Protein AF-0000000075744481 (afdb_homodimer)

Foldseek 3Di:
DPDDDDDWDWDDDPHHDIDTDDDPVVCVVLVPDPVFDWDWDQDPVRDIDTHTPSVPPDDAAEDEAECDPVCLPDCNVVVVVLVCLLLPHFKYKYFYDPVRQVCVVVNQVCCVQAAPQWDWDDDDSGITMIGRHDPVPLPDALLNLLLVLLVLLLVLLVLLLVCLQAVPLVSLVVLLSSLSVLNHSLSVSSSLLNVCVVDVVSVVSNPPLFNVLSVLSNLLSVLSNLLSVLSNLLSVLSNVCPCVLVVQDDPVLSVVLSVLSVLLSVLSVLLSCVSVVNDPDDLVSLVVSLVVLQVSLVVLVVVLVVLVVGPGDPSSNVSSSSNSNSSSSNSVSSSSSSVSVSVSSVRSD/DPDDDDDWDWDDDPHHDIDTDDDPVVCVVLVPDPPFDWDWDQDPVRDIDTHTPSVPPDDAAEDEAECDPVCLPDCNVVVVVLVCLLLPHFKYKYFYDPVRQVCVVVNQVCCVQAAPQWDWDDDDSGITMIGRHDPVPLPDALLNLLLVLLVLLLVLLVLLLVCLQAVPLVSLVVLLSSLSVLNHSLSVSSSLLNVCVVDVVSVVSNPPLFNVLSVLSNLLSVLSNLLSVLSNLLSVLSNVCPCVLVVQDDPVLSVVLSVLSVLLSVLSVLLSCVSVVNDVDDLVSLVVSLVVLQVSLVVLVVVLVVLVVGDGDPSSNVSSSSNSNSSSSNSVSSSSSSVSVSVSSVRSD

Nearest PDB structures (foldseek):
  1sum-assembly1_B  TM=7.832E-01  e=5.830E-04  Thermotoga maritima
  1t72-assembly1_A  TM=8.186E-01  e=1.777E-03  Aquifex aeolicus
  4q25-assembly1_B  TM=7.406E-01  e=3.171E-03  Pseudomonas aeruginosa PAO1
  2iiu-assembly1_A  TM=6.291E-01  e=9.243E-03  Shewanella oneidensis
  8qai-assembly1_A  TM=3.347E-01  e=1.245E+00  synthetic construct

Secondary structure (DSSP, 8-state):
--PPPEEEE-EEETTTEEEEEPPHHHHHHTT--TT-EEEEEE-TTS-EEEEESGGG--PPPEEEEEE-TTTTSTTHHHHHHHHHHHHT-SEEEEEE-GGGTTHHHHHHHHHHHH-TTEEEEEE-SSEEEEEE-----TT--HHHHHHHHHHHHHHHHHHHHHHHHH--HHHHHHHHHHHHHHHHHHHHHHHHHHHHHH-HHHHHHHT-S-TTHHHHHHHHHHHHHHHHHHHHHHHHHHHHHTTHHHHHS-HHHHHHHHHHHHHHHHHHHHHHHHHTTSS---HHHHHHHHHHHHHHHHHHHHHHHTGGG--S-HHHHHHHHHHHHHHHHHHHHHHHHHHHHHHHHHHH-/--PPPEEEE-EEETTTEEEEEPPHHHHHHTT--TT-EEEEEE-TTS-EEEEESGGG--PPPEEEEEE-TTTTSTTHHHHHHHHHHHHT-SEEEEEE-GGGTTHHHHHHHHHHHH-TTEEEEEE-SSEEEEEE-----TT--HHHHHHHHHHHHHHHHHHHHHHHHH--HHHHHHHHHHHHHHHHHHHHHHHHHHHHHH-HHHHHHHT-S-TTHHHHHHHHHHHHHHHHHHHHHHHHHHHHHTTHHHHHS-HHHHHHHHHHHHHHHHHHHHHHHHHTTSS---HHHHHHHHHHHHHHHHHHHHHHTTGGG--S-HHHHHHHHHHHHHHHHHHHHHHHHHHHHHHHHHHH-

InterPro domains:
  IPR007159 SpoVT-AbrB domain [PF04014] (11-55)
  IPR007159 SpoVT-AbrB domain [SM00966] (12-58)
  IPR026022 PhoU domain [PF01895] (148-237)
  IP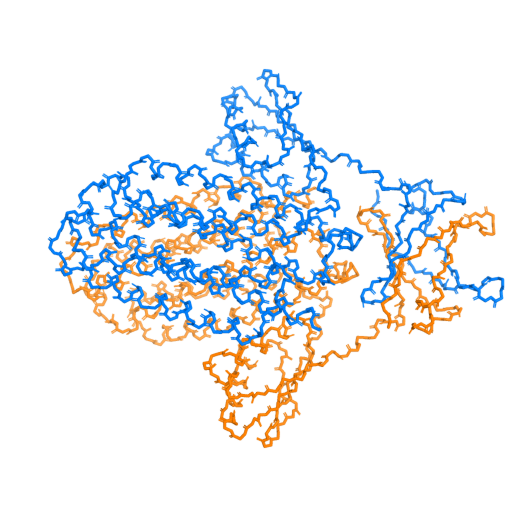R028366 PhoU [PTHR42930] (104-346)
  IPR037914 SpoVT-AbrB domain superfamily [SSF89447] (15-55)
  IPR038078 PhoU-like domain superfamily [G3DSA:1.20.58.220] (140-346)

Radius of gyration: 27.23 Å; Cα contacts (8 Å, |Δi|>4): 1112; chains: 2; bounding box: 77×87×58 Å

Organism: Caldivirga maquilingensis (strain ATCC 700844 / DSM 13496 / JCM 10307 / IC-167) (NCBI:txid397948)

Structure (mmCIF, N/CA/C/O backbone):
data_AF-0000000075744481-model_v1
#
loop_
_entity.id
_entity.type
_entity.pdbx_description
1 polymer 'Phosphate uptake regulator, PhoU'
#
loop_
_atom_site.group_PDB
_atom_site.id
_atom_site.type_symbol
_atom_site.label_atom_id
_atom_site.label_alt_id
_atom_site.label_comp_id
_atom_site.label_asym_id
_atom_site.label_entity_id
_atom_site.label_seq_id
_atom_site.pdbx_PDB_ins_code
_atom_site.Cartn_x
_atom_site.Cartn_y
_atom_site.Cartn_z
_atom_site.occupancy
_atom_site.B_iso_or_equiv
_atom_site.auth_seq_id
_atom_site.auth_comp_id
_atom_site.auth_asym_id
_atom_site.auth_atom_id
_atom_site.pdbx_PDB_model_num
ATOM 1 N N . MET A 1 1 ? 13.359 21.906 22.344 1 38.44 1 MET A N 1
ATOM 2 C CA . MET A 1 1 ? 12.273 21.641 23.281 1 38.44 1 MET A CA 1
ATOM 3 C C . MET A 1 1 ? 10.938 21.531 22.562 1 38.44 1 MET A C 1
ATOM 5 O O . MET A 1 1 ? 10.602 22.375 21.734 1 38.44 1 MET A O 1
ATOM 9 N N . ALA A 1 2 ? 10.203 20.453 22.656 1 56.97 2 ALA A N 1
ATOM 10 C CA . ALA A 1 2 ? 8.922 20.203 22 1 56.97 2 ALA A CA 1
ATOM 11 C C . ALA A 1 2 ? 7.887 21.234 22.438 1 56.97 2 ALA A C 1
ATOM 13 O O . ALA A 1 2 ? 7.703 21.484 23.625 1 56.97 2 ALA A O 1
ATOM 14 N N . LEU A 1 3 ? 7.484 22.141 21.594 1 71.38 3 LEU A N 1
ATOM 15 C CA . LEU A 1 3 ? 6.457 23.125 21.875 1 71.38 3 LEU A CA 1
ATOM 16 C C . LEU A 1 3 ? 5.156 22.453 22.312 1 71.38 3 LEU A C 1
ATOM 18 O O . LEU A 1 3 ? 4.746 21.453 21.703 1 71.38 3 LEU A O 1
ATOM 22 N N . GLU A 1 4 ? 4.723 22.734 23.469 1 77.81 4 GLU A N 1
ATOM 23 C CA . GLU A 1 4 ? 3.504 22.141 24.016 1 77.81 4 GLU A CA 1
ATOM 24 C C . GLU A 1 4 ? 2.268 22.922 23.562 1 77.81 4 GLU A C 1
ATOM 26 O O . GLU A 1 4 ? 2.361 24.078 23.188 1 77.81 4 GLU A O 1
ATOM 31 N N . SER A 1 5 ? 1.196 22.188 23.531 1 82.69 5 SER A N 1
ATOM 32 C CA . SER A 1 5 ? -0.078 22.812 23.203 1 82.69 5 SER A CA 1
ATOM 33 C C . SER A 1 5 ? -0.526 23.781 24.312 1 82.69 5 SER A C 1
ATOM 35 O O . SER A 1 5 ? -0.203 23.578 25.484 1 82.69 5 SER A O 1
ATOM 37 N N . GLU A 1 6 ? -1.103 24.891 23.969 1 90.25 6 GLU A N 1
ATOM 38 C CA . GLU A 1 6 ? -1.615 25.875 24.906 1 90.25 6 GLU A CA 1
ATOM 39 C C . GLU A 1 6 ? -3.045 26.281 24.562 1 90.25 6 GLU A C 1
ATOM 41 O O . GLU A 1 6 ? -3.438 26.25 23.391 1 90.25 6 GLU A O 1
ATOM 46 N N . SER A 1 7 ? -3.818 26.5 25.531 1 92.06 7 SER A N 1
ATOM 47 C CA . SER A 1 7 ? -5.16 27.031 25.328 1 92.06 7 SER A CA 1
ATOM 48 C C . SER A 1 7 ? -5.191 28.547 25.531 1 92.06 7 SER A C 1
ATOM 50 O O . SER A 1 7 ? -4.527 29.062 26.438 1 92.06 7 SER A O 1
ATOM 52 N N . ARG A 1 8 ? -5.848 29.172 24.672 1 94.19 8 ARG A N 1
ATOM 53 C CA . ARG A 1 8 ? -6.016 30.625 24.766 1 94.19 8 ARG A CA 1
ATOM 54 C C . ARG A 1 8 ? -7.477 31.016 24.562 1 94.19 8 ARG A C 1
ATOM 56 O O . ARG A 1 8 ? -8.25 30.266 23.953 1 94.19 8 ARG A O 1
ATOM 63 N N . ARG A 1 9 ? -7.793 32.156 25.062 1 94.5 9 ARG A N 1
ATOM 64 C CA . ARG A 1 9 ? -9.125 32.719 24.844 1 94.5 9 ARG A CA 1
ATOM 65 C C . ARG A 1 9 ? -9.102 33.75 23.719 1 94.5 9 ARG A C 1
ATOM 67 O O . ARG A 1 9 ? -8.164 34.562 23.625 1 94.5 9 ARG A O 1
ATOM 74 N N . ILE A 1 10 ? -10.125 33.625 22.984 1 95.25 10 ILE A N 1
ATOM 75 C CA . ILE A 1 10 ? -10.305 34.625 21.938 1 95.25 10 ILE A CA 1
ATOM 76 C C . ILE A 1 10 ? -10.664 35.969 22.578 1 95.25 10 ILE A C 1
ATOM 78 O O . ILE A 1 10 ? -11.438 36.031 23.531 1 95.25 10 ILE A O 1
ATOM 82 N N . GLN A 1 11 ? -10.055 37 22.062 1 94.25 11 GLN A N 1
ATOM 83 C CA . GLN A 1 11 ? -10.305 38.344 22.578 1 94.25 11 GLN A CA 1
ATOM 84 C C . GLN A 1 11 ? -10.797 39.25 21.469 1 94.25 11 GLN A C 1
ATOM 86 O O . GLN A 1 11 ? -10.68 38.938 20.281 1 94.25 11 GLN A O 1
ATOM 91 N N . LEU A 1 12 ? -11.453 40.312 21.859 1 92.88 12 LEU A N 1
ATOM 92 C CA . LEU A 1 12 ? -11.945 41.312 20.938 1 92.88 12 LEU A CA 1
ATOM 93 C C . LEU A 1 12 ? -11.078 42.562 21 1 92.88 12 LEU A C 1
ATOM 95 O O . LEU A 1 12 ? -10.703 43.031 22.078 1 92.88 12 LEU A O 1
ATOM 99 N N . THR A 1 13 ? -10.641 42.906 19.812 1 85.31 13 THR A N 1
ATOM 100 C CA . THR A 1 13 ? -9.922 44.188 19.75 1 85.31 13 THR A CA 1
ATOM 101 C C . THR A 1 13 ? -10.594 45.125 18.75 1 85.31 13 THR A C 1
ATOM 103 O O . THR A 1 13 ? -11.086 44.688 17.703 1 85.31 13 THR A O 1
ATOM 106 N N . GLY A 1 14 ? -10.555 46.531 18.953 1 80.38 14 GLY A N 1
ATOM 107 C CA . GLY A 1 14 ? -11.07 47.562 18.078 1 80.38 14 GLY A CA 1
ATOM 108 C C . GLY A 1 14 ? -12.562 47.438 17.812 1 80.38 14 GLY A C 1
ATOM 109 O O . GLY A 1 14 ? -13.055 47.875 16.766 1 80.38 14 GLY A O 1
ATOM 110 N N . GLY A 1 15 ? -13.258 46.75 18.578 1 78.06 15 GLY A N 1
ATOM 111 C CA . GLY A 1 15 ? -14.711 46.688 18.562 1 78.06 15 GLY A CA 1
ATOM 112 C C . GLY A 1 15 ? -15.242 45.562 17.703 1 78.06 15 GLY A C 1
ATOM 113 O O . GLY A 1 15 ? -16.375 45.094 17.891 1 78.06 15 GLY A O 1
ATOM 114 N N . SER A 1 16 ? -14.453 45.062 16.688 1 86.19 16 SER A N 1
ATOM 115 C CA . SER A 1 16 ? -15.078 44.031 15.852 1 86.19 16 SER A CA 1
ATOM 116 C C . SER A 1 16 ? -14.086 42.938 15.461 1 86.19 16 SER A C 1
ATOM 118 O O . SER A 1 16 ? -14.461 41.969 14.828 1 86.19 16 SER A O 1
ATOM 120 N N . THR A 1 17 ? -12.828 43.062 15.797 1 90.5 17 THR A N 1
ATOM 121 C CA . THR A 1 17 ? -11.828 42.125 15.328 1 90.5 17 THR A CA 1
ATOM 122 C C . THR A 1 17 ? -11.469 41.125 16.422 1 90.5 17 THR A C 1
ATOM 124 O O . THR A 1 17 ? -11.102 41.5 17.531 1 90.5 17 THR A O 1
ATOM 127 N N . LEU A 1 18 ? -11.648 39.844 16.078 1 95.69 18 LEU A N 1
ATOM 128 C CA . LEU A 1 18 ? -11.25 38.781 17.016 1 95.69 18 LEU A CA 1
ATOM 129 C C . LEU A 1 18 ? -9.758 38.5 16.891 1 95.69 18 LEU A C 1
ATOM 131 O O . LEU A 1 18 ? -9.211 38.438 15.789 1 95.69 18 LEU A O 1
ATOM 135 N N . ILE A 1 19 ? -9.07 38.375 18.078 1 95.69 19 ILE A N 1
ATOM 136 C CA . ILE A 1 19 ? -7.633 38.125 18.094 1 95.69 19 ILE A CA 1
ATOM 137 C C . ILE A 1 19 ? -7.316 36.969 19.031 1 95.69 19 ILE A C 1
ATOM 139 O O . ILE A 1 19 ? -8.133 36.625 19.906 1 95.69 19 ILE A O 1
ATOM 143 N N . VAL A 1 20 ? -6.199 36.406 18.828 1 95.69 20 VAL A N 1
ATOM 144 C CA . VAL A 1 20 ? -5.688 35.375 19.734 1 95.69 20 VAL A CA 1
ATOM 145 C C . VAL A 1 20 ? -4.211 35.625 20.016 1 95.69 20 VAL A C 1
ATOM 147 O O . VAL A 1 20 ? -3.467 36.062 19.141 1 95.69 20 VAL A O 1
ATOM 150 N N . SER A 1 21 ? -3.83 35.438 21.281 1 95.44 21 SER A N 1
ATOM 151 C CA . SER A 1 21 ? -2.43 35.562 21.672 1 95.44 21 SER A CA 1
ATOM 152 C C . SER A 1 21 ? -1.621 34.344 21.234 1 95.44 21 SER A C 1
ATOM 154 O O . SER A 1 21 ? -2.098 33.219 21.328 1 95.44 21 SER A O 1
ATOM 156 N N . LEU A 1 22 ? -0.488 34.625 20.734 1 95.31 22 LEU A N 1
ATOM 157 C CA . LEU A 1 22 ? 0.385 33.531 20.281 1 95.31 22 LEU A CA 1
ATOM 158 C C . LEU A 1 22 ? 1.21 32.969 21.422 1 95.31 22 LEU A C 1
ATOM 160 O O . LEU A 1 22 ? 1.566 33.719 22.359 1 95.31 22 LEU A O 1
ATOM 164 N N . PRO A 1 23 ? 1.483 31.688 21.359 1 93.81 23 PRO A N 1
ATOM 165 C CA . PRO A 1 23 ? 2.359 31.125 22.406 1 93.81 23 PRO A CA 1
ATOM 166 C C . PRO A 1 23 ? 3.74 31.781 22.422 1 93.81 23 PRO A C 1
ATOM 168 O O . PRO A 1 23 ? 4.391 31.875 21.375 1 93.81 23 PRO A O 1
ATOM 171 N N . LYS A 1 24 ? 4.184 32.094 23.641 1 90.69 24 LYS A N 1
ATOM 172 C CA . LYS A 1 24 ? 5.422 32.844 23.781 1 90.69 24 LYS A CA 1
ATOM 173 C C . LYS A 1 24 ? 6.617 32.062 23.281 1 90.69 24 LYS A C 1
ATOM 175 O O . LYS A 1 24 ? 7.438 32.562 22.516 1 90.69 24 LYS A O 1
ATOM 180 N N . GLU A 1 25 ? 6.703 30.859 23.719 1 90.5 25 GLU A N 1
ATOM 181 C CA . GLU A 1 25 ? 7.848 30.031 23.344 1 90.5 25 GLU A CA 1
ATOM 182 C C . GLU A 1 25 ? 7.895 29.781 21.844 1 90.5 25 GLU A C 1
ATOM 184 O O . GLU A 1 25 ? 8.977 29.766 21.25 1 90.5 25 GLU A O 1
ATOM 189 N N . TRP A 1 26 ? 6.77 29.547 21.203 1 91 26 TRP A N 1
ATOM 190 C CA . TRP A 1 26 ? 6.68 29.344 19.75 1 91 26 TRP A CA 1
ATOM 191 C C . TRP A 1 26 ? 7.145 30.594 19 1 91 26 TRP A C 1
ATOM 193 O O . TRP A 1 26 ? 7.941 30.5 18.062 1 91 26 TRP A O 1
ATOM 203 N N . ALA A 1 27 ? 6.742 31.734 19.484 1 90.75 27 ALA A N 1
ATOM 204 C CA . ALA A 1 27 ? 7.121 33 18.859 1 90.75 27 ALA A CA 1
ATOM 205 C C . ALA A 1 27 ? 8.617 33.281 19.016 1 90.75 27 ALA A C 1
ATOM 207 O O . ALA A 1 27 ? 9.266 33.75 18.094 1 90.75 27 ALA A O 1
ATOM 208 N N . ARG A 1 28 ? 9.062 32.906 20.141 1 89.81 28 ARG A N 1
ATOM 209 C CA . ARG A 1 28 ? 10.477 33.125 20.438 1 89.81 28 ARG A CA 1
ATOM 210 C C . ARG A 1 28 ? 11.352 32.219 19.547 1 89.81 28 ARG A C 1
ATOM 212 O O . ARG A 1 28 ? 12.352 32.688 18.984 1 89.81 28 ARG A O 1
ATOM 219 N N . GLN A 1 29 ? 10.93 31.031 19.422 1 87.38 29 GLN A N 1
ATOM 220 C CA . GLN A 1 29 ? 11.703 30.078 18.625 1 87.38 29 GLN A CA 1
ATOM 221 C C . GLN A 1 29 ? 11.773 30.516 17.172 1 87.38 29 GLN A C 1
ATOM 223 O O . GLN A 1 29 ? 12.773 30.266 16.484 1 87.38 29 GLN A O 1
ATOM 228 N N . LEU A 1 30 ? 10.75 31.203 16.75 1 88.44 30 LEU A N 1
ATOM 229 C CA . LEU A 1 30 ? 10.688 31.625 15.359 1 88.44 30 LEU A CA 1
ATOM 230 C C . LEU A 1 30 ? 11.148 33.062 15.211 1 88.44 30 LEU A C 1
ATOM 232 O O . LEU A 1 30 ? 11.156 33.594 14.102 1 88.44 30 LEU A O 1
ATOM 236 N N . ASN A 1 31 ? 11.586 33.656 16.344 1 88.81 31 ASN A N 1
ATOM 237 C CA . ASN A 1 31 ? 12.008 35.031 16.375 1 88.81 31 ASN A CA 1
ATOM 238 C C . ASN A 1 31 ? 10.969 35.938 15.711 1 88.81 31 ASN A C 1
ATOM 240 O O . ASN A 1 31 ? 11.312 36.75 14.836 1 88.81 31 ASN A O 1
ATOM 244 N N . LEU A 1 32 ? 9.75 35.656 16.031 1 92.06 32 LEU A N 1
ATOM 245 C CA . LEU A 1 32 ? 8.664 36.469 15.484 1 92.06 32 LEU A CA 1
ATOM 246 C C . LEU A 1 32 ? 8.602 37.844 16.156 1 92.06 32 LEU A C 1
ATOM 248 O O . LEU A 1 32 ? 8.812 37.938 17.359 1 92.06 32 LEU A O 1
ATOM 252 N N . GLN A 1 33 ? 8.406 38.812 15.312 1 91.94 33 GLN A N 1
ATOM 253 C CA . GLN A 1 33 ? 8.328 40.188 15.789 1 91.94 33 GLN A CA 1
ATOM 254 C C . GLN A 1 33 ? 7.066 40.875 15.273 1 91.94 33 GLN A C 1
ATOM 256 O O . GLN A 1 33 ? 6.461 40.406 14.297 1 91.94 33 GLN A O 1
ATOM 261 N N . PRO A 1 34 ? 6.645 41.938 16.078 1 93.38 34 PRO A N 1
ATOM 262 C CA . PRO A 1 34 ? 5.539 42.719 15.539 1 93.38 34 PRO A CA 1
ATOM 263 C C . PRO A 1 34 ? 5.801 43.188 14.117 1 93.38 34 PRO A C 1
ATOM 265 O O . PRO A 1 34 ? 6.902 43.656 13.805 1 93.38 34 PRO A O 1
ATOM 268 N N . GLY A 1 35 ? 4.855 43.031 13.281 1 93.75 35 GLY A N 1
ATOM 269 C CA . GLY A 1 35 ? 5.012 43.406 11.883 1 93.75 35 GLY A CA 1
ATOM 270 C C . GLY A 1 35 ? 5.25 42.25 10.961 1 93.75 35 GLY A C 1
ATOM 271 O O . GLY A 1 35 ? 5.035 42.344 9.75 1 93.75 35 GLY A O 1
ATOM 272 N N . ASP A 1 36 ? 5.742 41.125 11.578 1 93.38 36 ASP A N 1
ATOM 273 C CA . ASP A 1 36 ? 5.934 39.906 10.781 1 93.38 36 ASP A CA 1
ATOM 274 C C . ASP A 1 36 ? 4.605 39.406 10.227 1 93.38 36 ASP A C 1
ATOM 276 O O . ASP A 1 36 ? 3.561 39.562 10.867 1 93.38 36 ASP A O 1
ATOM 280 N N . GLU A 1 37 ? 4.691 38.812 9.047 1 93.69 37 GLU A N 1
ATOM 281 C CA . GLU A 1 37 ? 3.473 38.312 8.406 1 93.69 37 GLU A CA 1
ATOM 282 C C . GLU A 1 37 ? 3.291 36.844 8.641 1 93.69 37 GLU A C 1
ATOM 284 O O . GLU A 1 37 ? 4.262 36.062 8.625 1 93.69 37 GLU A O 1
ATOM 289 N N . VAL A 1 38 ? 2.012 36.5 8.953 1 92.56 38 VAL A N 1
ATOM 290 C CA . VAL A 1 38 ? 1.631 35.094 9.062 1 92.56 38 VAL A CA 1
ATOM 291 C C . VAL A 1 38 ? 0.472 34.812 8.109 1 92.56 38 VAL A C 1
ATOM 293 O O . VAL A 1 38 ? -0.395 35.656 7.895 1 92.56 38 VAL A O 1
ATOM 296 N N . VAL A 1 39 ? 0.545 33.688 7.492 1 89.5 39 VAL A N 1
ATOM 297 C CA . VAL A 1 39 ? -0.547 33.25 6.637 1 89.5 39 VAL A CA 1
ATOM 298 C C . VAL A 1 39 ? -1.5 32.344 7.438 1 89.5 39 VAL A C 1
ATOM 300 O O . VAL A 1 39 ? -1.065 31.438 8.141 1 89.5 39 VAL A O 1
ATOM 303 N N . LEU A 1 40 ? -2.764 32.719 7.418 1 91.5 40 LEU A N 1
ATOM 304 C CA . LEU A 1 40 ? -3.805 31.922 8.062 1 91.5 40 LEU A CA 1
ATOM 305 C C . LEU A 1 40 ? -4.566 31.094 7.047 1 91.5 40 LEU A C 1
ATOM 307 O O . LEU A 1 40 ? -5.195 31.625 6.137 1 91.5 40 LEU A O 1
ATOM 311 N N . LEU A 1 41 ? -4.52 29.766 7.246 1 84.94 41 LEU A N 1
ATOM 312 C CA . LEU A 1 41 ? -5.133 28.812 6.316 1 84.94 41 LEU A CA 1
ATOM 313 C C . LEU A 1 41 ? -6.238 28.016 7 1 84.94 41 LEU A C 1
ATOM 315 O O . LEU A 1 41 ? -5.961 27.109 7.785 1 84.94 41 LEU A O 1
ATOM 319 N N . PRO A 1 42 ? -7.508 28.375 6.68 1 82.38 42 PRO A N 1
ATOM 320 C CA . PRO A 1 42 ? -8.57 27.516 7.215 1 82.38 42 PRO A CA 1
ATOM 321 C C . PRO A 1 42 ? -8.469 26.078 6.73 1 82.38 42 PRO A C 1
ATOM 323 O O . PRO A 1 42 ? -8.195 25.828 5.551 1 82.38 42 PRO A O 1
ATOM 326 N N . GLN A 1 43 ? -8.602 25.219 7.695 1 77 43 GLN A N 1
ATOM 327 C CA . GLN A 1 43 ? -8.523 23.797 7.371 1 77 43 GLN A CA 1
ATOM 328 C C . GLN A 1 43 ? -9.914 23.203 7.18 1 77 43 GLN A C 1
ATOM 330 O O . GLN A 1 43 ? -10.914 23.812 7.562 1 77 43 GLN A O 1
ATOM 335 N N . ARG A 1 44 ? -9.961 22.062 6.688 1 68.12 44 ARG A N 1
ATOM 336 C CA . ARG A 1 44 ? -11.227 21.406 6.398 1 68.12 44 ARG A CA 1
ATOM 337 C C . ARG A 1 44 ? -11.961 21.031 7.684 1 68.12 44 ARG A C 1
ATOM 339 O O . ARG A 1 44 ? -13.195 21 7.711 1 68.12 44 ARG A O 1
ATOM 346 N N . ASP A 1 45 ? -11.156 20.75 8.664 1 69.69 45 ASP A N 1
ATOM 347 C CA . ASP A 1 45 ? -11.781 20.391 9.93 1 69.69 45 ASP A CA 1
ATOM 348 C C . ASP A 1 45 ? -12.141 21.625 10.742 1 69.69 45 ASP A C 1
ATOM 350 O O . ASP A 1 45 ? -12.391 21.547 11.945 1 69.69 45 ASP A O 1
ATOM 354 N N . MET A 1 46 ? -12.031 22.781 10.102 1 78 46 MET A N 1
ATOM 355 C CA . MET A 1 46 ? -12.406 24.078 10.648 1 78 46 MET A CA 1
ATOM 356 C C . MET A 1 46 ? -11.352 24.578 11.625 1 78 46 MET A C 1
ATOM 358 O O . MET A 1 46 ? -11.578 25.562 12.344 1 78 46 MET A O 1
ATOM 362 N N . SER A 1 47 ? -10.242 23.859 11.633 1 83.56 47 SER A N 1
ATOM 363 C CA . SER A 1 47 ? -9.102 24.453 12.328 1 83.56 47 SER A CA 1
ATOM 364 C C . SER A 1 47 ? -8.398 25.484 11.461 1 83.56 47 SER A C 1
ATOM 366 O O . SER A 1 47 ? -8.781 25.703 10.305 1 83.56 47 SER A O 1
ATOM 368 N N . LEU A 1 48 ? -7.578 26.234 12.117 1 87.94 48 LEU A N 1
ATOM 369 C CA . LEU A 1 48 ? -6.871 27.312 11.414 1 87.94 48 LEU A CA 1
ATOM 370 C C . LEU A 1 48 ? -5.363 27.141 11.539 1 87.94 48 LEU A C 1
ATOM 372 O O . LEU A 1 48 ? -4.824 27.109 12.656 1 87.94 48 LEU A O 1
ATOM 376 N N . LEU A 1 49 ? -4.707 27 10.375 1 86.75 49 LEU A N 1
ATOM 377 C CA . LEU A 1 49 ? -3.256 26.828 10.383 1 86.75 49 LEU A CA 1
ATOM 378 C C . LEU A 1 49 ? -2.557 28.172 10.195 1 86.75 49 LEU A C 1
ATOM 380 O O . LEU A 1 49 ? -2.824 28.891 9.227 1 86.75 49 LEU A O 1
ATOM 384 N N . LEU A 1 50 ? -1.76 28.562 11.133 1 90.19 50 LEU A N 1
ATOM 385 C CA . LEU A 1 50 ? -0.95 29.766 11.055 1 90.19 50 LEU A CA 1
ATOM 386 C C . LEU A 1 50 ? 0.471 29.453 10.609 1 90.19 50 LEU A C 1
ATOM 388 O O . LEU A 1 50 ? 1.173 28.672 11.266 1 90.19 50 LEU A O 1
ATOM 392 N N . VAL A 1 51 ? 0.883 30.016 9.523 1 86.81 51 VAL A N 1
ATOM 393 C CA . VAL A 1 51 ? 2.209 29.766 8.969 1 86.81 51 VAL A CA 1
ATOM 394 C C . VAL A 1 51 ? 2.996 31.062 8.875 1 86.81 51 VAL A C 1
ATOM 396 O O . VAL A 1 51 ? 2.639 31.953 8.094 1 86.81 51 VAL A O 1
ATOM 399 N N . PRO A 1 52 ? 4.062 31.172 9.695 1 88.81 52 PRO A N 1
ATOM 400 C CA . PRO A 1 52 ? 4.891 32.375 9.555 1 88.81 52 PRO A CA 1
ATOM 401 C C . PRO A 1 52 ? 5.594 32.438 8.203 1 88.81 52 PRO A C 1
ATOM 403 O O . PRO A 1 52 ? 6.203 31.469 7.762 1 88.81 52 PRO A O 1
ATOM 406 N N . LYS A 1 53 ? 5.484 33.531 7.559 1 81.25 53 LYS A N 1
ATOM 407 C CA . LYS A 1 53 ? 6.113 33.688 6.254 1 81.25 53 LYS A CA 1
ATOM 408 C C . LYS A 1 53 ? 7.633 33.594 6.355 1 81.25 53 LYS A C 1
ATOM 410 O O . LYS A 1 53 ? 8.297 33.125 5.43 1 81.25 53 LYS A O 1
ATOM 415 N N . LYS A 1 54 ? 8.195 34.094 7.484 1 70.81 54 LYS A N 1
ATOM 416 C CA . LYS A 1 54 ? 9.633 34.062 7.723 1 70.81 54 LYS A CA 1
ATOM 417 C C . LYS A 1 54 ? 10.133 32.625 7.844 1 70.81 54 LYS A C 1
ATOM 419 O O . LYS A 1 54 ? 11.289 32.344 7.52 1 70.81 54 LYS A O 1
ATOM 424 N N . ALA A 1 55 ? 9.43 31.812 8.516 1 59.66 55 ALA A N 1
ATOM 425 C CA . ALA A 1 55 ? 9.836 30.453 8.875 1 59.66 55 ALA A CA 1
ATOM 426 C C . ALA A 1 55 ? 9.914 29.547 7.645 1 59.66 55 ALA A C 1
ATOM 428 O O . ALA A 1 55 ? 10.461 28.453 7.703 1 59.66 55 ALA A O 1
ATOM 429 N N . ILE A 1 56 ? 9.43 30.078 6.508 1 56.94 56 ILE A N 1
ATOM 430 C CA . ILE A 1 56 ? 9.344 29.219 5.324 1 56.94 56 ILE A CA 1
ATOM 431 C C . ILE A 1 56 ? 10.75 28.969 4.773 1 56.94 56 ILE A C 1
ATOM 433 O O . ILE A 1 56 ? 10.906 28.375 3.709 1 56.94 56 ILE A O 1
ATOM 437 N N . LYS A 1 57 ? 11.812 29.422 5.516 1 54.81 57 LYS A N 1
ATOM 438 C CA . LYS A 1 57 ? 13.078 29.062 4.875 1 54.81 57 LYS A CA 1
ATOM 439 C C . LYS A 1 57 ? 13.422 27.594 5.102 1 54.81 57 LYS A C 1
ATOM 441 O O . LYS A 1 57 ? 13.5 27.141 6.242 1 54.81 57 LYS A O 1
ATOM 446 N N . PRO A 1 58 ? 13.32 26.812 4.098 1 54.16 58 PRO A N 1
ATOM 447 C CA . PRO A 1 58 ? 13.523 25.359 4.23 1 54.16 58 PRO A CA 1
ATOM 448 C C . PRO A 1 58 ? 14.953 25.016 4.656 1 54.16 58 PRO A C 1
ATOM 450 O O . PRO A 1 58 ? 15.914 25.516 4.074 1 54.16 58 PRO A O 1
ATOM 453 N N . SER A 1 59 ? 15.25 24.969 6.059 1 60.59 59 SER A N 1
ATOM 454 C CA . SER A 1 59 ? 16.547 24.422 6.422 1 60.59 59 SER A CA 1
ATOM 455 C C . SER A 1 59 ? 16.734 23.016 5.891 1 60.59 59 SER A C 1
ATOM 457 O O . SER A 1 59 ? 15.766 22.234 5.836 1 60.59 59 SER A O 1
ATOM 459 N N . TYR A 1 60 ? 17.906 22.766 5.16 1 72.81 60 TYR A N 1
ATOM 460 C CA . TYR A 1 60 ? 18.25 21.438 4.684 1 72.81 60 TYR A CA 1
ATOM 461 C C . TYR A 1 60 ? 18.359 20.453 5.844 1 72.81 60 TYR A C 1
ATOM 463 O O . TYR A 1 60 ? 18.953 20.766 6.879 1 72.81 60 TYR A O 1
ATOM 471 N N . THR A 1 61 ? 17.672 19.438 5.758 1 83.25 61 THR A N 1
ATOM 472 C CA . THR A 1 61 ? 17.797 18.344 6.719 1 83.25 61 THR A CA 1
ATOM 473 C C . THR A 1 61 ? 18.906 17.391 6.309 1 83.25 61 THR A C 1
ATOM 475 O O . THR A 1 61 ? 18.969 16.953 5.156 1 83.25 61 THR A O 1
ATOM 478 N N . GLU A 1 62 ? 19.812 17.141 7.25 1 90.12 62 GLU A N 1
ATOM 479 C CA . GLU A 1 62 ? 20.984 16.312 6.938 1 90.12 62 GLU A CA 1
ATOM 480 C C . GLU A 1 62 ? 20.938 14.992 7.703 1 90.12 62 GLU A C 1
ATOM 482 O O . GLU A 1 62 ? 20.594 14.961 8.883 1 90.12 62 GLU A O 1
ATOM 487 N N . ALA A 1 63 ? 21.234 13.898 6.969 1 92.31 63 ALA A N 1
ATOM 488 C CA . ALA A 1 63 ? 21.406 12.578 7.578 1 92.31 63 ALA A CA 1
ATOM 489 C C . ALA A 1 63 ? 22.859 12.141 7.543 1 92.31 63 ALA A C 1
ATOM 491 O O . ALA A 1 63 ? 23.562 12.328 6.539 1 92.31 63 ALA A O 1
ATOM 492 N N . LYS A 1 64 ? 23.359 11.68 8.68 1 93.56 64 LYS A N 1
ATOM 493 C CA . LYS A 1 64 ? 24.688 11.062 8.758 1 93.56 64 LYS A CA 1
ATOM 494 C C . LYS A 1 64 ? 24.578 9.547 8.852 1 93.56 64 LYS A C 1
ATOM 496 O O . LYS A 1 64 ? 23.969 9.016 9.773 1 93.56 64 LYS A O 1
ATOM 501 N N . ILE A 1 65 ? 25.156 8.875 7.855 1 93.94 65 ILE A N 1
ATOM 502 C CA . ILE A 1 65 ? 25.062 7.418 7.785 1 93.94 65 ILE A CA 1
ATOM 503 C C . ILE A 1 65 ? 26.469 6.812 7.945 1 93.94 65 ILE A C 1
ATOM 505 O O . ILE A 1 65 ? 27.328 6.977 7.078 1 93.94 65 ILE A O 1
ATOM 509 N N . GLU A 1 66 ? 26.672 6.152 9.023 1 93.56 66 GLU A N 1
ATOM 510 C CA . GLU A 1 66 ? 27.906 5.395 9.219 1 93.56 66 GLU A CA 1
ATOM 511 C C . GLU A 1 66 ? 27.812 4.012 8.578 1 93.56 66 GLU A C 1
ATOM 513 O O . GLU A 1 66 ? 27.031 3.168 9.031 1 93.56 66 GLU A O 1
ATOM 518 N N . VAL A 1 67 ? 28.594 3.781 7.578 1 94.19 67 VAL A N 1
ATOM 519 C CA . VAL A 1 67 ? 28.531 2.523 6.84 1 94.19 67 VAL A CA 1
ATOM 520 C C . VAL A 1 67 ? 29.453 1.494 7.5 1 94.19 67 VAL A C 1
ATOM 522 O O . VAL A 1 67 ? 30.641 1.4 7.16 1 94.19 67 VAL A O 1
ATOM 525 N N . THR A 1 68 ? 28.875 0.683 8.328 1 88.88 68 THR A N 1
ATOM 526 C CA . THR A 1 68 ? 29.578 -0.392 9.023 1 88.88 68 THR A CA 1
ATOM 527 C C . THR A 1 68 ? 29.609 -1.658 8.172 1 88.88 68 THR A C 1
ATOM 529 O O . THR A 1 68 ? 29.047 -1.688 7.074 1 88.88 68 THR A O 1
ATOM 532 N N . GLU A 1 69 ? 30.25 -2.641 8.625 1 87.69 69 GLU A N 1
ATOM 533 C CA . GLU A 1 69 ? 30.297 -3.93 7.941 1 87.69 69 GLU A CA 1
ATOM 534 C C . GLU A 1 69 ? 28.906 -4.539 7.797 1 87.69 69 GLU A C 1
ATOM 536 O O . GLU A 1 69 ? 28.609 -5.16 6.777 1 87.69 69 GLU A O 1
ATOM 541 N N . GLU A 1 70 ? 28.109 -4.301 8.812 1 88 70 GLU A N 1
ATOM 542 C CA . GLU A 1 70 ? 26.75 -4.848 8.797 1 88 70 GLU A CA 1
ATOM 543 C C . GLU A 1 70 ? 25.906 -4.18 7.719 1 88 70 GLU A C 1
ATOM 545 O O . GLU A 1 70 ? 25.156 -4.852 7.008 1 88 70 GLU A O 1
ATOM 550 N N . LEU A 1 71 ? 26.047 -2.883 7.602 1 90.06 71 LEU A N 1
ATOM 551 C CA . LEU A 1 71 ? 25.25 -2.123 6.641 1 90.06 71 LEU A CA 1
ATOM 552 C C . LEU A 1 71 ? 25.734 -2.373 5.215 1 90.06 71 LEU A C 1
ATOM 554 O O . LEU A 1 71 ? 25.031 -2.088 4.254 1 90.06 71 LEU A O 1
ATOM 558 N N . ALA A 1 72 ? 26.938 -2.932 5.141 1 88.31 72 ALA A N 1
ATOM 559 C CA . ALA A 1 72 ? 27.531 -3.164 3.83 1 88.31 72 ALA A CA 1
ATOM 560 C C . ALA A 1 72 ? 27.031 -4.469 3.219 1 88.31 72 ALA A C 1
ATOM 562 O O . ALA A 1 72 ? 27.234 -4.727 2.031 1 88.31 72 ALA A O 1
ATOM 563 N N . LYS A 1 73 ? 26.344 -5.188 4.008 1 89.62 73 LYS A N 1
ATOM 564 C CA . LYS A 1 73 ? 25.859 -6.477 3.525 1 89.62 73 LYS A CA 1
ATOM 565 C C . LYS A 1 73 ? 24.672 -6.305 2.588 1 89.62 73 LYS A C 1
ATOM 567 O O . LYS A 1 73 ? 23.75 -5.531 2.877 1 89.62 73 LYS A O 1
ATOM 572 N N . GLY A 1 74 ? 24.797 -6.961 1.457 1 87.31 74 GLY A N 1
ATOM 573 C CA . GLY A 1 74 ? 23.672 -6.988 0.534 1 87.31 74 GLY A CA 1
ATOM 574 C C . GLY A 1 74 ? 23.234 -5.605 0.088 1 87.31 74 GLY A C 1
ATOM 575 O O . GLY A 1 74 ? 24.047 -4.797 -0.342 1 87.31 74 GLY A O 1
ATOM 576 N N . ASP A 1 75 ? 21.922 -5.391 0.226 1 90.81 75 ASP A N 1
ATOM 577 C CA . ASP A 1 75 ? 21.359 -4.125 -0.24 1 90.81 75 ASP A CA 1
ATOM 578 C C . ASP A 1 75 ? 20.953 -3.242 0.935 1 90.81 75 ASP A C 1
ATOM 580 O O . ASP A 1 75 ? 20.109 -2.35 0.784 1 90.81 75 ASP A O 1
ATOM 584 N N . ARG A 1 76 ? 21.578 -3.502 2.08 1 92.81 76 ARG A N 1
ATOM 585 C CA . ARG A 1 76 ? 21.172 -2.838 3.311 1 92.81 76 ARG A CA 1
ATOM 586 C C . ARG A 1 76 ? 21.453 -1.341 3.246 1 92.81 76 ARG A C 1
ATOM 588 O O . ARG A 1 76 ? 20.609 -0.53 3.641 1 92.81 76 ARG A O 1
ATOM 595 N N . LEU A 1 77 ? 22.625 -1.015 2.756 1 92.88 77 LEU A N 1
ATOM 596 C CA . LEU A 1 77 ? 22.984 0.396 2.654 1 92.88 77 LEU A CA 1
ATOM 597 C C . LEU A 1 77 ? 22.031 1.135 1.725 1 92.88 77 LEU A C 1
ATOM 599 O O . LEU A 1 77 ? 21.578 2.236 2.041 1 92.88 77 LEU A O 1
ATOM 603 N N . THR A 1 78 ? 21.734 0.53 0.635 1 93.12 78 THR A N 1
ATOM 604 C CA . THR A 1 78 ? 20.781 1.114 -0.307 1 93.12 78 THR A CA 1
ATOM 605 C C . THR A 1 78 ? 19.422 1.324 0.353 1 93.12 78 THR A C 1
ATOM 607 O O . THR A 1 78 ? 18.828 2.393 0.226 1 93.12 78 THR A O 1
ATOM 610 N N . ARG A 1 79 ? 19.016 0.375 1.062 1 93.19 79 ARG A N 1
ATOM 611 C CA . ARG A 1 79 ? 17.719 0.431 1.731 1 93.19 79 ARG A CA 1
ATOM 612 C C . ARG A 1 79 ? 17.672 1.577 2.736 1 93.19 79 ARG A C 1
ATOM 614 O O . ARG A 1 79 ? 16.703 2.342 2.77 1 93.19 79 ARG A O 1
ATOM 621 N N . VAL A 1 80 ? 18.672 1.708 3.52 1 92.81 80 VAL A N 1
ATOM 622 C CA . VAL A 1 80 ? 18.734 2.744 4.547 1 92.81 80 VAL A CA 1
ATOM 623 C C . VAL A 1 80 ? 18.797 4.121 3.889 1 92.81 80 VAL A C 1
ATOM 625 O O . VAL A 1 80 ? 18.125 5.055 4.316 1 92.81 80 VAL A O 1
ATOM 628 N N . THR A 1 81 ? 19.609 4.234 2.842 1 92.62 81 THR A N 1
ATOM 629 C CA . THR A 1 81 ? 19.734 5.5 2.127 1 92.62 81 THR A CA 1
ATOM 630 C C . THR A 1 81 ? 18.391 5.922 1.528 1 92.62 81 THR A C 1
ATOM 632 O O . THR A 1 81 ? 17.984 7.082 1.647 1 92.62 81 THR A O 1
ATOM 635 N N . LEU A 1 82 ? 17.703 4.969 0.972 1 92.94 82 LEU A N 1
ATOM 636 C CA . LEU A 1 82 ? 16.375 5.242 0.409 1 92.94 82 LEU A CA 1
ATOM 637 C C . LEU A 1 82 ? 15.398 5.652 1.501 1 92.94 82 LEU A C 1
ATOM 639 O O . LEU A 1 82 ? 14.531 6.5 1.275 1 92.94 82 LEU A O 1
ATOM 643 N N . GLY A 1 83 ? 15.539 5.051 2.648 1 93.12 83 GLY A N 1
ATOM 644 C CA . GLY A 1 83 ? 14.711 5.434 3.779 1 93.12 83 GLY A CA 1
ATOM 645 C C . GLY A 1 83 ? 14.867 6.895 4.16 1 93.12 83 GLY A C 1
ATOM 646 O O . GLY A 1 83 ? 13.867 7.586 4.402 1 93.12 83 GLY A O 1
ATOM 647 N N . TYR A 1 84 ? 16.094 7.34 4.152 1 92.25 84 TYR A N 1
ATOM 648 C CA . TYR A 1 84 ? 16.359 8.742 4.465 1 92.25 84 TYR A CA 1
ATOM 649 C C . TYR A 1 84 ? 15.805 9.656 3.375 1 92.25 84 TYR A C 1
ATOM 651 O O . TYR A 1 84 ? 15.266 10.727 3.668 1 92.25 84 TYR A O 1
ATOM 659 N N . TYR A 1 85 ? 15.984 9.227 2.172 1 92.38 85 TYR A N 1
ATOM 660 C CA . TYR A 1 85 ? 15.414 9.969 1.052 1 92.38 85 TYR A CA 1
ATOM 661 C C . TYR A 1 85 ? 13.906 10.125 1.207 1 92.38 85 TYR A C 1
ATOM 663 O O . TYR A 1 85 ? 13.375 11.234 1.078 1 92.38 85 TYR A O 1
ATOM 671 N N . LEU A 1 86 ? 13.234 9.109 1.542 1 92.12 86 LEU A N 1
ATOM 672 C CA . LEU A 1 86 ? 11.781 9.094 1.692 1 92.12 86 LEU A CA 1
ATOM 673 C C . LEU A 1 86 ? 11.352 9.969 2.863 1 92.12 86 LEU A C 1
ATOM 675 O O . LEU A 1 86 ? 10.297 10.602 2.812 1 92.12 86 LEU A O 1
ATOM 679 N N . ALA A 1 87 ? 12.211 10 3.848 1 89.44 87 ALA A N 1
ATOM 680 C CA . ALA A 1 87 ? 11.898 10.75 5.062 1 89.44 87 ALA A CA 1
ATOM 681 C C . ALA A 1 87 ? 12.055 12.25 4.836 1 89.44 87 ALA A C 1
ATOM 683 O O . ALA A 1 87 ? 11.68 13.055 5.691 1 89.44 87 ALA A O 1
ATOM 684 N N . GLY A 1 88 ? 12.617 12.625 3.711 1 86.94 88 GLY A N 1
ATOM 685 C CA . GLY A 1 88 ? 12.664 14.039 3.359 1 86.94 88 GLY A CA 1
ATOM 686 C C . GLY A 1 88 ? 14.016 14.672 3.604 1 86.94 88 GLY A C 1
ATOM 687 O O . GLY A 1 88 ? 14.148 15.898 3.57 1 86.94 88 GLY A O 1
ATOM 688 N N . TYR A 1 89 ? 15.008 13.82 3.863 1 87.88 89 TYR A N 1
ATOM 689 C CA . TYR A 1 89 ? 16.344 14.375 4.055 1 87.88 89 TYR A CA 1
ATOM 690 C C . TYR A 1 89 ? 16.906 14.898 2.74 1 87.88 89 TYR A C 1
ATOM 692 O O . TYR A 1 89 ? 16.703 14.297 1.684 1 87.88 89 TYR A O 1
ATOM 700 N N . ASP A 1 90 ? 17.688 16 2.914 1 88.38 90 ASP A N 1
ATOM 701 C CA . ASP A 1 90 ? 18.188 16.656 1.716 1 88.38 90 ASP A CA 1
ATOM 702 C C . ASP A 1 90 ? 19.656 16.297 1.463 1 88.38 90 ASP A C 1
ATOM 704 O O . ASP A 1 90 ? 20.109 16.281 0.316 1 88.38 90 ASP A O 1
ATOM 708 N N . VAL A 1 91 ? 20.312 16.141 2.561 1 92.38 91 VAL A N 1
ATOM 709 C CA . VAL A 1 91 ? 21.75 15.844 2.453 1 92.38 91 VAL A CA 1
ATOM 710 C C . VAL A 1 91 ? 22.047 14.516 3.141 1 92.38 91 VAL A C 1
ATOM 712 O O . VAL A 1 91 ? 21.625 14.289 4.273 1 92.38 91 VAL A O 1
ATOM 715 N N . PHE A 1 92 ? 22.75 13.648 2.418 1 94.06 92 PHE A N 1
ATOM 716 C CA . PHE A 1 92 ? 23.188 12.352 2.938 1 94.06 92 PHE A CA 1
ATOM 717 C C . PHE A 1 92 ? 24.703 12.297 3.033 1 94.06 92 PHE A C 1
ATOM 719 O O . PHE A 1 92 ? 25.391 12.273 2.014 1 94.06 92 PHE A O 1
ATOM 726 N N . ARG A 1 93 ? 25.172 12.281 4.23 1 96 93 ARG A N 1
ATOM 727 C CA . ARG A 1 93 ? 26.609 12.141 4.422 1 96 93 ARG A CA 1
ATOM 728 C C . ARG A 1 93 ? 26.969 10.727 4.855 1 96 93 ARG A C 1
ATOM 730 O O . ARG A 1 93 ? 26.734 10.344 6.004 1 96 93 ARG A O 1
ATOM 737 N N . LEU A 1 94 ? 27.609 10.008 3.973 1 96.38 94 LEU A N 1
ATOM 738 C CA . LEU A 1 94 ? 27.969 8.625 4.23 1 96.38 94 LEU A CA 1
ATOM 739 C C . LEU A 1 94 ? 29.453 8.523 4.621 1 96.38 94 LEU A C 1
ATOM 741 O O . LEU A 1 94 ? 30.312 9.109 3.969 1 96.38 94 LEU A O 1
ATOM 745 N N . PHE A 1 95 ? 29.688 7.852 5.68 1 96.06 95 PHE A N 1
ATOM 746 C CA . PHE A 1 95 ? 31.031 7.594 6.176 1 96.06 95 PHE A CA 1
ATOM 747 C C . PHE A 1 95 ? 31.359 6.105 6.121 1 96.06 95 PHE A C 1
ATOM 749 O O . PHE A 1 95 ? 30.766 5.312 6.859 1 96.06 95 PHE A O 1
ATOM 756 N N . PHE A 1 96 ? 32.312 5.715 5.293 1 95.12 96 PHE A N 1
ATOM 757 C CA . PHE A 1 96 ? 32.594 4.309 5.027 1 95.12 96 PHE A CA 1
ATOM 758 C C . PHE A 1 96 ? 33.781 3.834 5.867 1 95.12 96 PHE A C 1
ATOM 760 O O . PHE A 1 96 ? 34.812 4.504 5.934 1 95.12 96 PHE A O 1
ATOM 767 N N . ASN A 1 97 ? 33.562 2.711 6.438 1 91.75 97 ASN A N 1
ATOM 768 C CA . ASN A 1 97 ? 34.719 2.039 7.012 1 91.75 97 ASN A CA 1
ATOM 769 C C . ASN A 1 97 ? 35.625 1.463 5.926 1 91.75 97 ASN A C 1
ATOM 771 O O . ASN A 1 97 ? 35.219 1.367 4.762 1 91.75 97 ASN A O 1
ATOM 775 N N . GLN A 1 98 ? 36.812 1.049 6.27 1 88.62 98 GLN A N 1
ATOM 776 C CA . GLN A 1 98 ? 37.844 0.597 5.316 1 88.62 98 GLN A CA 1
ATOM 777 C C . GLN A 1 98 ? 37.344 -0.596 4.512 1 88.62 98 GLN A C 1
ATOM 779 O O . GLN A 1 98 ? 37.594 -0.689 3.307 1 88.62 98 GLN A O 1
ATOM 784 N N . ASN A 1 99 ? 36.531 -1.403 5.102 1 88.38 99 ASN A N 1
ATOM 785 C CA . ASN A 1 99 ? 36.062 -2.627 4.453 1 88.38 99 ASN A CA 1
ATOM 786 C C . ASN A 1 99 ? 34.844 -2.379 3.586 1 88.38 99 ASN A C 1
ATOM 788 O O . ASN A 1 99 ? 34.438 -3.246 2.809 1 88.38 99 ASN A O 1
ATOM 792 N N . ALA A 1 100 ? 34.281 -1.129 3.682 1 90.06 100 ALA A N 1
ATOM 793 C CA . ALA A 1 100 ? 33.031 -0.876 2.98 1 90.06 100 ALA A CA 1
ATOM 794 C C . ALA A 1 100 ? 33.219 0.161 1.877 1 90.06 100 ALA A C 1
ATOM 796 O O . ALA A 1 100 ? 32.25 0.576 1.235 1 90.06 100 ALA A O 1
ATOM 797 N N . ILE A 1 101 ? 34.406 0.535 1.57 1 89.5 101 ILE A N 1
ATOM 798 C CA . ILE A 1 101 ? 34.688 1.6 0.621 1 89.5 101 ILE A CA 1
ATOM 799 C C . ILE A 1 101 ? 34.219 1.202 -0.772 1 89.5 101 ILE A C 1
ATOM 801 O O . ILE A 1 101 ? 33.781 2.055 -1.556 1 89.5 101 ILE A O 1
ATOM 805 N N . GLY A 1 102 ? 34.219 -0.042 -1.062 1 88.69 102 GLY A N 1
ATOM 806 C CA . GLY A 1 102 ? 33.781 -0.526 -2.365 1 88.69 102 GLY A CA 1
ATOM 807 C C . GLY A 1 102 ? 32.312 -0.268 -2.646 1 88.69 102 GLY A C 1
ATOM 808 O O . GLY A 1 102 ? 31.906 -0.222 -3.807 1 88.69 102 GLY A O 1
ATOM 809 N N . LEU A 1 103 ? 31.578 -0.027 -1.615 1 92.5 103 LEU A N 1
ATOM 810 C CA . LEU A 1 103 ? 30.141 0.157 -1.776 1 92.5 103 LEU A CA 1
ATOM 811 C C . LEU A 1 103 ? 29.828 1.564 -2.27 1 92.5 103 LEU A C 1
ATOM 813 O O . LEU A 1 103 ? 28.688 1.854 -2.643 1 92.5 103 LEU A O 1
ATOM 817 N N . LYS A 1 104 ? 30.812 2.445 -2.258 1 92.69 104 LYS A N 1
ATOM 818 C CA . LYS A 1 104 ? 30.609 3.811 -2.732 1 92.69 104 LYS A CA 1
ATOM 819 C C . LYS A 1 104 ? 30.078 3.822 -4.16 1 92.69 104 LYS A C 1
ATOM 821 O O . LYS A 1 104 ? 29.141 4.57 -4.477 1 92.69 104 LYS A O 1
ATOM 826 N N . LYS A 1 105 ? 30.641 2.979 -4.91 1 92 105 LYS A N 1
ATOM 827 C CA . LYS A 1 105 ? 30.219 2.9 -6.305 1 92 105 LYS A CA 1
ATOM 828 C C . LYS A 1 105 ? 28.75 2.49 -6.41 1 92 105 LYS A C 1
ATOM 830 O O . LYS A 1 105 ? 28 3.039 -7.223 1 92 105 LYS A O 1
ATOM 835 N N . ASP A 1 106 ? 28.359 1.585 -5.625 1 91.75 106 ASP A N 1
ATOM 836 C CA . ASP A 1 106 ? 27 1.08 -5.641 1 91.75 106 ASP A CA 1
ATOM 837 C C . ASP A 1 106 ? 26 2.18 -5.273 1 91.75 106 ASP A C 1
ATOM 839 O O . ASP A 1 106 ? 24.969 2.324 -5.922 1 91.75 106 ASP A O 1
ATOM 843 N N . ILE A 1 107 ? 26.375 2.906 -4.281 1 92.94 107 ILE A N 1
ATOM 844 C CA . ILE A 1 107 ? 25.484 3.961 -3.814 1 92.94 107 ILE A CA 1
ATOM 845 C C . ILE A 1 107 ? 25.391 5.066 -4.863 1 92.94 107 ILE A C 1
ATOM 847 O O . ILE A 1 107 ? 24.328 5.645 -5.082 1 92.94 107 ILE A O 1
ATOM 851 N N . LYS A 1 108 ? 26.484 5.328 -5.488 1 93.62 108 LYS A N 1
ATOM 852 C CA . LYS A 1 108 ? 26.484 6.312 -6.562 1 93.62 108 LYS A CA 1
ATOM 853 C C . LYS A 1 108 ? 25.562 5.879 -7.703 1 93.62 108 LYS A C 1
ATOM 855 O O . LYS A 1 108 ? 24.812 6.688 -8.242 1 93.62 108 LYS A O 1
ATOM 860 N N . ASP A 1 109 ? 25.625 4.688 -7.957 1 91.81 109 ASP A N 1
ATOM 861 C CA . ASP A 1 109 ? 24.781 4.145 -9.023 1 91.81 109 ASP A CA 1
ATOM 862 C C . ASP A 1 109 ? 23.312 4.223 -8.656 1 91.81 109 ASP A C 1
ATOM 864 O O . ASP A 1 109 ? 22.469 4.578 -9.492 1 91.81 109 ASP A O 1
ATOM 868 N N . VAL A 1 110 ? 23.062 3.918 -7.449 1 90.44 110 VAL A N 1
ATOM 869 C CA . VAL A 1 110 ? 21.672 3.98 -6.973 1 90.44 110 VAL A CA 1
ATOM 870 C C . VAL A 1 110 ? 21.172 5.418 -7.059 1 90.44 110 VAL A C 1
ATOM 872 O O . VAL A 1 110 ? 20.062 5.66 -7.551 1 90.44 110 VAL A O 1
ATOM 875 N N . ALA A 1 111 ? 21.953 6.328 -6.566 1 90.12 111 ALA A N 1
ATOM 876 C CA . ALA A 1 111 ? 21.578 7.738 -6.594 1 90.12 111 ALA A CA 1
ATOM 877 C C . ALA A 1 111 ? 21.297 8.203 -8.023 1 90.12 111 ALA A C 1
ATOM 879 O O . ALA A 1 111 ? 20.312 8.898 -8.273 1 90.12 111 ALA A O 1
ATOM 880 N N . ARG A 1 112 ? 22.031 7.723 -8.945 1 88.75 112 ARG A N 1
ATOM 881 C CA . ARG A 1 112 ? 21.938 8.148 -10.336 1 88.75 112 ARG A CA 1
ATOM 882 C C . ARG A 1 112 ? 20.719 7.516 -11.008 1 88.75 112 ARG A C 1
ATOM 884 O O . ARG A 1 112 ? 20.016 8.172 -11.789 1 88.75 112 ARG A O 1
ATOM 891 N N . ARG A 1 113 ? 20.484 6.324 -10.625 1 88.31 113 ARG A N 1
ATOM 892 C CA . ARG A 1 113 ? 19.5 5.559 -11.383 1 88.31 113 ARG A CA 1
ATOM 893 C C . ARG A 1 113 ? 18.125 5.645 -10.742 1 88.31 113 ARG A C 1
ATOM 895 O O . ARG A 1 113 ? 17.109 5.57 -11.43 1 88.31 113 ARG A O 1
ATOM 902 N N . LYS A 1 114 ? 18.141 5.891 -9.398 1 87 114 LYS A N 1
ATOM 903 C CA . LYS A 1 114 ? 16.859 5.66 -8.742 1 87 114 LYS A CA 1
ATOM 904 C C . LYS A 1 114 ? 16.375 6.906 -8 1 87 114 LYS A C 1
ATOM 906 O O . LYS A 1 114 ? 15.211 7.004 -7.617 1 87 114 LYS A O 1
ATOM 911 N N . LEU A 1 115 ? 17.281 7.875 -7.766 1 87.06 115 LEU A N 1
ATOM 912 C CA . LEU A 1 115 ? 16.875 9.016 -6.949 1 87.06 115 LEU A CA 1
ATOM 913 C C . LEU A 1 115 ? 16.859 10.297 -7.773 1 87.06 115 LEU A C 1
ATOM 915 O O . LEU A 1 115 ? 17.922 10.828 -8.109 1 87.06 115 LEU A O 1
ATOM 919 N N . THR A 1 116 ? 15.664 10.703 -8.008 1 82.06 116 THR A N 1
ATOM 920 C CA . THR A 1 116 ? 15.523 11.945 -8.758 1 82.06 116 THR A CA 1
ATOM 921 C C . THR A 1 116 ? 16.047 13.133 -7.957 1 82.06 116 THR A C 1
ATOM 923 O O . THR A 1 116 ? 15.727 13.273 -6.773 1 82.06 116 THR A O 1
ATOM 926 N N . GLY A 1 117 ? 16.844 13.891 -8.578 1 81.19 117 GLY A N 1
ATOM 927 C CA . GLY A 1 117 ? 17.266 15.156 -7.996 1 81.19 117 GLY A CA 1
ATOM 928 C C . GLY A 1 117 ? 18.469 15.016 -7.086 1 81.19 117 GLY A C 1
ATOM 929 O O . GLY A 1 117 ? 18.984 16.016 -6.566 1 81.19 117 GLY A O 1
ATOM 930 N N . VAL A 1 118 ? 18.891 13.75 -6.867 1 88.94 118 VAL A N 1
ATOM 931 C CA . VAL A 1 118 ? 20.016 13.562 -5.949 1 88.94 118 VAL A CA 1
ATOM 932 C C . VAL A 1 118 ? 21.328 13.578 -6.73 1 88.94 118 VAL A C 1
ATOM 934 O O . VAL A 1 118 ? 21.469 12.883 -7.742 1 88.94 118 VAL A O 1
ATOM 937 N N . GLU A 1 119 ? 22.188 14.406 -6.25 1 90.69 119 GLU A N 1
ATOM 938 C CA . GLU A 1 119 ? 23.5 14.531 -6.895 1 90.69 119 GLU A CA 1
ATOM 939 C C . GLU A 1 119 ? 24.625 14.289 -5.902 1 90.69 119 GLU A C 1
ATOM 941 O O . GLU A 1 119 ? 24.453 14.469 -4.695 1 90.69 119 GLU A O 1
ATOM 946 N N . ILE A 1 120 ? 25.734 13.875 -6.457 1 93.19 120 ILE A N 1
ATOM 947 C CA . ILE A 1 120 ? 26.938 13.742 -5.66 1 93.19 120 ILE A CA 1
ATOM 948 C C . ILE A 1 120 ? 27.625 15.102 -5.523 1 93.19 120 ILE A C 1
ATOM 950 O O . ILE A 1 120 ? 28 15.711 -6.52 1 93.19 120 ILE A O 1
ATOM 954 N N . VAL A 1 121 ? 27.766 15.562 -4.297 1 93.5 121 VAL A N 1
ATOM 955 C CA . VAL A 1 121 ? 28.297 16.922 -4.125 1 93.5 121 VAL A CA 1
ATOM 956 C C . VAL A 1 121 ? 29.719 16.859 -3.574 1 93.5 121 VAL A C 1
ATOM 958 O O . VAL A 1 121 ? 30.484 17.812 -3.707 1 93.5 121 VAL A O 1
ATOM 961 N N . ASP A 1 122 ? 30 15.812 -2.861 1 94.06 122 ASP A N 1
ATOM 962 C CA . ASP A 1 122 ? 31.328 15.633 -2.291 1 94.06 122 ASP A CA 1
ATOM 963 C C . ASP A 1 122 ? 31.703 14.156 -2.211 1 94.06 122 ASP A C 1
ATOM 965 O O . ASP A 1 122 ? 30.859 13.312 -1.894 1 94.06 122 ASP A O 1
ATOM 969 N N . GLU A 1 123 ? 32.938 13.82 -2.66 1 94.5 123 GLU A N 1
ATOM 970 C CA . GLU A 1 123 ? 33.438 12.453 -2.59 1 94.5 123 GLU A CA 1
ATOM 971 C C . GLU A 1 123 ? 34.875 12.422 -2.07 1 94.5 123 GLU A C 1
ATOM 973 O O . GLU A 1 123 ? 35.781 12.93 -2.723 1 94.5 123 GLU A O 1
ATOM 978 N N . GLY A 1 124 ? 35 11.93 -0.91 1 93.81 124 GLY A N 1
ATOM 979 C CA . GLY A 1 124 ? 36.312 11.688 -0.331 1 93.81 124 GLY A CA 1
ATOM 980 C C . GLY A 1 124 ? 36.75 10.234 -0.367 1 93.81 124 GLY A C 1
ATOM 981 O O . GLY A 1 124 ? 36.062 9.406 -0.981 1 93.81 124 GLY A O 1
ATOM 982 N N . ARG A 1 125 ? 37.875 9.977 0.254 1 91.44 125 ARG A N 1
ATOM 983 C CA . ARG A 1 125 ? 38.375 8.602 0.276 1 91.44 125 ARG A CA 1
ATOM 984 C C . ARG A 1 125 ? 37.375 7.684 0.969 1 91.44 125 ARG A C 1
ATOM 986 O O . ARG A 1 125 ? 37 6.633 0.433 1 91.44 125 ARG A O 1
ATOM 993 N N . ASN A 1 126 ? 36.875 8.195 2.139 1 93.88 126 ASN A N 1
ATOM 994 C CA . ASN A 1 126 ? 35.938 7.352 2.898 1 93.88 126 ASN A CA 1
ATOM 995 C C . ASN A 1 126 ? 34.594 8.039 3.113 1 93.88 126 ASN A C 1
ATOM 997 O O . ASN A 1 126 ? 33.875 7.684 4.031 1 93.88 126 ASN A O 1
ATOM 1001 N N . THR A 1 127 ? 34.375 9.094 2.338 1 95.94 127 THR A N 1
ATOM 1002 C CA . THR A 1 127 ? 33.156 9.836 2.539 1 95.94 127 THR A CA 1
ATOM 1003 C C . THR A 1 127 ? 32.438 10.086 1.21 1 95.94 127 THR A C 1
ATOM 1005 O O . THR A 1 127 ? 33.094 10.117 0.158 1 95.94 127 THR A O 1
ATOM 1008 N N . LEU A 1 128 ? 31.203 10.094 1.243 1 96.38 128 LEU A N 1
ATOM 1009 C CA . LEU A 1 128 ? 30.344 10.43 0.104 1 96.38 128 LEU A CA 1
ATOM 1010 C C . LEU A 1 128 ? 29.172 11.281 0.541 1 96.38 128 LEU A C 1
ATOM 1012 O O . LEU A 1 128 ? 28.484 10.953 1.511 1 96.38 128 LEU A O 1
ATOM 1016 N N . THR A 1 129 ? 29 12.43 -0.042 1 96.25 129 THR A N 1
ATOM 1017 C CA . THR A 1 129 ? 27.875 13.297 0.279 1 96.25 129 THR A CA 1
ATOM 1018 C C . THR A 1 129 ? 26.922 13.422 -0.917 1 96.25 129 THR A C 1
ATOM 1020 O O . THR A 1 129 ? 27.344 13.836 -1.999 1 96.25 129 THR A O 1
ATOM 1023 N N . LEU A 1 130 ? 25.703 12.953 -0.732 1 94.94 130 LEU A N 1
ATOM 1024 C CA . LEU A 1 130 ? 24.641 13.125 -1.71 1 94.94 130 LEU A CA 1
ATOM 1025 C C . LEU A 1 130 ? 23.703 14.258 -1.302 1 94.94 130 LEU A C 1
ATOM 1027 O O . LEU A 1 130 ? 23.484 14.477 -0.111 1 94.94 130 LEU A O 1
ATOM 1031 N N . GLN A 1 131 ? 23.234 15.023 -2.242 1 92.25 131 GLN A N 1
ATOM 1032 C CA . GLN A 1 131 ? 22.312 16.125 -1.93 1 92.25 131 GLN A CA 1
ATOM 1033 C C . GLN A 1 131 ? 21.141 16.156 -2.906 1 92.25 131 GLN A C 1
ATOM 1035 O O . GLN A 1 131 ? 21.328 16.016 -4.117 1 92.25 131 GLN A O 1
ATOM 1040 N N . ASN A 1 132 ? 20 16.172 -2.381 1 87.62 132 ASN A N 1
ATOM 1041 C CA . ASN A 1 132 ? 18.797 16.391 -3.186 1 87.62 132 ASN A CA 1
ATOM 1042 C C . ASN A 1 132 ? 18.672 17.844 -3.615 1 87.62 132 ASN A C 1
ATOM 1044 O O . ASN A 1 132 ? 18.672 18.75 -2.773 1 87.62 132 ASN A O 1
ATOM 1048 N N . LEU A 1 133 ? 18.594 18.109 -4.836 1 77.62 133 LEU A N 1
ATOM 1049 C CA . LEU A 1 133 ? 18.594 19.469 -5.344 1 77.62 133 LEU A CA 1
ATOM 1050 C C . LEU A 1 133 ? 17.219 19.875 -5.859 1 77.62 133 LEU A C 1
ATOM 1052 O O . LEU A 1 133 ? 17.016 21 -6.316 1 77.62 133 LEU A O 1
ATOM 1056 N N . ILE A 1 134 ? 16.359 18.938 -5.875 1 68.81 134 ILE A N 1
ATOM 1057 C CA . ILE A 1 134 ? 15.039 19.25 -6.402 1 68.81 134 ILE A CA 1
ATOM 1058 C C . ILE A 1 134 ? 14.094 19.609 -5.254 1 68.81 134 ILE A C 1
ATOM 1060 O O . ILE A 1 134 ? 14.055 18.922 -4.234 1 68.81 134 ILE A O 1
ATOM 1064 N N . ASN A 1 135 ? 13.867 20.922 -5.27 1 59.59 135 ASN A N 1
ATOM 1065 C CA . ASN A 1 135 ? 12.766 21.297 -4.383 1 59.59 135 ASN A CA 1
ATOM 1066 C C . ASN A 1 135 ? 11.414 21.062 -5.039 1 59.59 135 ASN A C 1
ATOM 1068 O O . ASN A 1 135 ? 11.211 21.406 -6.203 1 59.59 135 ASN A O 1
ATOM 1072 N N . ILE A 1 136 ? 10.891 19.875 -4.785 1 56.34 136 ILE A N 1
ATOM 1073 C CA . ILE A 1 136 ? 9.617 19.562 -5.418 1 56.34 136 ILE A CA 1
ATOM 1074 C C . ILE A 1 136 ? 8.828 20.859 -5.637 1 56.34 136 ILE A C 1
ATOM 1076 O O . ILE A 1 136 ? 8.461 21.531 -4.676 1 56.34 136 ILE A O 1
ATOM 1080 N N . PRO A 1 137 ? 9.094 21.469 -6.824 1 50.62 137 PRO A N 1
ATOM 1081 C CA . PRO A 1 137 ? 8.375 22.719 -7.109 1 50.62 137 PRO A CA 1
ATOM 1082 C C . PRO A 1 137 ? 6.871 22.594 -6.871 1 50.62 137 PRO A C 1
ATOM 1084 O O . PRO A 1 137 ? 6.316 21.5 -6.965 1 50.62 137 PRO A O 1
ATOM 1087 N N . GLY A 1 138 ? 6.25 23.609 -6.301 1 56.16 138 GLY A N 1
ATOM 1088 C CA . GLY A 1 138 ? 4.812 23.812 -6.32 1 56.16 138 GLY A CA 1
ATOM 1089 C C . GLY A 1 138 ? 4.16 23.391 -7.621 1 56.16 138 GLY A C 1
ATOM 1090 O O . GLY A 1 138 ? 2.938 23.266 -7.699 1 56.16 138 GLY A O 1
ATOM 1091 N N . ASP A 1 139 ? 4.992 22.969 -8.695 1 58 139 ASP A N 1
ATOM 1092 C CA . ASP A 1 139 ? 4.387 22.875 -10.016 1 58 139 ASP A CA 1
ATOM 1093 C C . ASP A 1 139 ? 4.113 21.422 -10.391 1 58 139 ASP A C 1
ATOM 1095 O O . ASP A 1 139 ? 3.406 21.141 -11.367 1 58 139 ASP A O 1
ATOM 1099 N N . ILE A 1 140 ? 4.816 20.438 -9.812 1 67.38 140 ILE A N 1
ATOM 1100 C CA . ILE A 1 140 ? 4.473 19.094 -10.266 1 67.38 140 ILE A CA 1
ATOM 1101 C C . ILE A 1 140 ? 3.402 18.5 -9.344 1 67.38 140 ILE A C 1
ATOM 1103 O O . ILE A 1 140 ? 3.604 18.391 -8.133 1 67.38 140 ILE A O 1
ATOM 1107 N N . SER A 1 141 ? 2.334 18.188 -10.117 1 82.06 141 SER A N 1
ATOM 1108 C CA . SER A 1 141 ? 1.216 17.625 -9.367 1 82.06 141 SER A CA 1
ATOM 1109 C C . SER A 1 141 ? 1.38 16.125 -9.164 1 82.06 141 SER A C 1
ATOM 1111 O O . SER A 1 141 ? 2.119 15.469 -9.906 1 82.06 141 SER A O 1
ATOM 1113 N N . ILE A 1 142 ? 0.949 15.609 -8.18 1 88.19 142 ILE A N 1
ATOM 1114 C CA . ILE A 1 142 ? 0.91 14.18 -7.883 1 88.19 142 ILE A CA 1
ATOM 1115 C C . ILE A 1 142 ? 0.402 13.414 -9.102 1 88.19 142 ILE A C 1
ATOM 1117 O O . ILE A 1 142 ? 0.991 12.406 -9.5 1 88.19 142 ILE A O 1
ATOM 1121 N N . SER A 1 143 ? -0.622 13.961 -9.789 1 88.62 143 SER A N 1
ATOM 1122 C CA . SER A 1 143 ? -1.223 13.312 -10.953 1 88.62 143 SER A CA 1
ATOM 1123 C C . SER A 1 143 ? -0.238 13.242 -12.117 1 88.62 143 SER A C 1
ATOM 1125 O O . SER A 1 143 ? -0.218 12.25 -12.859 1 88.62 143 SER A O 1
ATOM 1127 N N . ASP A 1 144 ? 0.589 14.242 -12.25 1 89.38 144 ASP A N 1
ATOM 1128 C CA . ASP A 1 144 ? 1.574 14.258 -13.328 1 89.38 144 ASP A CA 1
ATOM 1129 C C . ASP A 1 144 ? 2.6 13.141 -13.156 1 89.38 144 ASP A C 1
ATOM 1131 O O . ASP A 1 144 ? 2.98 12.484 -14.125 1 89.38 144 ASP A O 1
ATOM 1135 N N . ILE A 1 145 ? 3.049 12.977 -11.961 1 91.81 145 ILE A N 1
ATOM 1136 C CA . ILE A 1 145 ? 4.039 11.938 -11.688 1 91.81 145 ILE A CA 1
ATOM 1137 C C . ILE A 1 145 ? 3.432 10.562 -11.938 1 91.81 145 ILE A C 1
ATOM 1139 O O . ILE A 1 145 ? 4.059 9.703 -12.57 1 91.81 145 ILE A O 1
ATOM 1143 N N . VAL A 1 146 ? 2.205 10.352 -11.492 1 94.56 146 VAL A N 1
ATOM 1144 C CA . VAL A 1 146 ? 1.514 9.086 -11.711 1 94.56 146 VAL A CA 1
ATOM 1145 C C . VAL A 1 146 ? 1.39 8.812 -13.203 1 94.56 146 VAL A C 1
ATOM 1147 O O . VAL A 1 146 ? 1.662 7.703 -13.664 1 94.56 146 VAL A O 1
ATOM 1150 N N . LEU A 1 147 ? 1.041 9.844 -13.969 1 93.94 147 LEU A N 1
ATOM 1151 C CA . LEU A 1 147 ? 0.867 9.68 -15.406 1 93.94 147 LEU A CA 1
ATOM 1152 C C . LEU A 1 147 ? 2.199 9.383 -16.094 1 93.94 147 LEU A C 1
ATOM 1154 O O . LEU A 1 147 ? 2.244 8.641 -17.078 1 93.94 147 LEU A O 1
ATOM 1158 N N . LYS A 1 148 ? 3.254 9.969 -15.594 1 94.25 148 LYS A N 1
ATOM 1159 C CA . LYS A 1 148 ? 4.574 9.656 -16.125 1 94.25 148 LYS A CA 1
ATOM 1160 C C . LYS A 1 148 ? 4.918 8.18 -15.93 1 94.25 148 LYS A C 1
ATOM 1162 O O . LYS A 1 148 ? 5.43 7.527 -16.844 1 94.25 148 LYS A O 1
ATOM 1167 N N . ILE A 1 149 ? 4.625 7.617 -14.727 1 96.81 149 ILE A N 1
ATOM 1168 C CA . ILE A 1 149 ? 4.855 6.203 -14.445 1 96.81 149 ILE A CA 1
ATOM 1169 C C . ILE A 1 149 ? 4.039 5.348 -15.414 1 96.81 149 ILE A C 1
ATOM 1171 O O . ILE A 1 149 ? 4.562 4.402 -16.016 1 96.81 149 ILE A O 1
ATOM 1175 N N . ILE A 1 150 ? 2.793 5.75 -15.578 1 97.31 150 ILE A N 1
ATOM 1176 C CA . ILE A 1 150 ? 1.886 4.996 -16.438 1 97.31 150 ILE A CA 1
ATOM 1177 C C . ILE A 1 150 ? 2.424 4.984 -17.859 1 97.31 150 ILE A C 1
ATOM 1179 O O . ILE A 1 150 ? 2.418 3.943 -18.531 1 97.31 150 ILE A O 1
ATOM 1183 N N . ARG A 1 151 ? 2.934 6.066 -18.328 1 96.69 151 ARG A N 1
ATOM 1184 C CA . ARG A 1 151 ? 3.459 6.156 -19.688 1 96.69 151 ARG A CA 1
ATOM 1185 C C . ARG A 1 151 ? 4.66 5.234 -19.859 1 96.69 151 ARG A C 1
ATOM 1187 O O . ARG A 1 151 ? 4.789 4.578 -20.906 1 96.69 151 ARG A O 1
ATOM 1194 N N . VAL A 1 152 ? 5.547 5.219 -18.891 1 97.5 152 VAL A N 1
ATOM 1195 C CA . VAL A 1 152 ? 6.703 4.332 -18.969 1 97.5 152 VAL A CA 1
ATOM 1196 C C . VAL A 1 152 ? 6.234 2.879 -19 1 97.5 152 VAL A C 1
ATOM 1198 O O . VAL A 1 152 ? 6.707 2.094 -19.828 1 97.5 152 VAL A O 1
ATOM 1201 N N . ILE A 1 153 ? 5.285 2.545 -18.141 1 98 153 ILE A N 1
ATOM 1202 C CA . ILE A 1 153 ? 4.766 1.184 -18.062 1 98 153 ILE A CA 1
ATOM 1203 C C . ILE A 1 153 ? 4.117 0.796 -19.391 1 98 153 ILE A C 1
ATOM 1205 O O . ILE A 1 153 ? 4.324 -0.313 -19.891 1 98 153 ILE A O 1
ATOM 1209 N N . GLU A 1 154 ? 3.361 1.734 -19.969 1 97.06 154 GLU A N 1
ATOM 1210 C CA . GLU A 1 154 ? 2.732 1.476 -21.266 1 97.06 154 GLU A CA 1
ATOM 1211 C C . GLU A 1 154 ? 3.777 1.183 -22.344 1 97.06 154 GLU A C 1
ATOM 1213 O O . GLU A 1 154 ? 3.609 0.262 -23.141 1 97.06 154 GLU A O 1
ATOM 1218 N N . SER A 1 155 ? 4.785 1.976 -22.312 1 97.38 155 SER A N 1
ATOM 1219 C CA . SER A 1 155 ? 5.867 1.771 -23.266 1 97.38 155 SER A CA 1
ATOM 1220 C C . SER A 1 155 ? 6.539 0.417 -23.062 1 97.38 155 SER A C 1
ATOM 1222 O O . SER A 1 155 ? 6.859 -0.275 -24.031 1 97.38 155 SER A O 1
ATOM 1224 N N . MET A 1 156 ? 6.75 -0.011 -21.812 1 98.12 156 MET A N 1
ATOM 1225 C CA . MET A 1 156 ? 7.324 -1.316 -21.5 1 98.12 156 MET A CA 1
ATOM 1226 C C . MET A 1 156 ? 6.422 -2.441 -22 1 98.12 156 MET A C 1
ATOM 1228 O O . MET A 1 156 ? 6.906 -3.426 -22.562 1 98.12 156 MET A O 1
ATOM 1232 N N . LEU A 1 157 ? 5.148 -2.264 -21.844 1 97.88 157 LEU A N 1
ATOM 1233 C CA . LEU A 1 157 ? 4.188 -3.275 -22.266 1 97.88 157 LEU A CA 1
ATOM 1234 C C . LEU A 1 157 ? 4.16 -3.402 -23.781 1 97.88 157 LEU A C 1
ATOM 1236 O O . LEU A 1 157 ? 4.055 -4.508 -24.312 1 97.88 157 LEU A O 1
ATOM 1240 N N . ASP A 1 158 ? 4.262 -2.299 -24.453 1 96.88 158 ASP A N 1
ATOM 1241 C CA . ASP A 1 158 ? 4.344 -2.334 -25.922 1 96.88 158 ASP A CA 1
ATOM 1242 C C . ASP A 1 158 ? 5.527 -3.176 -26.375 1 96.88 158 ASP A C 1
ATOM 1244 O O . ASP A 1 158 ? 5.395 -3.998 -27.281 1 96.88 158 ASP A O 1
ATOM 1248 N N . ASP A 1 159 ? 6.605 -2.973 -25.719 1 97.5 159 ASP A N 1
ATOM 1249 C CA . ASP A 1 159 ? 7.816 -3.697 -26.094 1 97.5 159 ASP A CA 1
ATOM 1250 C C . ASP A 1 159 ? 7.703 -5.176 -25.734 1 97.5 159 ASP A C 1
ATOM 1252 O O . ASP A 1 159 ? 8.242 -6.035 -26.422 1 97.5 159 ASP A O 1
ATOM 1256 N N . ILE A 1 160 ? 7.047 -5.5 -24.656 1 97.38 160 ILE A N 1
ATOM 1257 C CA . ILE A 1 160 ? 6.852 -6.891 -24.25 1 97.38 160 ILE A CA 1
ATOM 1258 C C . ILE A 1 160 ? 6.051 -7.629 -25.312 1 97.38 160 ILE A C 1
ATOM 1260 O O . ILE A 1 160 ? 6.32 -8.805 -25.594 1 97.38 160 ILE A O 1
ATOM 1264 N N . LYS A 1 161 ? 5.047 -6.941 -25.859 1 95.94 161 LYS A N 1
ATOM 1265 C CA . LYS A 1 161 ? 4.262 -7.555 -26.922 1 95.94 161 LYS A CA 1
ATOM 1266 C C . LYS A 1 161 ? 5.152 -7.949 -28.094 1 95.94 161 LYS A C 1
ATOM 1268 O O . LYS A 1 161 ? 5.02 -9.047 -28.641 1 95.94 161 LYS A O 1
ATOM 1273 N N . VAL A 1 162 ? 6.035 -7.062 -28.406 1 95.81 162 VAL A N 1
ATOM 1274 C CA . VAL A 1 162 ? 6.973 -7.328 -29.5 1 95.81 162 VAL A CA 1
ATOM 1275 C C . VAL A 1 162 ? 7.91 -8.469 -29.109 1 95.81 162 VAL A C 1
ATOM 1277 O O . VAL A 1 162 ? 8.133 -9.398 -29.891 1 95.81 162 VAL A O 1
ATOM 1280 N N . ALA A 1 163 ? 8.406 -8.422 -27.859 1 95.62 163 ALA A N 1
ATOM 1281 C CA . ALA A 1 163 ? 9.383 -9.398 -27.375 1 95.62 163 ALA A CA 1
ATOM 1282 C C . ALA A 1 163 ? 8.773 -10.789 -27.297 1 95.62 163 ALA A C 1
ATOM 1284 O O . ALA A 1 163 ? 9.461 -11.789 -27.531 1 95.62 163 ALA A O 1
ATOM 1285 N N . LEU A 1 164 ? 7.473 -10.867 -27.016 1 94.62 164 LEU A N 1
ATOM 1286 C CA . LEU A 1 164 ? 6.801 -12.156 -26.922 1 94.62 164 LEU A CA 1
ATOM 1287 C C . LEU A 1 164 ? 6.746 -12.836 -28.281 1 94.62 164 LEU A C 1
ATOM 1289 O O . LEU A 1 164 ? 6.648 -14.062 -28.359 1 94.62 164 LEU A O 1
ATOM 1293 N N . ASN A 1 165 ? 6.906 -12.039 -29.328 1 92.44 165 ASN A N 1
ATOM 1294 C CA . ASN A 1 165 ? 6.844 -12.578 -30.688 1 92.44 165 ASN A CA 1
ATOM 1295 C C . ASN A 1 165 ? 8.242 -12.766 -31.281 1 92.44 165 ASN A C 1
ATOM 1297 O O . ASN A 1 165 ? 8.43 -13.57 -32.188 1 92.44 165 ASN A O 1
ATOM 1301 N N . THR A 1 166 ? 9.219 -12.039 -30.734 1 93.56 166 THR A N 1
ATOM 1302 C CA . THR A 1 166 ? 10.523 -12.023 -31.391 1 93.56 166 THR A CA 1
ATOM 1303 C C . THR A 1 166 ? 11.617 -12.492 -30.453 1 93.56 166 THR A C 1
ATOM 1305 O O . THR A 1 166 ? 12.688 -12.922 -30.891 1 93.56 166 THR A O 1
ATOM 1308 N N . VAL A 1 167 ? 11.445 -12.281 -29.156 1 94.94 167 VAL A N 1
ATOM 1309 C CA . VAL A 1 167 ? 12.406 -12.562 -28.094 1 94.94 167 VAL A CA 1
ATOM 1310 C C . VAL A 1 167 ? 13.711 -11.828 -28.375 1 94.94 167 VAL A C 1
ATOM 1312 O O . VAL A 1 167 ? 14.797 -12.414 -28.281 1 94.94 167 VAL A O 1
ATOM 1315 N N . ASP A 1 168 ? 13.578 -10.672 -28.859 1 94.94 168 ASP A N 1
ATOM 1316 C CA . ASP A 1 168 ? 14.75 -9.844 -29.094 1 94.94 168 ASP A CA 1
ATOM 1317 C C . ASP A 1 168 ? 15.422 -9.453 -27.781 1 94.94 168 ASP A C 1
ATOM 1319 O O . ASP A 1 168 ? 14.859 -8.688 -27 1 94.94 168 ASP A O 1
ATOM 1323 N N . LYS A 1 169 ? 16.594 -9.883 -27.609 1 95.81 169 LYS A N 1
ATOM 1324 C CA . LYS A 1 169 ? 17.312 -9.695 -26.344 1 95.81 169 LYS A CA 1
ATOM 1325 C C . LYS A 1 169 ? 17.531 -8.211 -26.062 1 95.81 169 LYS A C 1
ATOM 1327 O O . LYS A 1 169 ? 17.5 -7.785 -24.906 1 95.81 169 LYS A O 1
ATOM 1332 N N . ASN A 1 170 ? 17.75 -7.461 -27.062 1 96.44 170 ASN A N 1
ATOM 1333 C CA . ASN A 1 170 ? 17.984 -6.035 -26.859 1 96.44 170 ASN A CA 1
ATOM 1334 C C . ASN A 1 170 ? 16.75 -5.332 -26.328 1 96.44 170 ASN A C 1
ATOM 1336 O O . ASN A 1 170 ? 16.844 -4.484 -25.438 1 96.44 170 ASN A O 1
ATOM 1340 N N . ILE A 1 171 ? 15.664 -5.707 -26.859 1 97.19 171 ILE A N 1
ATOM 1341 C CA . ILE A 1 171 ? 14.406 -5.141 -26.391 1 97.19 171 ILE A CA 1
ATOM 1342 C C . ILE A 1 171 ? 14.172 -5.531 -24.938 1 97.19 171 ILE A C 1
ATOM 1344 O O . ILE A 1 171 ? 13.766 -4.699 -24.125 1 97.19 171 ILE A O 1
ATOM 1348 N N . LEU A 1 172 ? 14.484 -6.762 -24.641 1 97.69 172 LEU A N 1
ATOM 1349 C CA . LEU A 1 172 ? 14.258 -7.289 -23.297 1 97.69 172 LEU A CA 1
ATOM 1350 C C . LEU A 1 172 ? 15.156 -6.59 -22.281 1 97.69 172 LEU A C 1
ATOM 1352 O O . LEU A 1 172 ? 14.695 -6.207 -21.203 1 97.69 172 LEU A O 1
ATOM 1356 N N . VAL A 1 173 ? 16.359 -6.383 -22.625 1 97 173 VAL A N 1
ATOM 1357 C CA . VAL A 1 173 ? 17.312 -5.723 -21.734 1 97 173 VAL A CA 1
ATOM 1358 C C . VAL A 1 173 ? 16.906 -4.262 -21.531 1 97 173 VAL A C 1
ATOM 1360 O O . VAL A 1 173 ? 17.016 -3.729 -20.422 1 97 173 VAL A O 1
ATOM 1363 N N . ASP A 1 174 ? 16.406 -3.682 -22.547 1 96.81 174 ASP A N 1
ATOM 1364 C CA . ASP A 1 174 ? 15.945 -2.301 -22.469 1 96.81 174 ASP A CA 1
ATOM 1365 C C . ASP A 1 174 ? 14.758 -2.172 -21.516 1 96.81 174 ASP A C 1
ATOM 1367 O O . ASP A 1 174 ? 14.656 -1.189 -20.766 1 96.81 174 ASP A O 1
ATOM 1371 N N . ILE A 1 175 ? 13.883 -3.125 -21.562 1 97.38 175 ILE A N 1
ATOM 1372 C CA . ILE A 1 175 ? 12.727 -3.135 -20.672 1 97.38 175 ILE A CA 1
ATOM 1373 C C . ILE A 1 175 ? 13.203 -3.15 -19.219 1 97.38 175 ILE A C 1
ATOM 1375 O O . ILE A 1 175 ? 12.711 -2.383 -18.391 1 97.38 175 ILE A O 1
ATOM 1379 N N . VAL A 1 176 ? 14.195 -3.955 -18.922 1 96.56 176 VAL A N 1
ATOM 1380 C CA . VAL A 1 176 ? 14.719 -4.094 -17.562 1 96.56 176 VAL A CA 1
ATOM 1381 C C . VAL A 1 176 ? 15.336 -2.773 -17.109 1 96.56 176 VAL A C 1
ATOM 1383 O O . VAL A 1 176 ? 15.141 -2.346 -15.977 1 96.56 176 VAL A O 1
ATOM 1386 N N . GLU A 1 177 ? 15.945 -2.107 -18.047 1 94.44 177 GLU A N 1
ATOM 1387 C CA . GLU A 1 177 ? 16.594 -0.843 -17.719 1 94.44 177 GLU A CA 1
ATOM 1388 C C . GLU A 1 177 ? 15.578 0.259 -17.469 1 94.44 177 GLU A C 1
ATOM 1390 O O . GLU A 1 177 ? 15.781 1.13 -16.625 1 94.44 177 GLU A O 1
ATOM 1395 N N . ARG A 1 178 ? 14.523 0.198 -18.188 1 95.19 178 ARG A N 1
ATOM 1396 C CA . ARG A 1 178 ? 13.5 1.231 -18.078 1 95.19 178 ARG A CA 1
ATOM 1397 C C . ARG A 1 178 ? 12.797 1.16 -16.719 1 95.19 178 ARG A C 1
ATOM 1399 O O . ARG A 1 178 ? 12.18 2.135 -16.281 1 95.19 178 ARG A O 1
ATOM 1406 N N . ASP A 1 179 ? 12.867 -0.004 -16.109 1 95.31 179 ASP A N 1
ATOM 1407 C CA . ASP A 1 179 ? 12.305 -0.141 -14.773 1 95.31 179 ASP A CA 1
ATOM 1408 C C . ASP A 1 179 ? 12.93 0.862 -13.805 1 95.31 179 ASP A C 1
ATOM 1410 O O . ASP A 1 179 ? 12.305 1.263 -12.82 1 95.31 179 ASP A O 1
ATOM 1414 N N . ASN A 1 180 ? 14.172 1.294 -14.102 1 93.56 180 ASN A N 1
ATOM 1415 C CA . ASN A 1 180 ? 14.828 2.297 -13.273 1 93.56 180 ASN A CA 1
ATOM 1416 C C . ASN A 1 180 ? 14.07 3.623 -13.289 1 93.56 180 ASN A C 1
ATOM 1418 O O . ASN A 1 180 ? 14.047 4.34 -12.289 1 93.56 180 ASN A O 1
ATOM 1422 N N . GLU A 1 181 ? 13.5 3.908 -14.43 1 93.88 181 GLU A N 1
ATOM 1423 C CA . GLU A 1 181 ? 12.711 5.133 -14.547 1 93.88 181 GLU A CA 1
ATOM 1424 C C . GLU A 1 181 ? 11.445 5.055 -13.695 1 93.88 181 GLU A C 1
ATOM 1426 O O . GLU A 1 181 ? 11.07 6.031 -13.047 1 93.88 181 GLU A O 1
ATOM 1431 N N . VAL A 1 182 ? 10.828 3.906 -13.688 1 95.81 182 VAL A N 1
ATOM 1432 C CA . VAL A 1 182 ? 9.648 3.701 -12.852 1 95.81 182 VAL A CA 1
ATOM 1433 C C . VAL A 1 182 ? 10.031 3.846 -11.383 1 95.81 182 VAL A C 1
ATOM 1435 O O . VAL A 1 182 ? 9.344 4.527 -10.617 1 95.81 182 VAL A O 1
ATOM 1438 N N . ASP A 1 183 ? 11.172 3.305 -11 1 93.75 183 ASP A N 1
ATOM 1439 C CA . ASP A 1 183 ? 11.656 3.379 -9.625 1 93.75 183 ASP A CA 1
ATOM 1440 C C . ASP A 1 183 ? 11.891 4.828 -9.203 1 93.75 183 ASP A C 1
ATOM 1442 O O . ASP A 1 183 ? 11.547 5.219 -8.086 1 93.75 183 ASP A O 1
ATOM 1446 N N . ARG A 1 184 ? 12.406 5.559 -10.117 1 92.62 184 ARG A N 1
ATOM 1447 C CA . ARG A 1 184 ? 12.703 6.961 -9.836 1 92.62 184 ARG A CA 1
ATOM 1448 C C . ARG A 1 184 ? 11.43 7.723 -9.469 1 92.62 184 ARG A C 1
ATOM 1450 O O . ARG A 1 184 ? 11.391 8.43 -8.461 1 92.62 184 ARG A O 1
ATOM 1457 N N . PHE A 1 185 ? 10.461 7.52 -10.281 1 93.75 185 PHE A N 1
ATOM 1458 C CA . PHE A 1 185 ? 9.211 8.227 -10.031 1 93.75 185 PHE A CA 1
ATOM 1459 C C . PHE A 1 185 ? 8.484 7.637 -8.82 1 93.75 185 PHE A C 1
ATOM 1461 O O . PHE A 1 185 ? 7.812 8.359 -8.086 1 93.75 185 PHE A O 1
ATOM 1468 N N . TYR A 1 186 ? 8.617 6.348 -8.602 1 95.88 186 TYR A N 1
ATOM 1469 C CA . TYR A 1 186 ? 8.031 5.688 -7.438 1 95.88 186 TYR A CA 1
ATOM 1470 C C . TYR A 1 186 ? 8.555 6.305 -6.141 1 95.88 186 TYR A C 1
ATOM 1472 O O . TYR A 1 186 ? 7.766 6.672 -5.266 1 95.88 186 TYR A O 1
ATOM 1480 N N . TRP A 1 187 ? 9.875 6.457 -6.051 1 93.44 187 TRP A N 1
ATOM 1481 C CA . TRP A 1 187 ? 10.484 7.004 -4.844 1 93.44 187 TRP A CA 1
ATOM 1482 C C . TRP A 1 187 ? 10.18 8.492 -4.703 1 93.44 187 TRP A C 1
ATOM 1484 O O . TRP A 1 187 ? 9.914 8.977 -3.6 1 93.44 187 TRP A O 1
ATOM 1494 N N . LEU A 1 188 ? 10.195 9.18 -5.805 1 91.38 188 LEU A N 1
ATOM 1495 C CA . LEU A 1 188 ? 9.898 10.609 -5.785 1 91.38 188 LEU A CA 1
ATOM 1496 C C . LEU A 1 188 ? 8.484 10.859 -5.27 1 91.38 188 LEU A C 1
ATOM 1498 O O . LEU A 1 188 ? 8.273 11.703 -4.398 1 91.38 188 LEU A O 1
ATOM 1502 N N . LEU A 1 189 ? 7.543 10.141 -5.805 1 92.81 189 LEU A N 1
ATOM 1503 C CA . LEU A 1 189 ? 6.152 10.328 -5.41 1 92.81 189 LEU A CA 1
ATOM 1504 C C . LEU A 1 189 ? 5.957 10.016 -3.932 1 92.81 189 LEU A C 1
ATOM 1506 O O . LEU A 1 189 ? 5.285 10.766 -3.217 1 92.81 189 LEU A O 1
ATOM 1510 N N . ASN A 1 190 ? 6.566 8.93 -3.498 1 93.44 190 ASN A N 1
ATOM 1511 C CA . ASN A 1 190 ? 6.453 8.586 -2.084 1 93.44 190 ASN A CA 1
ATOM 1512 C C . ASN A 1 190 ? 7.059 9.672 -1.195 1 93.44 190 ASN A C 1
ATOM 1514 O O . ASN A 1 190 ? 6.527 9.969 -0.125 1 93.44 190 ASN A O 1
ATOM 1518 N N . ARG A 1 191 ? 8.172 10.234 -1.631 1 90.69 191 ARG A N 1
ATOM 1519 C CA . ARG A 1 191 ? 8.797 11.328 -0.893 1 90.69 191 ARG A CA 1
ATOM 1520 C C . ARG A 1 191 ? 7.855 12.531 -0.789 1 90.69 191 ARG A C 1
ATOM 1522 O O . ARG A 1 191 ? 7.711 13.117 0.283 1 90.69 191 ARG A O 1
ATOM 1529 N N . ILE A 1 192 ? 7.18 12.82 -1.883 1 88.81 192 ILE A N 1
ATOM 1530 C CA . ILE A 1 192 ? 6.25 13.938 -1.93 1 88.81 192 ILE A CA 1
ATOM 1531 C C . ILE A 1 192 ? 5.047 13.656 -1.035 1 88.81 192 ILE A C 1
ATOM 1533 O O . ILE A 1 192 ? 4.633 14.508 -0.246 1 88.81 192 ILE A O 1
ATOM 1537 N N . LEU A 1 193 ? 4.512 12.484 -1.159 1 91.62 193 LEU A N 1
ATOM 1538 C CA . LEU A 1 193 ? 3.334 12.125 -0.375 1 91.62 193 LEU A CA 1
ATOM 1539 C C . LEU A 1 193 ? 3.637 12.18 1.118 1 91.62 193 LEU A C 1
ATOM 1541 O O . LEU A 1 193 ? 2.816 12.664 1.904 1 91.62 193 LEU A O 1
ATOM 1545 N N . LYS A 1 194 ? 4.809 11.711 1.499 1 90.06 194 LYS A N 1
ATOM 1546 C CA . LYS A 1 194 ? 5.199 11.773 2.904 1 90.06 194 LYS A CA 1
ATOM 1547 C C . LYS A 1 194 ? 5.324 13.219 3.375 1 90.06 194 LYS A C 1
ATOM 1549 O O . LYS A 1 194 ? 4.895 13.555 4.48 1 90.06 194 LYS A O 1
ATOM 1554 N N . LYS A 1 195 ? 5.895 14.031 2.572 1 84.62 195 LYS A N 1
ATOM 1555 C CA . LYS A 1 195 ? 6.016 15.445 2.904 1 84.62 195 LYS A CA 1
ATOM 1556 C C . LYS A 1 195 ? 4.648 16.078 3.129 1 84.62 195 LYS A C 1
ATOM 1558 O O . LYS A 1 195 ? 4.48 16.906 4.023 1 84.62 195 LYS A O 1
ATOM 1563 N N . LEU A 1 196 ? 3.654 15.68 2.373 1 84.75 196 LEU A N 1
ATOM 1564 C CA . LEU A 1 196 ? 2.314 16.25 2.445 1 84.75 196 LEU A CA 1
ATOM 1565 C C . LEU A 1 196 ? 1.644 15.898 3.77 1 84.75 196 LEU A C 1
ATOM 1567 O O . LEU A 1 196 ? 0.727 16.594 4.211 1 84.75 196 LEU A O 1
ATOM 1571 N N . THR A 1 197 ? 2.092 14.867 4.371 1 84.25 197 THR A N 1
ATOM 1572 C CA . THR A 1 197 ? 1.491 14.477 5.645 1 84.25 197 THR A CA 1
ATOM 1573 C C . THR A 1 197 ? 2.002 15.367 6.777 1 84.25 197 THR A C 1
ATOM 1575 O O . THR A 1 197 ? 1.399 15.414 7.852 1 84.25 197 THR A O 1
ATOM 1578 N N . THR A 1 198 ? 3.123 16.062 6.602 1 77.12 198 THR A N 1
ATOM 1579 C CA . THR A 1 198 ? 3.773 16.797 7.684 1 77.12 198 THR A CA 1
ATOM 1580 C C . THR A 1 198 ? 3.143 18.172 7.863 1 77.12 198 THR A C 1
ATOM 1582 O O . THR A 1 198 ? 3.236 18.766 8.938 1 77.12 198 THR A O 1
ATOM 1585 N N . SER A 1 199 ? 2.625 18.656 6.781 1 69.12 199 SER A N 1
ATOM 1586 C CA . SER A 1 199 ? 2.088 20 6.91 1 69.12 199 SER A CA 1
ATOM 1587 C C . SER A 1 199 ? 0.877 20.203 6.004 1 69.12 199 SER A C 1
ATOM 1589 O O . SER A 1 199 ? 0.907 19.828 4.828 1 69.12 199 SER A O 1
ATOM 1591 N N . SER A 1 200 ? -0.155 20.688 6.617 1 68.31 200 SER A N 1
ATOM 1592 C CA . SER A 1 200 ? -1.329 21.047 5.828 1 68.31 200 SER A CA 1
ATOM 1593 C C . SER A 1 200 ? -0.999 22.141 4.809 1 68.31 200 SER A C 1
ATOM 1595 O O . SER A 1 200 ? -1.646 22.234 3.764 1 68.31 200 SER A O 1
ATOM 1597 N N . TYR A 1 201 ? 0.046 22.828 5.176 1 68.25 201 TYR A N 1
ATOM 1598 C CA . TYR A 1 201 ? 0.491 23.859 4.254 1 68.25 201 TYR A CA 1
ATOM 1599 C C . TYR A 1 201 ? 0.961 23.25 2.938 1 68.25 201 TYR A C 1
ATOM 1601 O O . TYR A 1 201 ? 0.54 23.688 1.86 1 68.25 201 TYR A O 1
ATOM 1609 N N . TYR A 1 202 ? 1.724 22.234 3.037 1 71.12 202 TYR A N 1
ATOM 1610 C CA . TYR A 1 202 ? 2.252 21.594 1.839 1 71.12 202 TYR A CA 1
ATOM 1611 C C . TYR A 1 202 ? 1.143 20.906 1.053 1 71.12 202 TYR A C 1
ATOM 1613 O O . TYR A 1 202 ? 1.142 20.922 -0.18 1 71.12 202 TYR A O 1
ATOM 1621 N N . ALA A 1 203 ? 0.225 20.422 1.839 1 71.31 203 ALA A N 1
ATOM 1622 C CA . ALA A 1 203 ? -0.912 19.781 1.179 1 71.31 203 ALA A CA 1
ATOM 1623 C C . ALA A 1 203 ? -1.728 20.797 0.387 1 71.31 203 ALA A C 1
ATOM 1625 O O . ALA A 1 203 ? -2.148 20.516 -0.739 1 71.31 203 ALA A O 1
ATOM 1626 N N . SER A 1 204 ? -1.853 21.906 0.898 1 66.5 204 SER A N 1
ATOM 1627 C CA . SER A 1 204 ? -2.623 22.953 0.243 1 66.5 204 SER A CA 1
ATOM 1628 C C . SER A 1 204 ? -1.902 23.484 -0.994 1 66.5 204 SER A C 1
ATOM 1630 O O . SER A 1 204 ? -2.541 23.812 -1.994 1 66.5 204 SER A O 1
ATOM 1632 N N . MET A 1 205 ? -0.594 23.422 -0.987 1 65.62 205 MET A N 1
ATOM 1633 C CA . MET A 1 205 ? 0.203 23.938 -2.092 1 65.62 205 MET A CA 1
ATOM 1634 C C . MET A 1 205 ? 0.304 22.922 -3.221 1 65.62 205 MET A C 1
ATOM 1636 O O . MET A 1 205 ? 0.516 23.281 -4.379 1 65.62 205 MET A O 1
ATOM 1640 N N . SER A 1 206 ? 0.151 21.672 -2.865 1 68.38 206 SER A N 1
ATOM 1641 C CA . SER A 1 206 ? 0.354 20.578 -3.82 1 68.38 206 SER A CA 1
ATOM 1642 C C . SER A 1 206 ? -0.846 20.422 -4.75 1 68.38 206 SER A C 1
ATOM 1644 O O . SER A 1 206 ? -0.752 19.781 -5.789 1 68.38 206 SER A O 1
ATOM 1646 N N . GLY A 1 207 ? -1.943 21.047 -4.445 1 67 207 GLY A N 1
ATOM 1647 C CA . GLY A 1 207 ? -3.131 20.922 -5.273 1 67 207 GLY A CA 1
ATOM 1648 C C . GLY A 1 207 ? -3.996 19.734 -4.91 1 67 207 GLY A C 1
ATOM 1649 O O . GLY A 1 207 ? -5.016 19.484 -5.555 1 67 207 GLY A O 1
ATOM 1650 N N . ILE A 1 208 ? -3.582 19.016 -3.9 1 76.19 208 ILE A N 1
ATOM 1651 C CA . ILE A 1 208 ? -4.434 17.906 -3.486 1 76.19 208 ILE A CA 1
ATOM 1652 C C . ILE A 1 208 ? -5.723 18.438 -2.877 1 76.19 208 ILE A C 1
ATOM 1654 O O . ILE A 1 208 ? -5.691 19.312 -2.006 1 76.19 208 ILE A O 1
ATOM 1658 N N . LYS A 1 209 ? -6.797 17.969 -3.443 1 73.62 209 LYS A N 1
ATOM 1659 C CA . LYS A 1 209 ? -8.102 18.484 -3.031 1 73.62 209 LYS A CA 1
ATOM 1660 C C . LYS A 1 209 ? -8.469 17.984 -1.637 1 73.62 209 LYS A C 1
ATOM 1662 O O . LYS A 1 209 ? -9.07 18.719 -0.848 1 73.62 209 LYS A O 1
ATOM 1667 N N . ASP A 1 210 ? -8.102 16.734 -1.379 1 83.38 210 ASP A N 1
ATOM 1668 C CA . ASP A 1 210 ? -8.422 16.094 -0.109 1 83.38 210 ASP A CA 1
ATOM 1669 C C . ASP A 1 210 ? -7.238 15.281 0.414 1 83.38 210 ASP A C 1
ATOM 1671 O O . ASP A 1 210 ? -6.789 14.336 -0.239 1 83.38 210 ASP A O 1
ATOM 1675 N N . PRO A 1 211 ? -6.719 15.703 1.595 1 84.31 211 PRO A N 1
ATOM 1676 C CA . PRO A 1 211 ? -5.535 15.031 2.141 1 84.31 211 PRO A CA 1
ATOM 1677 C C . PRO A 1 211 ? -5.746 13.531 2.346 1 84.31 211 PRO A C 1
ATOM 1679 O O . PRO A 1 211 ? -4.773 12.773 2.412 1 84.31 211 PRO A O 1
ATOM 1682 N N . ARG A 1 212 ? -6.984 13.055 2.428 1 87.31 212 ARG A N 1
ATOM 1683 C CA . ARG A 1 212 ? -7.262 11.625 2.586 1 87.31 212 ARG A CA 1
ATOM 1684 C C . ARG A 1 212 ? -6.77 10.836 1.381 1 87.31 212 ARG A C 1
ATOM 1686 O O . ARG A 1 212 ? -6.477 9.641 1.494 1 87.31 212 ARG A O 1
ATOM 1693 N N . THR A 1 213 ? -6.684 11.508 0.264 1 91.06 213 THR A N 1
ATOM 1694 C CA . THR A 1 213 ? -6.324 10.82 -0.974 1 91.06 213 THR A CA 1
ATOM 1695 C C . THR A 1 213 ? -4.848 10.445 -0.976 1 91.06 213 THR A C 1
ATOM 1697 O O . THR A 1 213 ? -4.406 9.648 -1.81 1 91.06 213 THR A O 1
ATOM 1700 N N . ILE A 1 214 ? -4.082 10.992 -0.052 1 91.69 214 ILE A N 1
ATOM 1701 C CA . ILE A 1 214 ? -2.65 10.727 0.041 1 91.69 214 ILE A CA 1
ATOM 1702 C C . ILE A 1 214 ? -2.406 9.227 0.146 1 91.69 214 ILE A C 1
ATOM 1704 O O . ILE A 1 214 ? -1.542 8.68 -0.546 1 91.69 214 ILE A O 1
ATOM 1708 N N . LEU A 1 215 ? -3.178 8.523 0.903 1 93.94 215 LEU A N 1
ATOM 1709 C CA . LEU A 1 215 ? -3.033 7.086 1.096 1 93.94 215 LEU A CA 1
ATOM 1710 C C . LEU A 1 215 ? -3.357 6.332 -0.19 1 93.94 215 LEU A C 1
ATOM 1712 O O . LEU A 1 215 ? -2.684 5.355 -0.527 1 93.94 215 LEU A O 1
ATOM 1716 N N . ASP A 1 216 ? -4.367 6.777 -0.853 1 94.94 216 ASP A N 1
ATOM 1717 C CA . ASP A 1 216 ? -4.766 6.125 -2.098 1 94.94 216 ASP A CA 1
ATOM 1718 C C . ASP A 1 216 ? -3.68 6.262 -3.16 1 94.94 216 ASP A C 1
ATOM 1720 O O . ASP A 1 216 ? -3.389 5.309 -3.885 1 94.94 216 ASP A O 1
ATOM 1724 N N . TYR A 1 217 ? -3.105 7.418 -3.201 1 93.69 217 TYR A N 1
ATOM 1725 C CA . TYR A 1 217 ? -2.039 7.625 -4.172 1 93.69 217 TYR A CA 1
ATOM 1726 C C . TYR A 1 217 ? -0.825 6.766 -3.846 1 93.69 217 TYR A C 1
ATOM 1728 O O . TYR A 1 217 ? -0.121 6.305 -4.746 1 93.69 217 TYR A O 1
ATOM 1736 N N . ALA A 1 218 ? -0.583 6.602 -2.547 1 95.5 218 ALA A N 1
ATOM 1737 C CA . ALA A 1 218 ? 0.507 5.711 -2.156 1 95.5 218 ALA A CA 1
ATOM 1738 C C . ALA A 1 218 ? 0.243 4.281 -2.623 1 95.5 218 ALA A C 1
ATOM 1740 O O . ALA A 1 218 ? 1.152 3.602 -3.102 1 95.5 218 ALA A O 1
ATOM 1741 N N . LEU A 1 219 ? -0.956 3.822 -2.492 1 95.62 219 LEU A N 1
ATOM 1742 C CA . LEU A 1 219 ? -1.333 2.479 -2.918 1 95.62 219 LEU A CA 1
ATOM 1743 C C . LEU A 1 219 ? -1.249 2.346 -4.434 1 95.62 219 LEU A C 1
ATOM 1745 O O . LEU A 1 219 ? -0.787 1.324 -4.949 1 95.62 219 LEU A O 1
ATOM 1749 N N . ILE A 1 220 ? -1.715 3.373 -5.109 1 96.62 220 ILE A N 1
ATOM 1750 C CA . ILE A 1 220 ? -1.609 3.391 -6.566 1 96.62 220 ILE A CA 1
ATOM 1751 C C . ILE A 1 220 ? -0.143 3.297 -6.98 1 96.62 220 ILE A C 1
ATOM 1753 O O . ILE A 1 220 ? 0.216 2.49 -7.84 1 96.62 220 ILE A O 1
ATOM 1757 N N . ASN A 1 221 ? 0.646 4.121 -6.336 1 96.88 221 ASN A N 1
ATOM 1758 C CA . ASN A 1 221 ? 2.074 4.152 -6.633 1 96.88 221 ASN A CA 1
ATOM 1759 C C . ASN A 1 221 ? 2.713 2.777 -6.457 1 96.88 221 ASN A C 1
ATOM 1761 O O . ASN A 1 221 ? 3.461 2.32 -7.324 1 96.88 221 ASN A O 1
ATOM 1765 N N . LYS A 1 222 ? 2.4 2.113 -5.367 1 96.44 222 LYS A N 1
ATOM 1766 C CA . LYS A 1 222 ? 2.945 0.786 -5.098 1 96.44 222 LYS A CA 1
ATOM 1767 C C . LYS A 1 222 ? 2.477 -0.226 -6.137 1 96.44 222 LYS A C 1
ATOM 1769 O O . LYS A 1 222 ? 3.266 -1.044 -6.617 1 96.44 222 LYS A O 1
ATOM 1774 N N . SER A 1 223 ? 1.216 -0.183 -6.469 1 97.19 223 SER A N 1
ATOM 1775 C CA . SER A 1 223 ? 0.671 -1.104 -7.461 1 97.19 223 SER A CA 1
ATOM 1776 C C . SER A 1 223 ? 1.324 -0.897 -8.828 1 97.19 223 SER A C 1
ATOM 1778 O O . SER A 1 223 ? 1.58 -1.861 -9.547 1 97.19 223 SER A O 1
ATOM 1780 N N . LEU A 1 224 ? 1.591 0.345 -9.195 1 97.81 224 LEU A N 1
ATOM 1781 C CA . LEU A 1 224 ? 2.264 0.63 -10.461 1 97.81 224 LEU A CA 1
ATOM 1782 C C . LEU A 1 224 ? 3.688 0.082 -10.453 1 97.81 224 LEU A C 1
ATOM 1784 O O . LEU A 1 224 ? 4.148 -0.471 -11.453 1 97.81 224 LEU A O 1
ATOM 1788 N N . GLU A 1 225 ? 4.344 0.283 -9.328 1 97 225 GLU A N 1
ATOM 1789 C CA . GLU A 1 225 ? 5.684 -0.279 -9.172 1 97 225 GLU A CA 1
ATOM 1790 C C . GLU A 1 225 ? 5.664 -1.796 -9.336 1 97 225 GLU A C 1
ATOM 1792 O O . GLU A 1 225 ? 6.531 -2.365 -10 1 97 225 GLU A O 1
ATOM 1797 N N . ARG A 1 226 ? 4.691 -2.424 -8.758 1 95.88 226 ARG A N 1
ATOM 1798 C CA . ARG A 1 226 ? 4.566 -3.873 -8.859 1 95.88 226 ARG A CA 1
ATOM 1799 C C . ARG A 1 226 ? 4.258 -4.297 -10.289 1 95.88 226 ARG A C 1
ATOM 1801 O O . ARG A 1 226 ? 4.719 -5.348 -10.742 1 95.88 226 ARG A O 1
ATOM 1808 N N . LEU A 1 227 ? 3.434 -3.502 -10.953 1 97.5 227 LEU A N 1
ATOM 1809 C CA . LEU A 1 227 ? 3.178 -3.764 -12.367 1 97.5 227 LEU A CA 1
ATOM 1810 C C . LEU A 1 227 ? 4.48 -3.801 -13.156 1 97.5 227 LEU A C 1
ATOM 1812 O O . LEU A 1 227 ? 4.719 -4.734 -13.93 1 97.5 227 LEU A O 1
ATOM 1816 N N . SER A 1 228 ? 5.281 -2.789 -12.977 1 97.88 228 SER A N 1
ATOM 1817 C CA . SER A 1 228 ? 6.57 -2.719 -13.656 1 97.88 228 SER A CA 1
ATOM 1818 C C . SER A 1 228 ? 7.441 -3.92 -13.312 1 97.88 228 SER A C 1
ATOM 1820 O O . SER A 1 228 ? 8.109 -4.477 -14.188 1 97.88 228 SER A O 1
ATOM 1822 N N . ASP A 1 229 ? 7.441 -4.324 -12.055 1 96.06 229 ASP A N 1
ATOM 1823 C CA . ASP A 1 229 ? 8.203 -5.492 -11.617 1 96.06 229 ASP A CA 1
ATOM 1824 C C . ASP A 1 229 ? 7.805 -6.734 -12.406 1 96.06 229 ASP A C 1
ATOM 1826 O O . ASP A 1 229 ? 8.664 -7.539 -12.789 1 96.06 229 ASP A O 1
ATOM 1830 N N . HIS A 1 230 ? 6.559 -6.871 -12.57 1 97.06 230 HIS A N 1
ATOM 1831 C CA . HIS A 1 230 ? 6.098 -8.062 -13.273 1 97.06 230 HIS A CA 1
ATOM 1832 C C . HIS A 1 230 ? 6.426 -7.988 -14.766 1 97.06 230 HIS A C 1
ATOM 1834 O O . HIS A 1 230 ? 6.684 -9.016 -15.398 1 97.06 230 HIS A O 1
ATOM 1840 N N . ILE A 1 231 ? 6.441 -6.82 -15.375 1 98.25 231 ILE A N 1
ATOM 1841 C CA . ILE A 1 231 ? 6.898 -6.668 -16.75 1 98.25 231 ILE A CA 1
ATOM 1842 C C . ILE A 1 231 ? 8.359 -7.105 -16.859 1 98.25 231 ILE A C 1
ATOM 1844 O O . ILE A 1 231 ? 8.727 -7.855 -17.766 1 98.25 231 ILE A O 1
ATOM 1848 N N . VAL A 1 232 ? 9.141 -6.656 -15.906 1 97.88 232 VAL A N 1
ATOM 1849 C CA . VAL A 1 232 ? 10.555 -7.031 -15.867 1 97.88 232 VAL A CA 1
ATOM 1850 C C . VAL A 1 232 ? 10.688 -8.539 -15.688 1 97.88 232 VAL A C 1
ATOM 1852 O O . VAL A 1 232 ? 11.562 -9.172 -16.297 1 97.88 232 VAL A O 1
ATOM 1855 N N . GLN A 1 233 ? 9.844 -9.078 -14.844 1 96 233 GLN A N 1
ATOM 1856 C CA . GLN A 1 233 ? 9.867 -10.523 -14.641 1 96 233 GLN A CA 1
ATOM 1857 C C . GLN A 1 233 ? 9.617 -11.273 -15.945 1 96 233 GLN A C 1
ATOM 1859 O O . GLN A 1 233 ? 10.281 -12.266 -16.234 1 96 233 GLN A O 1
ATOM 1864 N N . ILE A 1 234 ? 8.672 -10.836 -16.734 1 96.88 234 ILE A N 1
ATOM 1865 C CA . ILE A 1 234 ? 8.398 -11.445 -18.031 1 96.88 234 ILE A CA 1
ATOM 1866 C C . ILE A 1 234 ? 9.648 -11.367 -18.906 1 96.88 234 ILE A C 1
ATOM 1868 O O . ILE A 1 234 ? 10.047 -12.367 -19.516 1 96.88 234 ILE A O 1
ATOM 1872 N N . ALA A 1 235 ? 10.25 -10.211 -18.938 1 97.62 235 ALA A N 1
ATOM 1873 C CA . ALA A 1 235 ? 11.477 -10.031 -19.703 1 97.62 235 ALA A CA 1
ATOM 1874 C C . ALA A 1 235 ? 12.562 -11 -19.25 1 97.62 235 ALA A C 1
ATOM 1876 O O . ALA A 1 235 ? 13.203 -11.656 -20.078 1 97.62 235 ALA A O 1
ATOM 1877 N N . ASN A 1 236 ? 12.719 -11.141 -18 1 95.56 236 ASN A N 1
ATOM 1878 C CA . ASN A 1 236 ? 13.766 -11.984 -17.438 1 95.56 236 ASN A CA 1
ATOM 1879 C C . ASN A 1 236 ? 13.508 -13.461 -17.719 1 95.56 236 ASN A C 1
ATOM 1881 O O . ASN A 1 236 ? 14.445 -14.258 -17.75 1 95.56 236 ASN A O 1
ATOM 1885 N N . GLU A 1 237 ? 12.234 -13.812 -17.828 1 93.25 237 GLU A N 1
ATOM 1886 C CA . GLU A 1 237 ? 11.914 -15.188 -18.188 1 93.25 237 GLU A CA 1
ATOM 1887 C C . GLU A 1 237 ? 12.289 -15.477 -19.641 1 93.25 237 GLU A C 1
ATOM 1889 O O . GLU A 1 237 ? 12.695 -16.594 -19.969 1 93.25 237 GLU A O 1
ATOM 1894 N N . LEU A 1 238 ? 12.211 -14.531 -20.5 1 95.12 238 LEU A N 1
ATOM 1895 C CA . LEU A 1 238 ? 12.414 -14.711 -21.938 1 95.12 238 LEU A CA 1
ATOM 1896 C C . LEU A 1 238 ? 13.898 -14.672 -22.281 1 95.12 238 LEU A C 1
ATOM 1898 O O . LEU A 1 238 ? 14.344 -15.328 -23.234 1 95.12 238 LEU A O 1
ATOM 1902 N N . ILE A 1 239 ? 14.648 -13.969 -21.5 1 94.69 239 ILE A N 1
ATOM 1903 C CA . ILE A 1 239 ? 16.062 -13.734 -21.812 1 94.69 239 ILE A CA 1
ATOM 1904 C C . ILE A 1 239 ? 16.797 -15.062 -21.859 1 94.69 239 ILE A C 1
ATOM 1906 O O . ILE A 1 239 ? 17.453 -15.391 -22.859 1 94.69 239 ILE A O 1
ATOM 1910 N N . PRO A 1 240 ? 16.688 -15.961 -20.906 1 92.12 240 PRO A N 1
ATOM 1911 C CA . PRO A 1 240 ? 17.453 -17.203 -20.922 1 92.12 240 PRO A CA 1
ATOM 1912 C C . PRO A 1 240 ? 16.922 -18.203 -21.938 1 92.12 240 PRO A C 1
ATOM 1914 O O . PRO A 1 240 ? 17.688 -18.984 -22.516 1 92.12 240 PRO A O 1
ATOM 1917 N N . VAL A 1 241 ? 15.617 -18.266 -22.156 1 90.12 241 VAL A N 1
ATOM 1918 C CA . VAL A 1 241 ? 15.031 -19.266 -23.031 1 90.12 241 VAL A CA 1
ATOM 1919 C C . VAL A 1 241 ? 15.234 -18.875 -24.5 1 90.12 241 VAL A C 1
ATOM 1921 O O . VAL A 1 241 ? 15.336 -19.734 -25.375 1 90.12 241 VAL A O 1
ATOM 1924 N N . GLY A 1 242 ? 15.18 -17.625 -24.734 1 90.69 242 GLY A N 1
ATOM 1925 C CA . GLY A 1 242 ? 15.422 -17.125 -26.078 1 90.69 242 GLY A CA 1
ATOM 1926 C C . GLY A 1 242 ? 14.398 -17.625 -27.078 1 90.69 242 GLY A C 1
ATOM 1927 O O . GLY A 1 242 ? 13.203 -17.672 -26.797 1 90.69 242 GLY A O 1
ATOM 1928 N N . GLN A 1 243 ? 14.844 -17.984 -28.203 1 90.12 243 GLN A N 1
ATOM 1929 C CA . GLN A 1 243 ? 13.984 -18.344 -29.328 1 90.12 243 GLN A CA 1
ATOM 1930 C C . GLN A 1 243 ? 13.289 -19.688 -29.078 1 90.12 243 GLN A C 1
ATOM 1932 O O . GLN A 1 243 ? 12.297 -20.016 -29.734 1 90.12 243 GLN A O 1
ATOM 1937 N N . GLN A 1 244 ? 13.75 -20.375 -28.172 1 90.31 244 GLN A N 1
ATOM 1938 C CA . GLN A 1 244 ? 13.125 -21.641 -27.828 1 90.31 244 GLN A CA 1
ATOM 1939 C C . GLN A 1 244 ? 11.695 -21.453 -27.344 1 90.31 244 GLN A C 1
ATOM 1941 O O . GLN A 1 244 ? 10.859 -22.344 -27.484 1 90.31 244 GLN A O 1
ATOM 1946 N N . TYR A 1 245 ? 11.531 -20.312 -26.812 1 90.19 245 TYR A N 1
ATOM 1947 C CA . TYR A 1 245 ? 10.188 -19.953 -26.375 1 90.19 245 TYR A CA 1
ATOM 1948 C C . TYR A 1 245 ? 9.211 -19.984 -27.547 1 90.19 245 TYR A C 1
ATOM 1950 O O . TYR A 1 245 ? 8.125 -20.547 -27.453 1 90.19 245 TYR A O 1
ATOM 1958 N N . ILE A 1 246 ? 9.617 -19.516 -28.672 1 89 246 ILE A N 1
ATOM 1959 C CA . ILE A 1 246 ? 8.766 -19.406 -29.859 1 89 246 ILE A CA 1
ATOM 1960 C C . ILE A 1 246 ? 8.484 -20.797 -30.422 1 89 246 ILE A C 1
ATOM 1962 O O . ILE A 1 246 ? 7.371 -21.078 -30.859 1 89 246 ILE A O 1
ATOM 1966 N N . MET A 1 247 ? 9.453 -21.594 -30.281 1 87.62 247 MET A N 1
ATOM 1967 C CA . MET A 1 247 ? 9.352 -22.938 -30.859 1 87.62 247 MET A CA 1
ATOM 1968 C C . MET A 1 247 ? 8.578 -23.875 -29.922 1 87.62 247 MET A C 1
ATOM 1970 O O . MET A 1 247 ? 7.914 -24.797 -30.375 1 87.62 247 MET A O 1
ATOM 1974 N N . GLY A 1 248 ? 8.695 -23.484 -28.703 1 86.44 248 GLY A N 1
ATOM 1975 C CA . GLY A 1 248 ? 8.188 -24.438 -27.719 1 86.44 248 GLY A CA 1
ATOM 1976 C C . GLY A 1 248 ? 6.746 -24.172 -27.328 1 86.44 248 GLY A C 1
ATOM 1977 O O . GLY A 1 248 ? 6.062 -25.078 -26.844 1 86.44 248 GLY A O 1
ATOM 1978 N N . ILE A 1 249 ? 6.305 -23.031 -27.547 1 89.44 249 ILE A N 1
ATOM 1979 C CA . ILE A 1 249 ? 4.938 -22.688 -27.188 1 89.44 249 ILE A CA 1
ATOM 1980 C C . ILE A 1 249 ? 4.098 -22.5 -28.438 1 89.44 249 ILE A C 1
ATOM 1982 O O . ILE A 1 249 ? 4.453 -21.734 -29.328 1 89.44 249 ILE A O 1
ATOM 1986 N N . PRO A 1 250 ? 2.996 -23.234 -28.469 1 88.88 250 PRO A N 1
ATOM 1987 C CA . PRO A 1 250 ? 2.143 -23.094 -29.641 1 88.88 250 PRO A CA 1
ATOM 1988 C C . PRO A 1 250 ? 1.72 -21.656 -29.906 1 88.88 250 PRO A C 1
ATOM 1990 O O . PRO A 1 250 ? 1.472 -20.891 -28.969 1 88.88 250 PRO A O 1
ATOM 1993 N N . LYS A 1 251 ? 1.607 -21.328 -31.125 1 90.38 251 LYS A N 1
ATOM 1994 C CA . LYS A 1 251 ? 1.275 -19.969 -31.531 1 90.38 251 LYS A CA 1
ATOM 1995 C C . LYS A 1 251 ? -0.035 -19.516 -30.906 1 90.38 251 LYS A C 1
ATOM 1997 O O . LYS A 1 251 ? -0.156 -18.359 -30.484 1 90.38 251 LYS A O 1
ATOM 2002 N N . GLU A 1 252 ? -0.992 -20.375 -30.828 1 90.56 252 GLU A N 1
ATOM 2003 C CA . GLU A 1 252 ? -2.297 -20.031 -30.266 1 90.56 252 GLU A CA 1
ATOM 2004 C C . GLU A 1 252 ? -2.17 -19.547 -28.828 1 90.56 252 GLU A C 1
ATOM 2006 O O . GLU A 1 252 ? -2.846 -18.609 -28.422 1 90.56 252 GLU A O 1
ATOM 2011 N N . GLN A 1 253 ? -1.271 -20.203 -28.125 1 90 253 GLN A N 1
ATOM 2012 C CA . GLN A 1 253 ? -1.062 -19.828 -26.734 1 90 253 GLN A CA 1
ATOM 2013 C C . GLN A 1 253 ? -0.295 -18.516 -26.609 1 90 253 GLN A C 1
ATOM 2015 O O . GLN A 1 253 ? -0.6 -17.688 -25.75 1 90 253 GLN A O 1
ATOM 2020 N N . ARG A 1 254 ? 0.667 -18.344 -27.469 1 92.12 254 ARG A N 1
ATOM 2021 C CA . ARG A 1 254 ? 1.405 -17.094 -27.484 1 92.12 254 ARG A CA 1
ATOM 2022 C C . ARG A 1 254 ? 0.486 -15.922 -27.828 1 92.12 254 ARG A C 1
ATOM 2024 O O . ARG A 1 254 ? 0.585 -14.852 -27.219 1 92.12 254 ARG A O 1
ATOM 2031 N N . ASP A 1 255 ? -0.381 -16.172 -28.766 1 94.06 255 ASP A N 1
ATOM 2032 C CA . ASP A 1 255 ? -1.335 -15.141 -29.156 1 94.06 255 ASP A CA 1
ATOM 2033 C C . ASP A 1 255 ? -2.262 -14.773 -28 1 94.06 255 ASP A C 1
ATOM 2035 O O . ASP A 1 255 ? -2.621 -13.609 -27.828 1 94.06 255 ASP A O 1
ATOM 2039 N N . LYS A 1 256 ? -2.654 -15.773 -27.219 1 93.75 256 LYS A N 1
ATOM 2040 C CA . LYS A 1 256 ? -3.492 -15.516 -26.062 1 93.75 256 LYS A CA 1
ATOM 2041 C C . LYS A 1 256 ? -2.775 -14.617 -25.047 1 93.75 256 LYS A C 1
ATOM 2043 O O . LYS A 1 256 ? -3.379 -13.711 -24.484 1 93.75 256 LYS A O 1
ATOM 2048 N N . VAL A 1 257 ? -1.525 -14.922 -24.859 1 95 257 VAL A N 1
ATOM 2049 C CA . VAL A 1 257 ? -0.718 -14.117 -23.953 1 95 257 VAL A CA 1
ATOM 2050 C C . VAL A 1 257 ? -0.682 -12.664 -24.438 1 95 257 VAL A C 1
ATOM 2052 O O . VAL A 1 257 ? -0.87 -11.742 -23.641 1 95 257 VAL A O 1
ATOM 2055 N N . ILE A 1 258 ? -0.481 -12.516 -25.688 1 95.69 258 ILE A N 1
ATOM 2056 C CA . ILE A 1 258 ? -0.423 -11.18 -26.266 1 95.69 258 ILE A CA 1
ATOM 2057 C C . ILE A 1 258 ? -1.768 -10.477 -26.094 1 95.69 258 ILE A C 1
ATOM 2059 O O . ILE A 1 258 ? -1.815 -9.273 -25.797 1 95.69 258 ILE A O 1
ATOM 2063 N N . GLU A 1 259 ? -2.811 -11.18 -26.219 1 96.62 259 GLU A N 1
ATOM 2064 C CA . GLU A 1 259 ? -4.148 -10.633 -26.016 1 96.62 259 GLU A CA 1
ATOM 2065 C C . GLU A 1 259 ? -4.32 -10.141 -24.578 1 96.62 259 GLU A C 1
ATOM 2067 O O . GLU A 1 259 ? -4.922 -9.086 -24.344 1 96.62 259 GLU A O 1
ATOM 2072 N N . TYR A 1 260 ? -3.834 -10.922 -23.641 1 97.25 260 TYR A N 1
ATOM 2073 C CA . TYR A 1 260 ? -3.939 -10.516 -22.25 1 97.25 260 TYR A CA 1
ATOM 2074 C C . TYR A 1 260 ? -3.088 -9.281 -21.969 1 97.25 260 TYR A C 1
ATOM 2076 O O . TYR A 1 260 ? -3.479 -8.406 -21.188 1 97.25 260 TYR A O 1
ATOM 2084 N N . VAL A 1 261 ? -1.929 -9.188 -22.609 1 97.62 261 VAL A N 1
ATOM 2085 C CA . VAL A 1 261 ? -1.093 -8 -22.469 1 97.62 261 VAL A CA 1
ATOM 2086 C C . VAL A 1 261 ? -1.819 -6.789 -23.031 1 97.62 261 VAL A C 1
ATOM 2088 O O . VAL A 1 261 ? -1.793 -5.707 -22.453 1 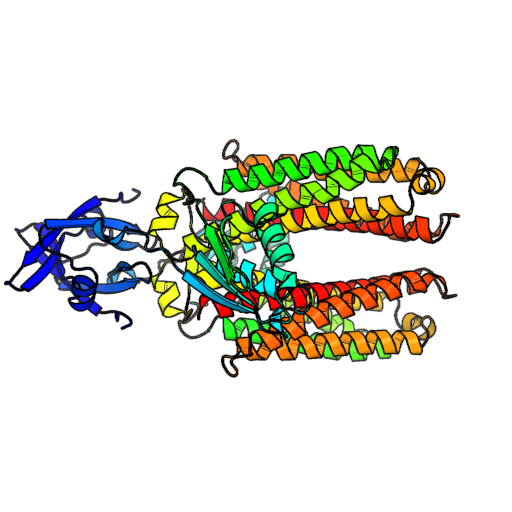97.62 261 VAL A O 1
ATOM 2091 N N . ASP A 1 262 ? -2.512 -6.996 -24.125 1 97.12 262 ASP A N 1
ATOM 2092 C CA . ASP A 1 262 ? -3.318 -5.93 -24.719 1 97.12 262 ASP A CA 1
ATOM 2093 C C . ASP A 1 262 ? -4.418 -5.48 -23.766 1 97.12 262 ASP A C 1
ATOM 2095 O O . ASP A 1 262 ? -4.715 -4.289 -23.656 1 97.12 262 ASP A O 1
ATOM 2099 N N . LYS A 1 263 ? -5 -6.445 -23.125 1 97.38 263 LYS A N 1
ATOM 2100 C CA . LYS A 1 263 ? -6.047 -6.121 -22.156 1 97.38 263 LYS A CA 1
ATOM 2101 C C . LYS A 1 263 ? -5.488 -5.316 -20.984 1 97.38 263 LYS A C 1
ATOM 2103 O O . LYS A 1 263 ? -6.125 -4.375 -20.516 1 97.38 263 LYS A O 1
ATOM 2108 N N . VAL A 1 264 ? -4.324 -5.707 -20.531 1 98.06 264 VAL A N 1
ATOM 2109 C CA . VAL A 1 264 ? -3.646 -4.961 -19.469 1 98.06 264 VAL A CA 1
ATOM 2110 C C . VAL A 1 264 ? -3.438 -3.516 -19.922 1 98.06 264 VAL A C 1
ATOM 2112 O O . VAL A 1 264 ? -3.748 -2.58 -19.172 1 98.06 264 VAL A O 1
ATOM 2115 N N . MET A 1 265 ? -2.996 -3.352 -21.141 1 97.12 265 MET A N 1
ATOM 2116 C CA . MET A 1 265 ? -2.738 -2.018 -21.688 1 97.12 265 MET A CA 1
ATOM 2117 C C . MET A 1 265 ? -4.027 -1.214 -21.797 1 97.12 265 MET A C 1
ATOM 2119 O O . MET A 1 265 ? -4.055 -0.025 -21.469 1 97.12 265 MET A O 1
ATOM 2123 N N . GLU A 1 266 ? -5.016 -1.817 -22.219 1 96.75 266 GLU A N 1
ATOM 2124 C CA . GLU A 1 266 ? -6.316 -1.167 -22.328 1 96.75 266 GLU A CA 1
ATOM 2125 C C . GLU A 1 266 ? -6.809 -0.685 -20.969 1 96.75 266 GLU A C 1
ATOM 2127 O O . GLU A 1 266 ? -7.289 0.443 -20.844 1 96.75 266 GLU A O 1
ATOM 2132 N N . LEU A 1 267 ? -6.695 -1.529 -20 1 97.25 267 LEU A N 1
ATOM 2133 C CA . LEU A 1 267 ? -7.172 -1.2 -18.672 1 97.25 267 LEU A CA 1
ATOM 2134 C C . LEU A 1 267 ? -6.348 -0.074 -18.047 1 97.25 267 LEU A C 1
ATOM 2136 O O . LEU A 1 267 ? -6.891 0.812 -17.391 1 97.25 267 LEU A O 1
ATOM 2140 N N . ILE A 1 268 ? -5.059 -0.084 -18.297 1 96.44 268 ILE A N 1
ATOM 2141 C CA . ILE A 1 268 ? -4.184 0.973 -17.797 1 96.44 268 ILE A CA 1
ATOM 2142 C C . ILE A 1 268 ? -4.566 2.305 -18.438 1 96.44 268 ILE A C 1
ATOM 2144 O O . ILE A 1 268 ? -4.582 3.342 -17.781 1 96.44 268 ILE A O 1
ATOM 2148 N N . SER A 1 269 ? -4.91 2.248 -19.719 1 92.31 269 SER A N 1
ATOM 2149 C CA . SER A 1 269 ? -5.332 3.449 -20.422 1 92.31 269 SER A CA 1
ATOM 2150 C C . SER A 1 269 ? -6.605 4.031 -19.812 1 92.31 269 SER A C 1
ATOM 2152 O O . SER A 1 269 ? -6.742 5.25 -19.703 1 92.31 269 SER A O 1
ATOM 2154 N N . VAL A 1 270 ? -7.477 3.174 -19.391 1 91.56 270 VAL A N 1
ATOM 2155 C CA . VAL A 1 270 ? -8.711 3.613 -18.75 1 91.56 270 VAL A CA 1
ATOM 2156 C C . VAL A 1 270 ? -8.398 4.258 -17.406 1 91.56 270 VAL A C 1
ATOM 2158 O O . VAL A 1 270 ? -8.984 5.285 -17.047 1 91.56 270 VAL A O 1
ATOM 2161 N N . LEU A 1 271 ? -7.484 3.693 -16.688 1 91.88 271 LEU A N 1
ATOM 2162 C CA . LEU A 1 271 ? -7.113 4.18 -15.359 1 91.88 271 LEU A CA 1
ATOM 2163 C C . LEU A 1 271 ? -6.48 5.566 -15.453 1 91.88 271 LEU A C 1
ATOM 2165 O O . LEU A 1 271 ? -6.59 6.363 -14.516 1 91.88 271 LEU A O 1
ATOM 2169 N N . SER A 1 272 ? -5.844 5.844 -16.594 1 90.5 272 SER A N 1
ATOM 2170 C CA . SER A 1 272 ? -5.109 7.098 -16.734 1 90.5 272 SER A CA 1
ATOM 2171 C C . SER A 1 272 ? -6.059 8.281 -16.906 1 90.5 272 SER A C 1
ATOM 2173 O O . SER A 1 272 ? -5.715 9.414 -16.562 1 90.5 272 SER A O 1
ATOM 2175 N N . LYS A 1 273 ? -7.223 8.062 -17.297 1 87.81 273 LYS A N 1
ATOM 2176 C CA . LYS A 1 273 ? -8.156 9.133 -17.641 1 87.81 273 LYS A CA 1
ATOM 2177 C C . LYS A 1 273 ? -8.594 9.898 -16.391 1 87.81 273 LYS A C 1
ATOM 2179 O O . LYS A 1 273 ? -8.461 11.125 -16.328 1 87.81 273 LYS A O 1
ATOM 2184 N N . PRO A 1 274 ? -9.086 9.164 -15.352 1 84.69 274 PRO A N 1
ATOM 2185 C CA . PRO A 1 274 ? -9.5 9.906 -14.156 1 84.69 274 PRO A CA 1
ATOM 2186 C C . PRO A 1 274 ? -8.328 10.609 -13.469 1 84.69 274 PRO A C 1
ATOM 2188 O O . PRO A 1 274 ? -8.531 11.617 -12.781 1 84.69 274 PRO A O 1
ATOM 2191 N N . ILE A 1 275 ? -7.191 10.156 -13.609 1 85.44 275 ILE A N 1
ATOM 2192 C CA . ILE A 1 275 ? -6.012 10.734 -12.977 1 85.44 275 ILE A CA 1
ATOM 2193 C C . ILE A 1 275 ? -5.633 12.039 -13.672 1 85.44 275 ILE A C 1
ATOM 2195 O O . ILE A 1 275 ? -5.199 12.992 -13.023 1 85.44 275 ILE A O 1
ATOM 2199 N N . SER A 1 276 ? -5.852 12.18 -14.961 1 78.44 276 SER A N 1
ATOM 2200 C CA . SER A 1 276 ? -5.516 13.367 -15.75 1 78.44 276 SER A CA 1
ATOM 2201 C C . SER A 1 276 ? -6.578 14.445 -15.594 1 78.44 276 SER A C 1
ATOM 2203 O O . SER A 1 276 ? -6.418 15.562 -16.109 1 78.44 276 SER A O 1
ATOM 2205 N N . SER A 1 277 ? -7.512 14.352 -14.555 1 65.88 277 SER A N 1
ATOM 2206 C CA . SER A 1 277 ? -8.562 15.328 -14.289 1 65.88 277 SER A CA 1
ATOM 2207 C C . SER A 1 277 ? -9.32 15.672 -15.57 1 65.88 277 SER A C 1
ATOM 2209 O O . SER A 1 277 ? -10.102 16.625 -15.594 1 65.88 277 SER A O 1
ATOM 2211 N N . GLN A 1 278 ? -9.031 15.062 -16.641 1 54.41 278 GLN A N 1
ATOM 2212 C CA . GLN A 1 278 ? -9.648 15.43 -17.906 1 54.41 278 GLN A CA 1
ATOM 2213 C C . GLN A 1 278 ? -11.078 14.891 -18 1 54.41 278 GLN A C 1
ATOM 2215 O O . GLN A 1 278 ? -11.93 15.484 -18.656 1 54.41 278 GLN A O 1
ATOM 2220 N N . VAL A 1 279 ? -11.227 13.828 -17.391 1 55.41 279 VAL A N 1
ATOM 2221 C CA . VAL A 1 279 ? -12.531 13.188 -17.547 1 55.41 279 VAL A CA 1
ATOM 2222 C C . VAL A 1 279 ? -12.977 12.617 -16.203 1 55.41 279 VAL A C 1
ATOM 2224 O O . VAL A 1 279 ? -12.172 12.047 -15.461 1 55.41 279 VAL A O 1
ATOM 2227 N N . THR A 1 280 ? -14 13.102 -15.633 1 60.16 280 THR A N 1
ATOM 2228 C CA . THR A 1 280 ? -14.562 12.469 -14.445 1 60.16 280 THR A CA 1
ATOM 2229 C C . THR A 1 280 ? -15.156 11.109 -14.789 1 60.16 280 THR A C 1
ATOM 2231 O O . THR A 1 280 ? -16.203 11.023 -15.445 1 60.16 280 THR A O 1
ATOM 2234 N N . ASN A 1 281 ? -14.266 10.148 -14.859 1 63.09 281 ASN A N 1
ATOM 2235 C CA . ASN A 1 281 ? -14.891 8.836 -15 1 63.09 281 ASN A CA 1
ATOM 2236 C C . ASN A 1 281 ? -15.961 8.609 -13.93 1 63.09 281 ASN A C 1
ATOM 2238 O O . ASN A 1 281 ? -15.852 9.125 -12.82 1 63.09 281 ASN A O 1
ATOM 2242 N N . SER A 1 282 ? -17.016 7.996 -14.453 1 79.5 282 SER A N 1
ATOM 2243 C CA . SER A 1 282 ? -18.094 7.648 -13.531 1 79.5 282 SER A CA 1
ATOM 2244 C C . SER A 1 282 ? -17.703 6.492 -12.625 1 79.5 282 SER A C 1
ATOM 2246 O O . SER 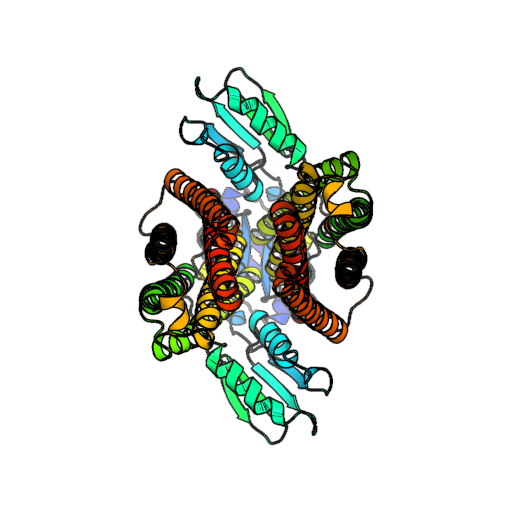A 1 282 ? -16.766 5.742 -12.938 1 79.5 282 SER A O 1
ATOM 2248 N N . VAL A 1 283 ? -18.094 6.48 -11.547 1 85.75 283 VAL A N 1
ATOM 2249 C CA . VAL A 1 283 ? -17.984 5.375 -10.602 1 85.75 283 VAL A CA 1
ATOM 2250 C C . VAL A 1 283 ? -18.25 4.055 -11.32 1 85.75 283 VAL A C 1
ATOM 2252 O O . VAL A 1 283 ? -17.562 3.061 -11.078 1 85.75 283 VAL A O 1
ATOM 2255 N N . ASN A 1 284 ? -19.031 4.117 -12.328 1 87.69 284 ASN A N 1
ATOM 2256 C CA . ASN A 1 284 ? -19.406 2.916 -13.078 1 87.69 284 ASN A CA 1
ATOM 2257 C C . ASN A 1 284 ? -18.25 2.445 -13.969 1 87.69 284 ASN A C 1
ATOM 2259 O O . ASN A 1 284 ? -18.016 1.243 -14.086 1 87.69 284 ASN A O 1
ATOM 2263 N N . GLU A 1 285 ? -17.625 3.357 -14.539 1 90.38 285 GLU A N 1
ATOM 2264 C CA . GLU A 1 285 ? -16.516 3.008 -15.414 1 90.38 285 GLU A CA 1
ATOM 2265 C C . GLU A 1 285 ? -15.383 2.348 -14.625 1 90.38 285 GLU A C 1
ATOM 2267 O O . GLU A 1 285 ? -14.789 1.373 -15.086 1 90.38 285 GLU A O 1
ATOM 2272 N N . ILE A 1 286 ? -15.156 2.82 -13.461 1 92.94 286 ILE A N 1
ATOM 2273 C CA . ILE A 1 286 ? -14.094 2.266 -12.625 1 92.94 286 ILE A CA 1
ATOM 2274 C C . ILE A 1 286 ? -14.5 0.881 -12.125 1 92.94 286 ILE A C 1
ATOM 2276 O O . ILE A 1 286 ? -13.688 -0.041 -12.102 1 92.94 286 ILE A O 1
ATOM 2280 N N . ASN A 1 287 ? -15.742 0.749 -11.781 1 93.19 287 ASN A N 1
ATOM 2281 C CA . ASN A 1 287 ? -16.234 -0.563 -11.383 1 93.19 287 ASN A CA 1
ATOM 2282 C C . ASN A 1 287 ? -16.125 -1.577 -12.523 1 93.19 287 ASN A C 1
ATOM 2284 O O . ASN A 1 287 ? -15.742 -2.727 -12.297 1 93.19 287 ASN A O 1
ATOM 2288 N N . ASN A 1 288 ? -16.469 -1.101 -13.68 1 94.5 288 ASN A N 1
ATOM 2289 C CA . ASN A 1 288 ? -16.328 -1.976 -14.844 1 94.5 288 ASN A CA 1
ATOM 2290 C C . ASN A 1 288 ? -14.883 -2.42 -15.031 1 94.5 288 ASN A C 1
ATOM 2292 O O . ASN A 1 288 ? -14.625 -3.584 -15.344 1 94.5 288 ASN A O 1
ATOM 2296 N N . LEU A 1 289 ? -14.047 -1.517 -14.867 1 95.81 289 LEU A N 1
ATOM 2297 C CA . LEU A 1 289 ? -12.625 -1.808 -15.008 1 95.81 289 LEU A CA 1
ATOM 2298 C C . LEU A 1 289 ? -12.18 -2.846 -13.977 1 95.81 289 LEU A C 1
ATOM 2300 O O . LEU A 1 289 ? -11.461 -3.791 -14.312 1 95.81 289 LEU A O 1
ATOM 2304 N N . ILE A 1 290 ? -12.586 -2.664 -12.719 1 96.5 290 ILE A N 1
ATOM 2305 C CA . ILE A 1 290 ? -12.219 -3.58 -11.641 1 96.5 290 ILE A CA 1
ATOM 2306 C C . ILE A 1 290 ? -12.758 -4.977 -11.945 1 96.5 290 ILE A C 1
ATOM 2308 O O . ILE A 1 290 ? -12.023 -5.965 -11.859 1 96.5 290 ILE A O 1
ATOM 2312 N N . ASP A 1 291 ? -13.977 -5.031 -12.359 1 96.31 291 ASP A N 1
ATOM 2313 C CA . ASP A 1 291 ? -14.609 -6.309 -12.672 1 96.31 291 ASP A CA 1
ATOM 2314 C C . ASP A 1 291 ? -13.883 -7.016 -13.82 1 96.31 291 ASP A C 1
ATOM 2316 O O . ASP A 1 291 ? -13.602 -8.211 -13.734 1 96.31 291 ASP A O 1
ATOM 2320 N N . LEU A 1 292 ? -13.625 -6.238 -14.766 1 96.88 292 LEU A N 1
ATOM 2321 C CA . LEU A 1 292 ? -12.969 -6.805 -15.938 1 96.88 292 LEU A CA 1
ATOM 2322 C C . LEU A 1 292 ? -11.57 -7.297 -15.586 1 96.88 292 LEU A C 1
ATOM 2324 O O . LEU A 1 292 ? -11.164 -8.383 -16.016 1 96.88 292 LEU A O 1
ATOM 2328 N N . ALA A 1 293 ? -10.805 -6.527 -14.852 1 97.69 293 ALA A N 1
ATOM 2329 C CA . ALA A 1 293 ? -9.461 -6.926 -14.438 1 97.69 293 ALA A CA 1
ATOM 2330 C C . ALA A 1 293 ? -9.5 -8.234 -13.648 1 97.69 293 ALA A C 1
ATOM 2332 O O . ALA A 1 293 ? -8.688 -9.133 -13.891 1 97.69 293 ALA A O 1
ATOM 2333 N N . ARG A 1 294 ? -10.445 -8.344 -12.773 1 95.75 294 ARG A N 1
ATOM 2334 C CA . ARG A 1 294 ? -10.57 -9.547 -11.953 1 95.75 294 ARG A CA 1
ATOM 2335 C C . ARG A 1 294 ? -10.977 -10.742 -12.805 1 95.75 294 ARG A C 1
ATOM 2337 O O . ARG A 1 294 ? -10.461 -11.852 -12.617 1 95.75 294 ARG A O 1
ATOM 2344 N N . GLU A 1 295 ? -11.875 -10.5 -13.664 1 96.75 295 GLU A N 1
ATOM 2345 C CA . GLU A 1 295 ? -12.312 -11.562 -14.57 1 96.75 295 GLU A CA 1
ATOM 2346 C C . GLU A 1 295 ? -11.156 -12.086 -15.414 1 96.75 295 GLU A C 1
ATOM 2348 O O . GLU A 1 295 ? -10.945 -13.297 -15.516 1 96.75 295 GLU A O 1
ATOM 2353 N N . LYS A 1 296 ? -10.406 -11.18 -15.953 1 97.38 296 LYS A N 1
ATOM 2354 C CA . LYS A 1 296 ? -9.289 -11.57 -16.812 1 97.38 296 LYS A CA 1
ATOM 2355 C C . LYS A 1 296 ? -8.18 -12.242 -16 1 97.38 296 LYS A C 1
ATOM 2357 O O . LYS A 1 296 ? -7.527 -13.164 -16.484 1 97.38 296 LYS A O 1
ATOM 2362 N N . ALA A 1 297 ? -7.957 -11.742 -14.789 1 95.81 297 ALA A N 1
ATOM 2363 C CA . ALA A 1 297 ? -6.988 -12.406 -13.914 1 95.81 297 ALA A CA 1
ATOM 2364 C C . ALA A 1 297 ? -7.375 -13.859 -13.672 1 95.81 297 ALA A C 1
ATOM 2366 O O . ALA A 1 297 ? -6.527 -14.75 -13.727 1 95.81 297 ALA A O 1
ATOM 2367 N N . HIS A 1 298 ? -8.656 -14.086 -13.477 1 92.56 298 HIS A N 1
ATOM 2368 C CA . HIS A 1 298 ? -9.172 -15.438 -13.258 1 92.56 298 HIS A CA 1
ATOM 2369 C C . HIS A 1 298 ? -8.984 -16.297 -14.5 1 92.56 298 HIS A C 1
ATOM 2371 O O . HIS A 1 298 ? -8.602 -17.469 -14.398 1 92.56 298 HIS A O 1
ATOM 2377 N N . GLU A 1 299 ? -9.234 -15.734 -15.617 1 94.38 299 GLU A N 1
ATOM 2378 C CA . GLU A 1 299 ? -9.055 -16.453 -16.875 1 94.38 299 GLU A CA 1
ATOM 2379 C C . GLU A 1 299 ? -7.605 -16.875 -17.062 1 94.38 299 GLU A C 1
ATOM 2381 O O . GLU A 1 299 ? -7.336 -18.016 -17.453 1 94.38 299 GLU A O 1
ATOM 2386 N N . VAL A 1 300 ? -6.699 -15.969 -16.812 1 94.75 300 VAL A N 1
ATOM 2387 C CA . VAL A 1 300 ? -5.277 -16.234 -17 1 94.75 300 VAL A CA 1
ATOM 2388 C C . VAL A 1 300 ? -4.836 -17.344 -16.047 1 94.75 300 VAL A C 1
ATOM 2390 O O . VAL A 1 300 ? -4.078 -18.25 -16.438 1 94.75 300 VAL A O 1
ATOM 2393 N N . ARG A 1 301 ? -5.316 -17.344 -14.852 1 86.56 301 ARG A N 1
ATOM 2394 C CA . ARG A 1 301 ? -4.988 -18.391 -13.883 1 86.56 301 ARG A CA 1
ATOM 2395 C C . ARG A 1 301 ? -5.496 -19.75 -14.359 1 86.56 301 ARG A C 1
ATOM 2397 O O . ARG A 1 301 ? -4.852 -20.781 -14.125 1 86.56 301 ARG A O 1
ATOM 2404 N N . GLY A 1 302 ? -6.645 -19.734 -14.992 1 83.31 302 GLY A N 1
ATOM 2405 C CA . GLY A 1 302 ? -7.172 -20.969 -15.562 1 83.31 302 GLY A CA 1
ATOM 2406 C C . GLY A 1 302 ? -6.273 -21.562 -16.641 1 83.31 302 GLY A C 1
ATOM 2407 O O . GLY A 1 302 ? -6.125 -22.781 -16.734 1 83.31 302 GLY A O 1
ATOM 2408 N N . LEU A 1 303 ? -5.598 -20.734 -17.344 1 86.12 303 LEU A N 1
ATOM 2409 C CA . LEU A 1 303 ? -4.691 -21.172 -18.406 1 86.12 303 LEU A CA 1
ATOM 2410 C C . LEU A 1 303 ? -3.441 -21.828 -17.828 1 86.12 303 LEU A C 1
ATOM 2412 O O . LEU A 1 303 ? -2.885 -22.75 -18.406 1 86.12 303 LEU A O 1
ATOM 2416 N N . GLN A 1 304 ? -2.939 -21.344 -16.734 1 80.25 304 GLN A N 1
ATOM 2417 C CA . GLN A 1 304 ? -1.766 -21.906 -16.078 1 80.25 304 GLN A CA 1
ATOM 2418 C C . GLN A 1 304 ? -1.979 -23.391 -15.742 1 80.25 304 GLN A C 1
ATOM 2420 O O . GLN A 1 304 ? -1.064 -24.203 -15.891 1 80.25 304 GLN A O 1
ATOM 2425 N N . GLY A 1 305 ? -3.158 -23.781 -15.43 1 70.88 305 GLY A N 1
ATOM 2426 C CA . GLY A 1 305 ? -3.488 -25.156 -15.086 1 70.88 305 GLY A CA 1
ATOM 2427 C C . GLY A 1 305 ? -3.445 -26.094 -16.281 1 70.88 305 GLY A C 1
ATOM 2428 O O . GLY A 1 305 ? -3.217 -27.297 -16.109 1 70.88 305 GLY A O 1
ATOM 2429 N N . SER A 1 306 ? -3.506 -25.547 -17.484 1 74.12 306 SER A N 1
ATOM 2430 C CA . SER A 1 306 ? -3.613 -26.375 -18.672 1 74.12 306 SER A CA 1
ATOM 2431 C C . SER A 1 306 ? -2.256 -26.547 -19.344 1 74.12 306 SER A C 1
ATOM 2433 O O . SER A 1 306 ? -2.146 -27.234 -20.375 1 74.12 306 SER A O 1
ATOM 2435 N N . LEU A 1 307 ? -1.188 -25.969 -18.875 1 76.12 307 LEU A N 1
ATOM 2436 C CA . LEU A 1 307 ? 0.119 -25.938 -19.531 1 76.12 307 LEU A CA 1
ATOM 2437 C C . LEU A 1 307 ? 0.741 -27.328 -19.547 1 76.12 307 LEU A C 1
ATOM 2439 O O . LEU A 1 307 ? 1.555 -27.641 -20.406 1 76.12 307 LEU A O 1
ATOM 2443 N N . ARG A 1 308 ? 0.367 -28.125 -18.641 1 65.81 308 ARG A N 1
ATOM 2444 C CA . ARG A 1 308 ? 0.971 -29.438 -18.484 1 65.81 308 ARG A CA 1
ATOM 2445 C C . ARG A 1 308 ? 0.673 -30.328 -19.688 1 65.81 308 ARG A C 1
ATOM 2447 O O . ARG A 1 308 ? 1.353 -31.328 -19.906 1 65.81 308 ARG A O 1
ATOM 2454 N N . GLU A 1 309 ? -0.175 -29.891 -20.406 1 68.31 309 GLU A N 1
ATOM 2455 C CA . GLU A 1 309 ? -0.591 -30.703 -21.531 1 68.31 309 GLU A CA 1
ATOM 2456 C C . GLU A 1 309 ? 0.351 -30.516 -22.719 1 68.31 309 GLU A C 1
ATOM 2458 O O . GLU A 1 309 ? 0.331 -31.312 -23.672 1 68.31 309 GLU A O 1
ATOM 2463 N N . TYR A 1 310 ? 1.249 -29.578 -22.516 1 72.38 310 TYR A N 1
ATOM 2464 C CA . TYR A 1 310 ? 2.096 -29.281 -23.656 1 72.38 310 TYR A CA 1
ATOM 2465 C C . TYR A 1 310 ? 3.359 -30.141 -23.641 1 72.38 310 TYR A C 1
ATOM 2467 O O . TYR A 1 310 ? 3.965 -30.328 -22.578 1 72.38 310 TYR A O 1
ATOM 2475 N N . GLU A 1 311 ? 3.574 -30.719 -24.688 1 74.44 311 GLU A N 1
ATOM 2476 C CA . GLU A 1 311 ? 4.789 -31.516 -24.828 1 74.44 311 GLU A CA 1
ATOM 2477 C C . GLU A 1 311 ? 5.984 -30.641 -25.203 1 74.44 311 GLU A C 1
ATOM 2479 O O . GLU A 1 311 ? 6.328 -30.516 -26.375 1 74.44 311 GLU A O 1
ATOM 2484 N N . THR A 1 312 ? 6.504 -29.938 -24.359 1 80.62 312 THR A N 1
ATOM 2485 C CA . THR A 1 312 ? 7.695 -29.125 -24.562 1 80.62 312 THR A CA 1
ATOM 2486 C C . THR A 1 312 ? 8.617 -29.203 -23.344 1 80.62 312 THR A C 1
ATOM 2488 O O . THR A 1 312 ? 8.328 -29.938 -22.391 1 80.62 312 THR A O 1
ATOM 2491 N N . SER A 1 313 ? 9.766 -28.594 -23.422 1 82.25 313 SER A N 1
ATOM 2492 C CA . SER A 1 313 ? 10.75 -28.656 -22.359 1 82.25 313 SER A CA 1
ATOM 2493 C C . SER A 1 313 ? 10.195 -28.062 -21.062 1 82.25 313 SER A C 1
ATOM 2495 O O . SER A 1 313 ? 9.453 -27.078 -21.094 1 82.25 313 SER A O 1
ATOM 2497 N N . PRO A 1 314 ? 10.484 -28.703 -20.016 1 78.69 314 PRO A N 1
ATOM 2498 C CA . PRO A 1 314 ? 10.039 -28.203 -18.703 1 78.69 314 PRO A CA 1
ATOM 2499 C C . PRO A 1 314 ? 10.461 -26.75 -18.453 1 78.69 314 PRO A C 1
ATOM 2501 O O . PRO A 1 314 ? 9.727 -26 -17.828 1 78.69 314 PRO A O 1
ATOM 2504 N N . THR A 1 315 ? 11.562 -26.422 -19.016 1 82.56 315 THR A N 1
ATOM 2505 C CA . THR A 1 315 ? 12.078 -25.078 -18.828 1 82.56 315 THR A CA 1
ATOM 2506 C C . THR A 1 315 ? 11.195 -24.062 -19.547 1 82.56 315 THR A C 1
ATOM 2508 O O . THR A 1 315 ? 10.906 -22.984 -19.016 1 82.56 315 THR A O 1
ATOM 2511 N N . ILE A 1 316 ? 10.758 -24.438 -20.672 1 87 316 ILE A N 1
ATOM 2512 C CA . ILE A 1 316 ? 9.914 -23.562 -21.469 1 87 316 ILE A CA 1
ATOM 2513 C C . ILE A 1 316 ? 8.539 -23.438 -20.812 1 87 316 ILE A C 1
ATOM 2515 O O . ILE A 1 316 ? 7.969 -22.344 -20.734 1 87 316 ILE A O 1
ATOM 2519 N N . ILE A 1 317 ? 8.062 -24.531 -20.328 1 83.88 317 ILE A N 1
ATOM 2520 C CA . ILE A 1 317 ? 6.762 -24.547 -19.656 1 83.88 317 ILE A CA 1
ATOM 2521 C C . ILE A 1 317 ? 6.816 -23.688 -18.406 1 83.88 317 ILE A C 1
ATOM 2523 O O . ILE A 1 317 ? 5.887 -22.922 -18.125 1 83.88 317 ILE A O 1
ATOM 2527 N N . ALA A 1 318 ? 7.945 -23.797 -17.703 1 82.69 318 ALA A N 1
ATOM 2528 C CA . ALA A 1 318 ? 8.125 -23 -16.484 1 82.69 318 ALA A CA 1
ATOM 2529 C C . ALA A 1 318 ? 8.164 -21.516 -16.812 1 82.69 318 ALA A C 1
ATOM 2531 O O . ALA A 1 318 ? 7.562 -20.703 -16.109 1 82.69 318 ALA A O 1
ATOM 2532 N N . ALA A 1 319 ? 8.828 -21.203 -17.844 1 88.19 319 ALA A N 1
ATOM 2533 C CA . ALA A 1 319 ? 8.906 -19.812 -18.266 1 88.19 319 ALA A CA 1
ATOM 2534 C C . ALA A 1 319 ? 7.535 -19.281 -18.656 1 88.19 319 ALA A C 1
ATOM 2536 O O . ALA A 1 319 ? 7.148 -18.188 -18.266 1 88.19 319 ALA A O 1
ATOM 2537 N N . PHE A 1 320 ? 6.84 -20.109 -19.406 1 90.31 320 PHE A N 1
ATOM 2538 C CA . PHE A 1 320 ? 5.512 -19.719 -19.859 1 90.31 320 PHE A CA 1
ATOM 2539 C C . PHE A 1 320 ? 4.559 -19.562 -18.672 1 90.31 320 PHE A C 1
ATOM 2541 O O . PHE A 1 320 ? 3.777 -18.609 -18.625 1 90.31 320 PHE A O 1
ATOM 2548 N N . ASP A 1 321 ? 4.648 -20.422 -17.812 1 87.88 321 ASP A N 1
ATOM 2549 C CA . ASP A 1 321 ? 3.84 -20.344 -16.594 1 87.88 321 ASP A CA 1
ATOM 2550 C C . ASP A 1 321 ? 4.129 -19.062 -15.82 1 87.88 321 ASP A C 1
ATOM 2552 O O . ASP A 1 321 ? 3.205 -18.391 -15.352 1 87.88 321 ASP A O 1
ATOM 2556 N N . SER A 1 322 ? 5.379 -18.703 -15.695 1 90.12 322 SER A N 1
ATOM 2557 C CA . SER A 1 322 ? 5.797 -17.484 -15 1 90.12 322 SER A CA 1
ATOM 2558 C C . SER A 1 322 ? 5.266 -16.234 -15.695 1 90.12 322 SER A C 1
ATOM 2560 O O . SER A 1 322 ? 4.871 -15.266 -15.039 1 90.12 322 SER A O 1
ATOM 2562 N N . ILE A 1 323 ? 5.25 -16.312 -16.938 1 95 323 ILE A N 1
ATOM 2563 C CA . ILE A 1 323 ? 4.742 -15.195 -17.719 1 95 323 ILE A CA 1
ATOM 2564 C C . ILE A 1 323 ? 3.248 -15.023 -17.453 1 95 323 ILE A C 1
ATOM 2566 O O . ILE A 1 323 ? 2.789 -13.914 -17.172 1 95 323 ILE A O 1
ATOM 2570 N N . LEU A 1 324 ? 2.516 -16.125 -17.5 1 93.88 324 LEU A N 1
ATOM 2571 C CA . LEU A 1 324 ? 1.083 -16.078 -17.234 1 93.88 324 LEU A CA 1
ATOM 2572 C C . LEU A 1 324 ? 0.814 -15.594 -15.812 1 93.88 324 LEU A C 1
ATOM 2574 O O . LEU A 1 324 ? -0.095 -14.797 -15.586 1 93.88 324 LEU A O 1
ATOM 2578 N N . TYR A 1 325 ? 1.602 -15.984 -14.945 1 89.5 325 TYR A N 1
ATOM 2579 C CA . TYR A 1 325 ? 1.496 -15.555 -13.562 1 89.5 325 TYR A CA 1
ATOM 2580 C C . TYR A 1 325 ? 1.67 -14.047 -13.438 1 89.5 325 TYR A C 1
ATOM 2582 O O . TYR A 1 325 ? 0.875 -13.375 -12.781 1 89.5 325 TYR A O 1
ATOM 2590 N N . SER A 1 326 ? 2.688 -13.57 -14.047 1 95.62 326 SER A N 1
ATOM 2591 C CA . SER A 1 326 ? 2.953 -12.141 -14.016 1 95.62 326 SER A CA 1
ATOM 2592 C C . SER A 1 326 ? 1.783 -11.344 -14.586 1 95.62 326 SER A C 1
ATOM 2594 O O . SER A 1 326 ? 1.403 -10.305 -14.039 1 95.62 326 SER A O 1
ATOM 2596 N N . ILE A 1 327 ? 1.227 -11.852 -15.602 1 97.5 327 ILE A N 1
ATOM 2597 C CA . ILE A 1 327 ? 0.101 -11.164 -16.219 1 97.5 327 ILE A CA 1
ATOM 2598 C C . ILE A 1 327 ? -1.092 -11.156 -15.266 1 97.5 327 ILE A C 1
ATOM 2600 O O . ILE A 1 327 ? -1.755 -10.133 -15.102 1 97.5 327 ILE A O 1
ATOM 2604 N N . ALA A 1 328 ? -1.375 -12.281 -14.656 1 95.44 328 ALA A N 1
ATOM 2605 C CA . ALA A 1 328 ? -2.463 -12.352 -13.688 1 95.44 328 ALA A CA 1
ATOM 2606 C C . ALA A 1 328 ? -2.258 -11.344 -12.555 1 95.44 328 ALA A C 1
ATOM 2608 O O . ALA A 1 328 ? -3.197 -10.656 -12.148 1 95.44 328 ALA A O 1
ATOM 2609 N N . ARG A 1 329 ? -1.053 -11.211 -12.133 1 93.81 329 ARG A N 1
ATOM 2610 C CA . ARG A 1 329 ? -0.732 -10.273 -11.055 1 93.81 329 ARG A CA 1
ATOM 2611 C C . ARG A 1 329 ? -0.909 -8.828 -11.516 1 93.81 329 ARG A C 1
ATOM 2613 O O . ARG A 1 329 ? -1.414 -7.992 -10.766 1 93.81 329 ARG A O 1
ATOM 2620 N N . MET A 1 330 ? -0.454 -8.594 -12.703 1 97.75 330 MET A N 1
ATOM 2621 C CA . MET A 1 330 ? -0.635 -7.246 -13.242 1 97.75 330 MET A CA 1
ATOM 2622 C C . MET A 1 330 ? -2.107 -6.852 -13.242 1 97.75 330 MET A C 1
ATOM 2624 O O . MET A 1 330 ? -2.457 -5.738 -12.844 1 97.75 330 MET A O 1
ATOM 2628 N N . LEU A 1 331 ? -2.928 -7.781 -13.602 1 98.19 331 LEU A N 1
ATOM 2629 C CA . LEU A 1 331 ? -4.363 -7.535 -13.633 1 98.19 331 LEU A CA 1
ATOM 2630 C C . LEU A 1 331 ? -4.906 -7.305 -12.227 1 98.19 331 LEU A C 1
ATOM 2632 O O . LEU A 1 331 ? -5.766 -6.445 -12.016 1 98.19 331 LEU A O 1
ATOM 2636 N N . GLU A 1 332 ? -4.398 -7.977 -11.297 1 95.62 332 GLU A N 1
ATOM 2637 C CA . GLU A 1 332 ? -4.801 -7.781 -9.906 1 95.62 332 GLU A CA 1
ATOM 2638 C C . GLU A 1 332 ? -4.379 -6.406 -9.391 1 95.62 332 GLU A C 1
ATOM 2640 O O . GLU A 1 332 ? -5.137 -5.746 -8.68 1 95.62 332 GLU A O 1
ATOM 2645 N N . TYR A 1 333 ? -3.189 -6.016 -9.766 1 96.81 333 TYR A N 1
ATOM 2646 C CA . TYR A 1 333 ? -2.721 -4.703 -9.344 1 96.81 333 TYR A CA 1
ATOM 2647 C C . TYR A 1 333 ? -3.537 -3.596 -10 1 96.81 333 TYR A C 1
ATOM 2649 O O . TYR A 1 333 ? -3.764 -2.543 -9.398 1 96.81 333 TYR A O 1
ATOM 2657 N N . ILE A 1 334 ? -3.973 -3.871 -11.211 1 98.06 334 ILE A N 1
ATOM 2658 C CA . ILE A 1 334 ? -4.852 -2.918 -11.883 1 98.06 334 ILE A CA 1
ATOM 2659 C C . ILE A 1 334 ? -6.164 -2.801 -11.109 1 98.06 334 ILE A C 1
ATOM 2661 O O . ILE A 1 334 ? -6.688 -1.698 -10.93 1 98.06 334 ILE A O 1
ATOM 2665 N N . SER A 1 335 ? -6.664 -3.936 -10.695 1 97.19 335 SER A N 1
ATOM 2666 C CA . SER A 1 335 ? -7.863 -3.92 -9.867 1 97.19 335 SER A CA 1
ATOM 2667 C C . SER A 1 335 ? -7.645 -3.113 -8.586 1 97.19 335 SER A C 1
ATOM 2669 O O . SER A 1 335 ? -8.516 -2.338 -8.188 1 97.19 335 SER A O 1
ATOM 2671 N N . ASP A 1 336 ? -6.473 -3.205 -7.973 1 95.94 336 ASP A N 1
ATOM 2672 C CA . ASP A 1 336 ? -6.133 -2.447 -6.773 1 95.94 336 ASP A CA 1
ATOM 2673 C C . ASP A 1 336 ? -6.129 -0.945 -7.055 1 95.94 336 ASP A C 1
ATOM 2675 O O . ASP A 1 336 ? -6.613 -0.156 -6.238 1 95.94 336 ASP A O 1
ATOM 2679 N N . ILE A 1 337 ? -5.559 -0.662 -8.164 1 97.25 337 ILE A N 1
ATOM 2680 C CA . ILE A 1 337 ? -5.52 0.744 -8.555 1 97.25 337 ILE A CA 1
ATOM 2681 C C . ILE A 1 337 ? -6.941 1.268 -8.734 1 97.25 337 ILE A C 1
ATOM 2683 O O . ILE A 1 337 ? -7.266 2.375 -8.297 1 97.25 337 ILE A O 1
ATOM 2687 N N . GLY A 1 338 ? -7.789 0.481 -9.422 1 96.25 338 GLY A N 1
ATOM 2688 C CA . GLY A 1 338 ? -9.188 0.857 -9.578 1 96.25 338 GLY A CA 1
ATOM 2689 C C . GLY A 1 338 ? -9.883 1.124 -8.258 1 96.25 338 GLY A C 1
ATOM 2690 O O . GLY A 1 338 ? -10.617 2.104 -8.125 1 96.25 338 GLY A O 1
ATOM 2691 N N . GLU A 1 339 ? -9.641 0.31 -7.285 1 94.94 339 GLU A N 1
ATOM 2692 C CA . GLU A 1 339 ? -10.25 0.482 -5.969 1 94.94 339 GLU A CA 1
ATOM 2693 C C . GLU A 1 339 ? -9.766 1.768 -5.305 1 94.94 339 GLU A C 1
ATOM 2695 O O . GLU A 1 339 ? -10.555 2.49 -4.691 1 94.94 339 GLU A O 1
ATOM 2700 N N . ALA A 1 340 ? -8.492 2.027 -5.402 1 94.75 340 ALA A N 1
ATOM 2701 C CA . ALA A 1 340 ? -7.945 3.26 -4.844 1 94.75 340 ALA A CA 1
ATOM 2702 C C . ALA A 1 340 ? -8.547 4.484 -5.527 1 94.75 340 ALA A C 1
ATOM 2704 O O . ALA A 1 340 ? -8.852 5.48 -4.867 1 94.75 340 ALA A O 1
ATOM 2705 N N . LEU A 1 341 ? -8.719 4.387 -6.836 1 93.69 341 LEU A N 1
ATOM 2706 C CA . LEU A 1 341 ? -9.312 5.492 -7.582 1 93.69 341 LEU A CA 1
ATOM 2707 C C . LEU A 1 341 ? -10.758 5.711 -7.164 1 93.69 341 LEU A C 1
ATOM 2709 O O . LEU A 1 341 ? -11.219 6.855 -7.066 1 93.69 341 LEU A O 1
ATOM 2713 N N . LEU A 1 342 ? -11.453 4.621 -6.977 1 92.81 342 LEU A N 1
ATOM 2714 C CA . LEU A 1 342 ? -12.82 4.727 -6.488 1 92.81 342 LEU A CA 1
ATOM 2715 C C . LEU A 1 342 ? -12.867 5.457 -5.148 1 92.81 342 LEU A C 1
ATOM 2717 O O . LEU A 1 342 ? -13.719 6.324 -4.938 1 92.81 342 LEU A O 1
ATOM 2721 N N . ASN A 1 343 ? -11.984 5.145 -4.277 1 92.94 343 ASN A N 1
ATOM 2722 C CA . ASN A 1 343 ? -11.891 5.824 -2.99 1 92.94 343 ASN A CA 1
ATOM 2723 C C . ASN A 1 343 ? -11.633 7.32 -3.162 1 92.94 343 ASN A C 1
ATOM 2725 O O . ASN A 1 343 ? -12.258 8.141 -2.49 1 92.94 343 ASN A O 1
ATOM 2729 N N . ILE A 1 344 ? -10.727 7.617 -4.059 1 90.56 344 ILE A N 1
ATOM 2730 C CA . ILE A 1 344 ? -10.406 9.016 -4.32 1 90.56 344 ILE A CA 1
ATOM 2731 C C . ILE A 1 344 ? -11.664 9.75 -4.797 1 90.56 344 ILE A C 1
ATOM 2733 O O . ILE A 1 344 ? -11.953 10.852 -4.328 1 90.56 344 ILE A O 1
ATOM 2737 N N . MET A 1 345 ? -12.414 9.141 -5.676 1 87.94 345 MET A N 1
ATOM 2738 C CA . MET A 1 345 ? -13.617 9.758 -6.227 1 87.94 345 MET A CA 1
ATOM 2739 C C . MET A 1 345 ? -14.641 10.023 -5.133 1 87.94 345 MET A C 1
ATOM 2741 O O . MET A 1 345 ? -15.305 11.062 -5.137 1 87.94 345 MET A O 1
ATOM 2745 N N . ILE A 1 346 ? -14.758 9.156 -4.223 1 87.25 346 ILE A N 1
ATOM 2746 C CA . ILE A 1 346 ? -15.703 9.281 -3.119 1 87.25 346 ILE A CA 1
ATOM 2747 C C . ILE A 1 346 ? -15.242 10.375 -2.16 1 87.25 346 ILE A C 1
ATOM 2749 O O . ILE A 1 346 ? -16.047 11.172 -1.685 1 87.25 346 ILE A O 1
ATOM 2753 N N . GLU A 1 347 ? -13.969 10.461 -1.924 1 84.94 347 GLU A N 1
ATOM 2754 C CA . GLU A 1 347 ? -13.414 11.391 -0.948 1 84.94 347 GLU A CA 1
ATOM 2755 C C . GLU A 1 347 ? -13.477 12.828 -1.458 1 84.94 347 GLU A C 1
ATOM 2757 O O . GLU A 1 347 ? -13.664 13.766 -0.676 1 84.94 347 GLU A O 1
ATOM 2762 N N . VAL A 1 348 ? -13.344 12.984 -2.736 1 79.12 348 VAL A N 1
ATOM 2763 C CA . VAL A 1 348 ? -13.305 14.336 -3.289 1 79.12 348 VAL A CA 1
ATOM 2764 C C . VAL A 1 348 ? -14.719 14.789 -3.645 1 79.12 348 VAL A C 1
ATOM 2766 O O . VAL A 1 348 ? -14.945 15.969 -3.936 1 79.12 348 VAL A O 1
ATOM 2769 N N . ALA A 1 349 ? -15.703 13.93 -3.559 1 75.88 349 ALA A N 1
ATOM 2770 C CA . ALA A 1 349 ? -17.078 14.289 -3.867 1 75.88 349 ALA A CA 1
ATOM 2771 C C . ALA A 1 349 ? -17.719 15.086 -2.729 1 75.88 349 ALA A C 1
ATOM 2773 O O . ALA A 1 349 ? -17.344 14.914 -1.564 1 75.88 349 ALA A O 1
ATOM 2774 N N . MET B 1 1 ? -18.969 28 1.53 1 38.69 1 MET B N 1
ATOM 2775 C CA . MET B 1 1 ? -17.953 28.781 0.84 1 38.69 1 MET B CA 1
ATOM 2776 C C . MET B 1 1 ? -16.547 28.422 1.34 1 38.69 1 MET B C 1
ATOM 2778 O O . MET B 1 1 ? -16.312 28.359 2.549 1 38.69 1 MET B O 1
ATOM 2782 N N . ALA B 1 2 ? -15.641 27.969 0.507 1 57.69 2 ALA B N 1
ATOM 2783 C CA . ALA B 1 2 ? -14.273 27.594 0.854 1 57.69 2 ALA B CA 1
ATOM 2784 C C . ALA B 1 2 ? -13.523 28.766 1.483 1 57.69 2 ALA B C 1
ATOM 2786 O O . ALA B 1 2 ? -13.508 29.875 0.933 1 57.69 2 ALA B O 1
ATOM 2787 N N . LEU B 1 3 ? -13.211 28.75 2.766 1 71.19 3 LEU B N 1
ATOM 2788 C CA . LEU B 1 3 ? -12.445 29.797 3.449 1 71.19 3 LEU B CA 1
ATOM 2789 C C . LEU B 1 3 ? -11.086 29.984 2.789 1 71.19 3 LEU B C 1
ATOM 2791 O O . LEU B 1 3 ? -10.414 29 2.438 1 71.19 3 LEU B O 1
ATOM 2795 N N . GLU B 1 4 ? -10.836 31.125 2.328 1 77.94 4 GLU B N 1
ATOM 2796 C CA . GLU B 1 4 ? -9.578 31.438 1.649 1 77.94 4 GLU B CA 1
ATOM 2797 C C . GLU B 1 4 ? -8.484 31.797 2.652 1 77.94 4 GLU B C 1
ATOM 2799 O O . GLU B 1 4 ? -8.773 32.188 3.787 1 77.94 4 GLU B O 1
ATOM 2804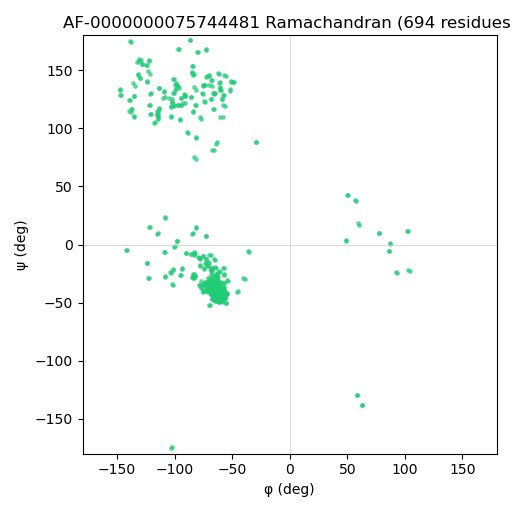 N N . SER B 1 5 ? -7.289 31.547 2.203 1 82.62 5 SER B N 1
ATOM 2805 C CA . SER B 1 5 ? -6.141 31.906 3.025 1 82.62 5 SER B CA 1
ATOM 2806 C C . SER B 1 5 ? -5.996 33.438 3.123 1 82.62 5 SER B C 1
ATOM 2808 O O . SER B 1 5 ? -6.379 34.156 2.205 1 82.62 5 SER B O 1
ATOM 2810 N N . GLU B 1 6 ? -5.629 33.938 4.262 1 90.12 6 GLU B N 1
ATOM 2811 C CA . GLU B 1 6 ? -5.41 35.375 4.492 1 90.12 6 GLU B CA 1
ATOM 2812 C C . GLU B 1 6 ? -4.066 35.625 5.164 1 90.12 6 GLU B C 1
ATOM 2814 O O . GLU B 1 6 ? -3.566 34.75 5.906 1 90.12 6 GLU B O 1
ATOM 2819 N N . SER B 1 7 ? -3.457 36.656 4.801 1 92.12 7 SER B N 1
ATOM 2820 C CA . SER B 1 7 ? -2.234 37.094 5.477 1 92.12 7 SER B CA 1
ATOM 2821 C C . SER B 1 7 ? -2.523 38.156 6.527 1 92.12 7 SER B C 1
ATOM 2823 O O . SER B 1 7 ? -3.354 39.031 6.309 1 92.12 7 SER B O 1
ATOM 2825 N N . ARG B 1 8 ? -1.935 37.969 7.621 1 94.19 8 ARG B N 1
ATOM 2826 C CA . ARG B 1 8 ? -2.064 38.938 8.711 1 94.19 8 ARG B CA 1
ATOM 2827 C C . ARG B 1 8 ? -0.698 39.312 9.281 1 94.19 8 ARG B C 1
ATOM 2829 O O . ARG B 1 8 ? 0.259 38.562 9.156 1 94.19 8 ARG B O 1
ATOM 2836 N N . ARG B 1 9 ? -0.661 40.438 9.891 1 94.56 9 ARG B N 1
ATOM 2837 C CA . ARG B 1 9 ? 0.552 40.875 10.586 1 94.56 9 ARG B CA 1
ATOM 2838 C C . ARG B 1 9 ? 0.436 40.625 12.086 1 94.56 9 ARG B C 1
ATOM 2840 O O . ARG B 1 9 ? -0.626 40.844 12.672 1 94.56 9 ARG B O 1
ATOM 2847 N N . ILE B 1 10 ? 1.515 40.156 12.531 1 95.25 10 ILE B N 1
ATOM 2848 C CA . ILE B 1 10 ? 1.594 40 13.977 1 95.25 10 ILE B CA 1
ATOM 2849 C C . ILE B 1 10 ? 1.616 41.344 14.672 1 95.25 10 ILE B 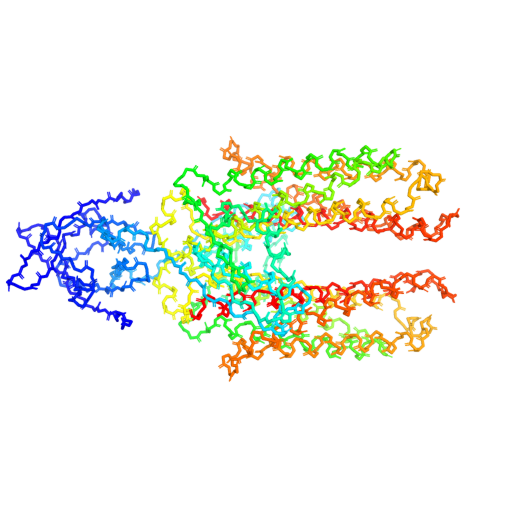C 1
ATOM 2851 O O . ILE B 1 10 ? 2.266 42.281 14.188 1 95.25 10 ILE B O 1
ATOM 2855 N N . GLN B 1 11 ? 0.866 41.438 15.719 1 94.31 11 GLN B N 1
ATOM 2856 C CA . GLN B 1 11 ? 0.795 42.688 16.469 1 94.31 11 GLN B CA 1
ATOM 2857 C C . GLN B 1 11 ? 1.193 42.5 17.938 1 94.31 11 GLN B C 1
ATOM 2859 O O . GLN B 1 11 ? 1.252 41.344 18.406 1 94.31 11 GLN B O 1
ATOM 2864 N N . LEU B 1 12 ? 1.585 43.531 18.562 1 92.94 12 LEU B N 1
ATOM 2865 C CA . LEU B 1 12 ? 1.95 43.531 19.969 1 92.94 12 LEU B CA 1
ATOM 2866 C C . LEU B 1 12 ? 0.844 44.125 20.828 1 92.94 12 LEU B C 1
ATOM 2868 O O . LEU B 1 12 ? 0.28 45.188 20.453 1 92.94 12 LEU B O 1
ATOM 2872 N N . THR B 1 13 ? 0.456 43.344 21.781 1 85.25 13 THR B N 1
ATOM 2873 C CA . THR B 1 13 ? -0.49 43.875 22.75 1 85.25 13 THR B CA 1
ATOM 2874 C C . THR B 1 13 ? 0.07 43.812 24.172 1 85.25 13 THR B C 1
ATOM 2876 O O . THR B 1 13 ? 0.747 42.844 24.516 1 85.25 13 THR B O 1
ATOM 2879 N N . GLY B 1 14 ? -0.268 44.812 25.141 1 80.31 14 GLY B N 1
ATOM 2880 C CA . GLY B 1 14 ? 0.122 44.844 26.531 1 80.31 14 GLY B CA 1
ATOM 2881 C C . GLY B 1 14 ? 1.625 44.875 26.734 1 80.31 14 GLY B C 1
ATOM 2882 O O . GLY B 1 14 ? 2.125 44.406 27.766 1 80.31 14 GLY B O 1
ATOM 2883 N N . GLY B 1 15 ? 2.35 45.188 25.797 1 78.06 15 GLY B N 1
ATOM 2884 C CA . GLY B 1 15 ? 3.781 45.406 25.891 1 78.06 15 GLY B CA 1
ATOM 2885 C C . GLY B 1 15 ? 4.609 44.188 25.578 1 78.06 15 GLY B C 1
ATOM 2886 O O . GLY B 1 15 ? 5.785 44.281 25.219 1 78.06 15 GLY B O 1
ATOM 2887 N N . SER B 1 16 ? 4.043 42.938 25.75 1 86.12 16 SER B N 1
ATOM 2888 C CA . SER B 1 16 ? 4.945 41.812 25.531 1 86.12 16 SER B CA 1
ATOM 2889 C C . SER B 1 16 ? 4.238 40.656 24.828 1 86.12 16 SER B C 1
ATOM 2891 O O . SER B 1 16 ? 4.863 39.656 24.484 1 86.12 16 SER B O 1
ATOM 2893 N N . THR B 1 17 ? 2.953 40.75 24.594 1 90.56 17 THR B N 1
ATOM 2894 C CA . THR B 1 17 ? 2.209 39.625 24.062 1 90.56 17 THR B CA 1
ATOM 2895 C C . THR B 1 17 ? 1.951 39.812 22.562 1 90.56 17 THR B C 1
ATOM 2897 O O . THR B 1 17 ? 1.403 40.812 22.156 1 90.56 17 THR B O 1
ATOM 2900 N N . LEU B 1 18 ? 2.432 38.812 21.797 1 95.69 18 LEU B N 1
ATOM 2901 C CA . LEU B 1 18 ? 2.168 38.812 20.375 1 95.69 18 LEU B CA 1
ATOM 2902 C C . LEU B 1 18 ? 0.782 38.25 20.062 1 95.69 18 LEU B C 1
ATOM 2904 O O . LEU B 1 18 ? 0.364 37.281 20.672 1 95.69 18 LEU B O 1
ATOM 2908 N N . ILE B 1 19 ? 0.016 38.969 19.188 1 95.69 19 ILE B N 1
ATOM 2909 C CA . ILE B 1 19 ? -1.339 38.562 18.844 1 95.69 19 ILE B CA 1
ATOM 2910 C C . ILE B 1 19 ? -1.51 38.531 17.328 1 95.69 19 ILE B C 1
ATOM 2912 O O . ILE B 1 19 ? -0.733 39.188 16.609 1 95.69 19 ILE B O 1
ATOM 2916 N N . VAL B 1 20 ? -2.467 37.812 16.875 1 95.69 20 VAL B N 1
ATOM 2917 C CA . VAL B 1 20 ? -2.848 37.781 15.477 1 95.69 20 VAL B CA 1
ATOM 2918 C C . VAL B 1 20 ? -4.367 37.875 15.352 1 95.69 20 VAL B C 1
ATOM 2920 O O . VAL B 1 20 ? -5.098 37.312 16.156 1 95.69 20 VAL B O 1
ATOM 2923 N N . SER B 1 21 ? -4.812 38.688 14.406 1 95.44 21 SER B N 1
ATOM 2924 C CA . SER B 1 21 ? -6.242 38.781 14.133 1 95.44 21 SER B CA 1
ATOM 2925 C C . SER B 1 21 ? -6.75 37.562 13.367 1 95.44 21 SER B C 1
ATOM 2927 O O . SER B 1 21 ? -6.07 37.062 12.469 1 95.44 21 SER B O 1
ATOM 2929 N N . LEU B 1 22 ? -7.855 37.094 13.781 1 95.31 22 LEU B N 1
ATOM 2930 C CA . LEU B 1 22 ? -8.453 35.938 13.141 1 95.31 22 LEU B CA 1
ATOM 2931 C C . LEU B 1 22 ? -9.25 36.312 11.906 1 95.31 22 LEU B C 1
ATOM 2933 O O . LEU B 1 22 ? -9.82 37.406 11.859 1 95.31 22 LEU B O 1
ATOM 2937 N N . PRO B 1 23 ? -9.258 35.438 10.906 1 93.75 23 PRO B N 1
ATOM 2938 C CA . PRO B 1 23 ? -10.102 35.75 9.742 1 93.75 23 PRO B CA 1
ATOM 2939 C C . PRO B 1 23 ? -11.578 35.875 10.102 1 93.75 23 PRO B C 1
ATOM 2941 O O . PRO B 1 23 ? -12.141 35 10.758 1 93.75 23 PRO B O 1
ATOM 2944 N N . LYS B 1 24 ? -12.18 36.938 9.555 1 90.81 24 LYS B N 1
ATOM 2945 C CA . LYS B 1 24 ? -13.555 37.25 9.93 1 90.81 24 LYS B CA 1
ATOM 2946 C C . LYS B 1 24 ? -14.516 36.156 9.508 1 90.81 24 LYS B C 1
ATOM 2948 O O . LYS B 1 24 ? -15.352 35.719 10.305 1 90.81 24 LYS B O 1
ATOM 2953 N N . GLU B 1 25 ? -14.406 35.75 8.305 1 90.56 25 GLU B N 1
ATOM 2954 C CA . GLU B 1 25 ? -15.328 34.75 7.77 1 90.56 25 GLU B CA 1
ATOM 2955 C C . GLU B 1 25 ? -15.188 33.438 8.508 1 90.56 25 GLU B C 1
ATOM 2957 O O . GLU B 1 25 ? -16.172 32.75 8.773 1 90.56 25 GLU B O 1
ATOM 2962 N N . TRP B 1 26 ? -13.984 33 8.844 1 91 26 TRP B N 1
ATOM 2963 C CA . TRP B 1 26 ? -13.719 31.781 9.594 1 91 26 TRP B CA 1
ATOM 2964 C C . TRP B 1 26 ? -14.344 31.859 10.984 1 91 26 TRP B C 1
ATOM 2966 O O . TRP B 1 26 ? -15.016 30.906 11.406 1 91 26 TRP B O 1
ATOM 2976 N N . ALA B 1 27 ? -14.211 32.969 11.609 1 90.88 27 ALA B N 1
ATOM 2977 C CA . ALA B 1 27 ? -14.773 33.156 12.945 1 90.88 27 ALA B CA 1
ATOM 2978 C C . ALA B 1 27 ? -16.297 33.156 12.906 1 90.88 27 ALA B C 1
ATOM 2980 O O . ALA B 1 27 ? -16.938 32.594 13.797 1 90.88 27 ALA B O 1
ATOM 2981 N N . ARG B 1 28 ? -16.781 33.719 11.875 1 89.81 28 ARG B N 1
ATOM 2982 C CA . ARG B 1 28 ? -18.234 33.812 11.727 1 89.81 28 ARG B CA 1
ATOM 2983 C C . ARG B 1 28 ? -18.828 32.406 11.508 1 89.81 28 ARG B C 1
ATOM 2985 O O . ARG B 1 28 ? -19.828 32.062 12.117 1 89.81 28 ARG B O 1
ATOM 2992 N N . GLN B 1 29 ? -18.156 31.672 10.703 1 87.5 29 GLN B N 1
ATOM 2993 C CA . GLN B 1 29 ? -18.641 30.344 10.383 1 87.5 29 GLN B CA 1
ATOM 2994 C C . GLN B 1 29 ? -18.672 29.453 11.625 1 87.5 29 GLN B C 1
ATOM 2996 O O . GLN B 1 29 ? -19.531 28.578 11.758 1 87.5 29 GLN B O 1
ATOM 3001 N N . LEU B 1 30 ? -17.766 29.734 12.508 1 88.56 30 LEU B N 1
ATOM 3002 C CA . LEU B 1 30 ? -17.656 28.922 13.703 1 88.56 30 LEU B CA 1
ATOM 3003 C C . LEU B 1 30 ? -18.375 29.562 14.883 1 88.56 30 LEU B C 1
ATOM 3005 O O . LEU B 1 30 ? -18.391 29.031 15.984 1 88.56 30 LEU B O 1
ATOM 3009 N N . ASN B 1 31 ? -19.016 30.719 14.57 1 88.94 31 ASN B N 1
ATOM 3010 C CA . ASN B 1 31 ? -19.703 31.469 15.609 1 88.94 31 ASN B CA 1
ATOM 3011 C C . ASN B 1 31 ? -18.812 31.703 16.828 1 88.94 31 ASN B C 1
ATOM 3013 O O . ASN B 1 31 ? -19.219 31.438 17.953 1 88.94 31 ASN B O 1
ATOM 3017 N N . LEU B 1 32 ? -17.594 32.031 16.516 1 92.12 32 LEU B N 1
ATOM 3018 C CA . LEU B 1 32 ? -16.641 32.281 17.594 1 92.12 32 LEU B CA 1
ATOM 3019 C C . LEU B 1 32 ? -16.922 33.625 18.25 1 92.12 32 LEU B C 1
ATOM 3021 O O . LEU B 1 32 ? -17.281 34.594 17.562 1 92.12 32 LEU B O 1
ATOM 3025 N N . GLN B 1 33 ? -16.844 33.594 19.531 1 92 33 GLN B N 1
ATOM 3026 C CA . GLN B 1 33 ? -17.078 34.812 20.328 1 92 33 GLN B CA 1
ATOM 3027 C C . GLN B 1 33 ? -15.938 35.062 21.297 1 92 33 GLN B C 1
ATOM 3029 O O . GLN B 1 33 ? -15.164 34.156 21.609 1 92 33 GLN B O 1
ATOM 3034 N N . PRO B 1 34 ? -15.82 36.406 21.656 1 93.5 34 PRO B N 1
ATOM 3035 C CA . PRO B 1 34 ? -14.844 36.688 22.719 1 93.5 34 PRO B CA 1
ATOM 3036 C C . PRO B 1 34 ? -15.055 35.812 23.953 1 93.5 34 PRO B C 1
ATOM 3038 O O . PRO B 1 34 ? -16.188 35.625 24.406 1 93.5 34 PRO B O 1
ATOM 3041 N N . GLY B 1 35 ? -14.016 35.25 24.422 1 93.75 35 GLY B N 1
ATOM 3042 C CA . GLY B 1 35 ? -14.109 34.375 25.578 1 93.75 35 GLY B CA 1
ATOM 3043 C C . GLY B 1 35 ? -14.016 32.906 25.203 1 93.75 35 GLY B C 1
ATOM 3044 O O . GLY B 1 35 ? -13.711 32.062 26.062 1 93.75 35 GLY B O 1
ATOM 3045 N N . ASP B 1 36 ? -14.336 32.594 23.922 1 93.38 36 ASP B N 1
ATOM 3046 C CA . ASP B 1 36 ? -14.203 31.219 23.453 1 93.38 36 ASP B CA 1
ATOM 3047 C C . ASP B 1 36 ? -12.758 30.75 23.531 1 93.38 36 ASP B C 1
ATOM 3049 O O . ASP B 1 36 ? -11.828 31.547 23.359 1 93.38 36 ASP B O 1
ATOM 3053 N N . GLU B 1 37 ? -12.609 29.469 23.797 1 93.69 37 GLU B N 1
ATOM 3054 C CA . GLU B 1 37 ? -11.258 28.938 23.938 1 93.69 37 GLU B CA 1
ATOM 3055 C C . GLU B 1 37 ? -10.805 28.25 22.641 1 93.69 37 GLU B C 1
ATOM 3057 O O . GLU B 1 37 ? -11.609 27.609 21.969 1 93.69 37 GLU B O 1
ATOM 3062 N N . VAL B 1 38 ? -9.523 28.531 22.328 1 92.62 38 VAL B N 1
ATOM 3063 C CA . VAL B 1 38 ? -8.891 27.859 21.203 1 92.62 38 VAL B CA 1
ATOM 3064 C C . VAL B 1 38 ? -7.613 27.156 21.672 1 92.62 38 VAL B C 1
ATOM 3066 O O . VAL B 1 38 ? -6.93 27.656 22.578 1 92.62 38 VAL B O 1
ATOM 3069 N N . VAL B 1 39 ? -7.387 26.016 21.172 1 89.56 39 VAL B N 1
ATOM 3070 C CA . VAL B 1 39 ? -6.148 25.297 21.453 1 89.56 39 VAL B CA 1
ATOM 3071 C C . VAL B 1 39 ? -5.121 25.578 20.359 1 89.56 39 VAL B C 1
ATOM 3073 O O . VAL B 1 39 ? -5.434 25.5 19.172 1 89.56 39 VAL B O 1
ATOM 3076 N N . LEU B 1 40 ? -3.953 26.031 20.766 1 91.5 40 LEU B N 1
ATOM 3077 C CA . LEU B 1 40 ? -2.846 26.281 19.859 1 91.5 40 LEU B CA 1
ATOM 3078 C C . LEU B 1 40 ? -1.835 25.141 19.906 1 91.5 40 LEU B C 1
ATOM 3080 O O . LEU B 1 40 ? -1.24 24.875 20.953 1 91.5 40 LEU B O 1
ATOM 3084 N N . LEU B 1 41 ? -1.638 24.484 18.75 1 84.94 41 LEU B N 1
ATOM 3085 C CA . LEU B 1 41 ? -0.759 23.328 18.656 1 84.94 41 LEU B CA 1
ATOM 3086 C C . LEU B 1 41 ? 0.41 23.594 17.719 1 84.94 41 LEU B C 1
ATOM 3088 O O . LEU B 1 41 ? 0.241 23.609 16.5 1 84.94 41 LEU B O 1
ATOM 3092 N N . PRO B 1 42 ? 1.609 23.812 18.312 1 82.44 42 PRO B N 1
ATOM 3093 C CA . PRO B 1 42 ? 2.766 23.922 17.422 1 82.44 42 PRO B CA 1
ATOM 3094 C C . PRO B 1 42 ? 2.994 22.672 16.594 1 82.44 42 PRO B C 1
ATOM 3096 O O . PRO B 1 42 ? 2.881 21.547 17.109 1 82.44 42 PRO B O 1
ATOM 3099 N N . GLN B 1 43 ? 3.211 22.922 15.336 1 77.12 43 GLN B N 1
ATOM 3100 C CA . GLN B 1 43 ? 3.439 21.797 14.422 1 77.12 43 GLN B CA 1
ATOM 3101 C C . GLN B 1 43 ? 4.934 21.562 14.211 1 77.12 43 GLN B C 1
ATOM 3103 O O . GLN B 1 43 ? 5.758 22.422 14.547 1 77.12 43 GLN B O 1
ATOM 3108 N N . ARG B 1 44 ? 5.254 20.5 13.633 1 67.88 44 ARG B N 1
ATOM 3109 C CA . ARG B 1 44 ? 6.648 20.125 13.406 1 67.88 44 ARG B CA 1
ATOM 3110 C C . ARG B 1 44 ? 7.312 21.047 12.406 1 67.88 44 ARG B C 1
ATOM 3112 O O . ARG B 1 44 ? 8.516 21.297 12.477 1 67.88 44 ARG B O 1
ATOM 3119 N N . ASP B 1 45 ? 6.488 21.516 11.492 1 69.81 45 ASP B N 1
ATOM 3120 C CA . ASP B 1 45 ? 7.047 22.422 10.484 1 69.81 45 ASP B CA 1
ATOM 3121 C C . ASP B 1 45 ? 7.078 23.859 10.992 1 69.81 45 ASP B C 1
ATOM 3123 O O . ASP B 1 45 ? 7.223 24.797 10.203 1 69.81 45 ASP B O 1
ATOM 3127 N N . MET B 1 46 ? 6.797 24.031 12.273 1 78 46 MET B N 1
ATOM 3128 C CA . MET B 1 46 ? 6.855 25.297 12.984 1 78 46 MET B CA 1
ATOM 3129 C C . MET B 1 46 ? 5.637 26.156 12.672 1 78 46 MET B C 1
ATOM 3131 O O . MET B 1 46 ? 5.594 27.328 13.016 1 78 46 MET B O 1
ATOM 3135 N N . SER B 1 47 ? 4.691 25.516 12 1 83.5 47 SER B N 1
ATOM 3136 C CA . SER B 1 47 ? 3.395 26.188 11.914 1 83.5 47 SER B CA 1
ATOM 3137 C C . SER B 1 47 ? 2.586 26 13.195 1 83.5 47 SER B C 1
ATOM 3139 O O . SER B 1 47 ? 3.027 25.297 14.109 1 83.5 47 SER B O 1
ATOM 3141 N N . LEU B 1 48 ? 1.577 26.797 13.305 1 88.06 48 LEU B N 1
ATOM 3142 C CA . LEU B 1 48 ? 0.743 26.75 14.5 1 88.06 48 LEU B CA 1
ATOM 3143 C C . LEU B 1 48 ? -0.707 26.438 14.141 1 88.06 48 LEU B C 1
ATOM 3145 O O . LEU B 1 48 ? -1.329 27.188 13.375 1 88.06 48 LEU B O 1
ATOM 3149 N N . LEU B 1 49 ? -1.209 25.312 14.688 1 86.94 49 LEU B N 1
ATOM 3150 C CA . LEU B 1 49 ? -2.592 24.938 14.414 1 86.94 49 LEU B CA 1
ATOM 3151 C C . LEU B 1 49 ? -3.521 25.453 15.508 1 86.94 49 LEU B C 1
ATOM 3153 O O . LEU B 1 49 ? -3.309 25.172 16.688 1 86.94 49 LEU B O 1
ATOM 3157 N N . LEU B 1 50 ? -4.465 26.266 15.141 1 90.31 50 LEU B N 1
ATOM 3158 C CA . LEU B 1 50 ? -5.484 26.766 16.047 1 90.31 50 LEU B CA 1
ATOM 3159 C C . LEU B 1 50 ? -6.77 25.953 15.938 1 90.31 50 LEU B C 1
ATOM 3161 O O . LEU B 1 50 ? -7.359 25.859 14.859 1 90.31 50 LEU B O 1
ATOM 3165 N N . VAL B 1 51 ? -7.188 25.359 17.016 1 86.94 51 VAL B N 1
ATOM 3166 C CA . VAL B 1 51 ? -8.375 24.516 17.031 1 86.94 51 VAL B CA 1
ATOM 3167 C C . VAL B 1 51 ? -9.398 25.062 18.031 1 86.94 51 VAL B C 1
ATOM 3169 O O . VAL B 1 51 ? -9.148 25.078 19.234 1 86.94 51 VAL B O 1
ATOM 3172 N N . PRO B 1 52 ? -10.531 25.547 17.5 1 88.88 52 PRO B N 1
ATOM 3173 C CA . PRO B 1 52 ? -11.562 25.984 18.438 1 88.88 52 PRO B CA 1
ATOM 3174 C C . PRO B 1 52 ? -12.141 24.844 19.266 1 88.88 52 PRO B C 1
ATOM 3176 O O . PRO B 1 52 ? -12.5 23.797 18.719 1 88.88 52 PRO B O 1
ATOM 3179 N N . LYS B 1 53 ? -12.188 25 20.516 1 81.31 53 LYS B N 1
ATOM 3180 C CA . LYS B 1 53 ? -12.703 23.953 21.391 1 81.31 53 LYS B CA 1
ATOM 3181 C C . LYS B 1 53 ? -14.18 23.688 21.109 1 81.31 53 LYS B C 1
ATOM 3183 O O . LYS B 1 53 ? -14.641 22.547 21.25 1 81.31 53 LYS B O 1
ATOM 3188 N N . LYS B 1 54 ? -14.93 24.734 20.734 1 70.44 54 LYS B N 1
ATOM 3189 C CA . LYS B 1 54 ? -16.344 24.609 20.406 1 70.44 54 LYS B CA 1
ATOM 3190 C C . LYS B 1 54 ? -16.562 23.75 19.172 1 70.44 54 LYS B C 1
ATOM 3192 O O . LYS B 1 54 ? -17.609 23.109 19.031 1 70.44 54 LYS B O 1
ATOM 3197 N N . ALA B 1 55 ? -15.766 23.906 18.203 1 59.72 55 ALA B N 1
ATOM 3198 C CA . ALA B 1 55 ? -15.922 23.297 16.891 1 59.72 55 ALA B CA 1
ATOM 3199 C C . ALA B 1 55 ? -15.688 21.781 16.953 1 59.72 55 ALA B C 1
ATOM 3201 O O . ALA B 1 55 ? -16 21.062 16.016 1 59.72 55 ALA B O 1
ATOM 3202 N N . ILE B 1 56 ? -15.219 21.328 18.109 1 57.16 56 ILE B N 1
ATOM 3203 C CA . ILE B 1 56 ? -14.852 19.906 18.203 1 57.16 56 ILE B CA 1
ATOM 3204 C C . ILE B 1 56 ? -16.109 19.047 18.219 1 57.16 56 ILE B C 1
ATOM 3206 O O . ILE B 1 56 ? -16.031 17.828 18.375 1 57.16 56 ILE B O 1
ATOM 3210 N N . LYS B 1 57 ? -17.297 19.688 18 1 55.19 57 LYS B N 1
ATOM 3211 C CA . LYS B 1 57 ? -18.406 18.734 18.016 1 55.19 57 LYS B CA 1
ATOM 3212 C C . LYS B 1 57 ? -18.484 17.953 16.703 1 55.19 57 LYS B C 1
ATOM 3214 O O . LYS B 1 57 ? -18.578 18.547 15.633 1 55.19 57 LYS B O 1
ATOM 3219 N N . PRO B 1 58 ? -18.172 16.703 16.734 1 54.59 58 PRO B N 1
ATOM 3220 C CA . PRO B 1 58 ? -18.094 15.883 15.516 1 54.59 58 PRO B CA 1
ATOM 3221 C C . PRO B 1 58 ? -19.453 15.742 14.82 1 54.59 58 PRO B C 1
ATOM 3223 O O . PRO B 1 58 ? -20.453 15.422 15.469 1 54.59 58 PRO B O 1
ATOM 3226 N N . SER B 1 59 ? -19.859 16.75 13.875 1 60.97 59 SER B N 1
ATOM 3227 C CA . SER B 1 59 ? -21.047 16.453 13.094 1 60.97 59 SER B CA 1
ATOM 3228 C C . SER B 1 59 ? -20.891 15.164 12.297 1 60.97 59 SER B C 1
ATOM 3230 O O . SER B 1 59 ? -19.797 14.852 11.82 1 60.97 59 SER B O 1
ATOM 3232 N N . TYR B 1 60 ? -21.922 14.234 12.445 1 73.38 60 TYR B N 1
ATOM 3233 C CA . TYR B 1 60 ? -21.953 13.008 11.664 1 73.38 60 TYR B CA 1
ATOM 3234 C C . TYR B 1 60 ? -21.984 13.305 10.172 1 73.38 60 TYR B C 1
ATOM 3236 O O . TYR B 1 60 ? -22.719 14.188 9.719 1 73.38 60 TYR B O 1
ATOM 3244 N N . THR B 1 61 ? -21.109 12.781 9.492 1 83.5 61 THR B N 1
ATOM 3245 C CA . THR B 1 61 ? -21.094 12.852 8.031 1 83.5 61 THR B CA 1
ATOM 3246 C C . THR B 1 61 ? -21.953 11.742 7.434 1 83.5 61 THR B C 1
ATOM 3248 O O . THR B 1 61 ? -21.812 10.578 7.801 1 83.5 61 THR B O 1
ATOM 3251 N N . GLU B 1 62 ? -22.891 12.141 6.562 1 90.31 62 GLU B N 1
ATOM 3252 C CA . GLU B 1 62 ? -23.828 11.18 6.004 1 90.31 62 GLU B CA 1
ATOM 3253 C C . GLU B 1 62 ? -23.609 10.992 4.504 1 90.31 62 GLU B C 1
ATOM 3255 O O . GLU B 1 62 ? -23.375 11.961 3.783 1 90.31 62 GLU B O 1
ATOM 3260 N N . ALA B 1 63 ? -23.609 9.711 4.082 1 92.38 63 ALA B N 1
ATOM 3261 C CA . ALA B 1 63 ? -23.578 9.367 2.664 1 92.38 63 ALA B CA 1
ATOM 3262 C C . ALA B 1 63 ? -24.922 8.797 2.205 1 92.38 63 ALA B C 1
ATOM 3264 O O . ALA B 1 63 ? -25.531 7.984 2.908 1 92.38 63 ALA B O 1
ATOM 3265 N N . LYS B 1 64 ? -25.422 9.305 1.096 1 93.62 64 LYS B N 1
ATOM 3266 C CA . LYS B 1 64 ? -26.594 8.742 0.441 1 93.62 64 LYS B CA 1
ATOM 3267 C C . LYS B 1 64 ? -26.203 7.93 -0.789 1 93.62 64 LYS B C 1
ATOM 3269 O O . LYS B 1 64 ? -25.578 8.453 -1.717 1 93.62 64 LYS B O 1
ATOM 3274 N N . ILE B 1 65 ? -26.531 6.641 -0.748 1 94 65 ILE B N 1
ATOM 3275 C CA . ILE B 1 65 ? -26.141 5.734 -1.827 1 94 65 ILE B CA 1
ATOM 3276 C C . ILE B 1 65 ? -27.406 5.223 -2.533 1 94 65 ILE B C 1
ATOM 3278 O O . ILE B 1 65 ? -28.188 4.473 -1.949 1 94 65 ILE B O 1
ATOM 3282 N N . GLU B 1 66 ? -27.578 5.637 -3.742 1 93.5 66 GLU B N 1
ATOM 3283 C CA . GLU B 1 66 ? -28.656 5.09 -4.574 1 93.5 66 GLU B CA 1
ATOM 3284 C C . GLU B 1 66 ? -28.219 3.789 -5.246 1 93.5 66 GLU B C 1
ATOM 3286 O O . GLU B 1 66 ? -27.328 3.793 -6.102 1 93.5 66 GLU B O 1
ATOM 3291 N N . VAL B 1 67 ? -28.859 2.709 -4.879 1 94.25 67 VAL B N 1
ATOM 3292 C CA . VAL B 1 67 ? -28.469 1.398 -5.395 1 94.25 67 VAL B CA 1
ATOM 3293 C C . VAL B 1 67 ? -29.234 1.117 -6.695 1 94.25 67 VAL B C 1
ATOM 3295 O O . VAL B 1 67 ? -30.328 0.574 -6.672 1 94.25 67 VAL B O 1
ATOM 3298 N N . THR B 1 68 ? -28.578 1.393 -7.785 1 88.81 68 THR B N 1
ATOM 3299 C CA . THR B 1 68 ? -29.109 1.154 -9.125 1 88.81 68 THR B CA 1
ATOM 3300 C C . THR B 1 68 ? -28.812 -0.269 -9.578 1 88.81 68 THR B C 1
ATOM 3302 O O . THR B 1 68 ? -28.156 -1.028 -8.867 1 88.81 68 THR B O 1
ATOM 3305 N N . GLU B 1 69 ? -29.281 -0.629 -10.688 1 87.75 69 GLU B N 1
ATOM 3306 C CA . GLU B 1 69 ? -29.016 -1.938 -11.273 1 87.75 69 GLU B CA 1
ATOM 3307 C C . GLU B 1 69 ? -27.516 -2.137 -11.523 1 87.75 69 GLU B C 1
ATOM 3309 O O . GLU B 1 69 ? -27 -3.238 -11.336 1 87.75 69 GLU B O 1
ATOM 3314 N N . GLU B 1 70 ? -26.875 -1.046 -11.891 1 87.94 70 GLU B N 1
ATOM 3315 C CA . GLU B 1 70 ? -25.453 -1.117 -12.18 1 87.94 70 GLU B CA 1
ATOM 3316 C C . GLU B 1 70 ? -24.656 -1.387 -10.906 1 87.94 70 GLU B C 1
ATOM 3318 O O . GLU B 1 70 ? -23.719 -2.191 -10.914 1 87.94 70 GLU B O 1
ATOM 3323 N N . LEU B 1 71 ? -25.031 -0.73 -9.844 1 90.06 71 LEU B N 1
ATOM 3324 C CA . LEU B 1 71 ? -24.328 -0.869 -8.578 1 90.06 71 LEU B CA 1
ATOM 3325 C C . LEU B 1 71 ? -24.609 -2.223 -7.938 1 90.06 71 LEU B C 1
ATOM 3327 O O . LEU B 1 71 ? -23.875 -2.66 -7.047 1 90.06 71 LEU B O 1
ATOM 3331 N N . ALA B 1 72 ? -25.656 -2.852 -8.438 1 88.38 72 ALA B N 1
ATOM 3332 C CA . ALA B 1 72 ? -26.062 -4.133 -7.867 1 88.38 72 ALA B CA 1
ATOM 3333 C C . ALA B 1 72 ? -25.25 -5.281 -8.453 1 88.38 72 ALA B C 1
ATOM 3335 O O . ALA B 1 72 ? -25.281 -6.402 -7.934 1 88.38 72 ALA B O 1
ATOM 3336 N N . LYS B 1 73 ? -24.516 -4.961 -9.43 1 89.69 73 LYS B N 1
ATOM 3337 C CA . LYS B 1 73 ? -23.734 -6.008 -10.094 1 89.69 73 LYS B CA 1
ATOM 3338 C C . LYS B 1 73 ? -22.531 -6.398 -9.258 1 89.69 73 LYS B C 1
ATOM 3340 O O . LYS B 1 73 ? -21.812 -5.531 -8.734 1 89.69 73 LYS B O 1
ATOM 3345 N N . GLY B 1 74 ? -22.406 -7.695 -9.078 1 87.44 74 GLY B N 1
ATOM 3346 C CA . GLY B 1 74 ? -21.219 -8.211 -8.422 1 87.44 74 GLY B CA 1
ATOM 3347 C C . GLY B 1 74 ? -21.016 -7.645 -7.023 1 87.44 74 GLY B C 1
ATOM 3348 O O . GLY B 1 74 ? -21.938 -7.66 -6.203 1 87.44 74 GLY B O 1
ATOM 3349 N N . ASP B 1 75 ? -19.797 -7.156 -6.809 1 90.81 75 ASP B N 1
ATOM 3350 C CA . ASP B 1 75 ? -19.453 -6.652 -5.484 1 90.81 75 ASP B CA 1
ATOM 3351 C C . ASP B 1 75 ? -19.344 -5.129 -5.484 1 90.81 75 ASP B C 1
ATOM 3353 O O . ASP B 1 75 ? -18.703 -4.547 -4.617 1 90.81 75 ASP B O 1
ATOM 3357 N N . ARG B 1 76 ? -20.031 -4.52 -6.465 1 92.81 76 ARG B N 1
ATOM 3358 C CA . ARG B 1 76 ? -19.875 -3.084 -6.672 1 92.81 76 ARG B CA 1
ATOM 3359 C C . ARG B 1 76 ? -20.438 -2.299 -5.492 1 92.81 76 ARG B C 1
ATOM 3361 O O . ARG B 1 76 ? -19.812 -1.341 -5.027 1 92.81 76 ARG B O 1
ATOM 3368 N N . LEU B 1 77 ? -21.609 -2.725 -5.051 1 92.94 77 LEU B N 1
ATOM 3369 C CA . LEU B 1 77 ? -22.234 -2.033 -3.924 1 92.94 77 LEU B CA 1
ATOM 3370 C C . LEU B 1 77 ? -21.359 -2.125 -2.68 1 92.94 77 LEU B C 1
ATOM 3372 O O . LEU B 1 77 ? -21.156 -1.129 -1.978 1 92.94 77 LEU B O 1
ATOM 3376 N N . THR B 1 78 ? -20.828 -3.266 -2.441 1 93.12 78 THR B N 1
ATOM 3377 C CA . THR B 1 78 ? -19.938 -3.461 -1.31 1 93.12 78 THR B CA 1
ATOM 3378 C C . THR B 1 78 ? -18.719 -2.553 -1.427 1 93.12 78 THR B C 1
ATOM 3380 O O . THR B 1 78 ? -18.328 -1.897 -0.457 1 93.12 78 THR B O 1
ATOM 3383 N N . ARG B 1 79 ? -18.188 -2.484 -2.564 1 93.25 79 ARG B N 1
ATOM 3384 C CA . ARG B 1 79 ? -17 -1.674 -2.812 1 93.25 79 ARG B CA 1
ATOM 3385 C C . ARG B 1 79 ? -17.281 -0.199 -2.541 1 93.25 79 ARG B C 1
ATOM 3387 O O . ARG B 1 79 ? -16.484 0.474 -1.874 1 93.25 79 ARG B O 1
ATOM 3394 N N . VAL B 1 80 ? -18.359 0.288 -3.029 1 92.88 80 VAL B N 1
ATOM 3395 C CA . VAL B 1 80 ? -18.719 1.692 -2.865 1 92.88 80 VAL B CA 1
ATOM 3396 C C . VAL B 1 80 ? -19 1.986 -1.393 1 92.88 80 VAL B C 1
ATOM 3398 O O . VAL B 1 80 ? -18.562 3.012 -0.864 1 92.88 80 VAL B O 1
ATOM 3401 N N . THR B 1 81 ? -19.703 1.09 -0.729 1 92.62 81 THR B N 1
ATOM 3402 C CA . THR B 1 81 ? -20.016 1.263 0.687 1 92.62 81 THR B CA 1
ATOM 3403 C C . THR B 1 81 ? -18.734 1.312 1.517 1 92.62 81 THR B C 1
ATOM 3405 O O . THR B 1 81 ? -18.578 2.174 2.385 1 92.62 81 THR B O 1
ATOM 3408 N N . LEU B 1 82 ? -17.812 0.439 1.192 1 93 82 LEU B N 1
ATOM 3409 C CA . LEU B 1 82 ? -16.531 0.424 1.882 1 93 82 LEU B CA 1
ATOM 3410 C C . LEU B 1 82 ? -15.758 1.712 1.619 1 93 82 LEU B C 1
ATOM 3412 O O . LEU B 1 82 ? -15.062 2.215 2.504 1 93 82 LEU B O 1
ATOM 3416 N N . GLY B 1 83 ? -15.883 2.225 0.418 1 93.06 83 GLY B N 1
ATOM 3417 C CA . GLY B 1 83 ? -15.266 3.498 0.097 1 93.06 83 GLY B CA 1
ATOM 3418 C C . GLY B 1 83 ? -15.734 4.633 0.984 1 93.06 83 GLY B C 1
ATOM 3419 O O . GLY B 1 83 ? -14.93 5.43 1.466 1 93.06 83 GLY B O 1
ATOM 3420 N N . TYR B 1 84 ? -17.031 4.648 1.226 1 92.25 84 TYR B N 1
ATOM 3421 C CA . TYR B 1 84 ? -17.594 5.676 2.098 1 92.25 84 TYR B CA 1
ATOM 3422 C C . TYR B 1 84 ? -17.125 5.48 3.537 1 92.25 84 TYR B C 1
ATOM 3424 O O . TYR B 1 84 ? -16.844 6.449 4.242 1 92.25 84 TYR B O 1
ATOM 3432 N N . TYR B 1 85 ? -17.109 4.258 3.934 1 92.38 85 TYR B N 1
ATOM 3433 C CA . TYR B 1 85 ? -16.594 3.941 5.262 1 92.38 85 TYR B CA 1
ATOM 3434 C C . TYR B 1 85 ? -15.164 4.453 5.434 1 92.38 85 TYR B C 1
ATOM 3436 O O . TYR B 1 85 ? -14.852 5.113 6.426 1 92.38 85 TYR B O 1
ATOM 3444 N N . LEU B 1 86 ? -14.336 4.234 4.496 1 92.31 86 LEU B N 1
ATOM 3445 C CA . LEU B 1 86 ? -12.93 4.629 4.531 1 92.31 86 LEU B CA 1
ATOM 3446 C C . LEU B 1 86 ? -12.797 6.148 4.527 1 92.31 86 LEU B C 1
ATOM 3448 O O . LEU B 1 86 ? -11.891 6.699 5.16 1 92.31 86 LEU B O 1
ATOM 3452 N N . ALA B 1 87 ? -13.742 6.766 3.85 1 89.56 87 ALA B N 1
ATOM 3453 C CA . ALA B 1 87 ? -13.703 8.219 3.711 1 89.56 87 ALA B CA 1
ATOM 3454 C C . ALA B 1 87 ? -14.125 8.906 5.004 1 89.56 87 ALA B C 1
ATOM 3456 O O . ALA B 1 87 ? -14.016 10.125 5.133 1 89.56 87 ALA B O 1
ATOM 3457 N N . GLY B 1 88 ? -14.641 8.141 5.941 1 87 88 GLY B N 1
ATOM 3458 C CA . GLY B 1 88 ? -14.93 8.695 7.254 1 87 88 GLY B CA 1
ATOM 3459 C C . GLY B 1 88 ? -16.406 8.992 7.465 1 87 88 GLY B C 1
ATOM 3460 O O . GLY B 1 88 ? -16.766 9.672 8.43 1 87 88 GLY B O 1
ATOM 3461 N N . TYR B 1 89 ? -17.219 8.492 6.547 1 88 89 TYR B N 1
ATOM 3462 C CA . TYR B 1 89 ? -18.656 8.703 6.73 1 88 89 TYR B CA 1
ATOM 3463 C C . TYR B 1 89 ? -19.188 7.879 7.898 1 88 89 TYR B C 1
ATOM 3465 O O . TYR B 1 89 ? -18.75 6.742 8.102 1 88 89 TYR B O 1
ATOM 3473 N N . ASP B 1 90 ? -20.172 8.523 8.57 1 88.56 90 ASP B N 1
ATOM 3474 C CA . ASP B 1 90 ? -20.672 7.883 9.781 1 88.56 90 ASP B CA 1
ATOM 3475 C C . ASP B 1 90 ? -22 7.18 9.516 1 88.56 90 ASP B C 1
ATOM 3477 O O . ASP B 1 90 ? -22.328 6.195 10.18 1 88.56 90 ASP B O 1
ATOM 3481 N N . VAL B 1 91 ? -22.734 7.812 8.648 1 92.44 91 VAL B N 1
ATOM 3482 C CA . VAL B 1 91 ? -24.047 7.27 8.352 1 92.44 91 VAL B CA 1
ATOM 3483 C C . VAL B 1 91 ? -24.141 6.949 6.859 1 92.44 91 VAL B C 1
ATOM 3485 O O . VAL B 1 91 ? -23.797 7.777 6.016 1 92.44 91 VAL B O 1
ATOM 3488 N N . PHE B 1 92 ? -24.594 5.727 6.566 1 94.19 92 PHE B N 1
ATOM 3489 C CA . PHE B 1 92 ? -24.828 5.273 5.199 1 94.19 92 PHE B CA 1
ATOM 3490 C C . PHE B 1 92 ? -26.297 5.016 4.949 1 94.19 92 PHE B C 1
ATOM 3492 O O . PHE B 1 92 ? -26.875 4.07 5.492 1 94.19 92 PHE B O 1
ATOM 3499 N N . ARG B 1 93 ? -26.859 5.84 4.148 1 96.06 93 ARG B N 1
ATOM 3500 C CA . ARG B 1 93 ? -28.266 5.625 3.783 1 96.06 93 ARG B CA 1
ATOM 3501 C C . ARG B 1 93 ? -28.375 5.043 2.377 1 96.06 93 ARG B C 1
ATOM 3503 O O . ARG B 1 93 ? -28.188 5.758 1.389 1 96.06 93 ARG B O 1
ATOM 3510 N N . LEU B 1 94 ? -28.766 3.807 2.303 1 96.44 94 LEU B N 1
ATOM 3511 C CA . LEU B 1 94 ? -28.875 3.109 1.027 1 96.44 94 LEU B CA 1
ATOM 3512 C C . LEU B 1 94 ? -30.328 3.059 0.562 1 96.44 94 LEU B C 1
ATOM 3514 O O . LEU B 1 94 ? -31.234 2.73 1.344 1 96.44 94 LEU B O 1
ATOM 3518 N N . PHE B 1 95 ? -30.531 3.43 -0.635 1 96 95 PHE B N 1
ATOM 3519 C CA . PHE B 1 95 ? -31.844 3.396 -1.273 1 96 95 PHE B CA 1
ATOM 3520 C C . PHE B 1 95 ? -31.859 2.402 -2.428 1 96 95 PHE B C 1
ATOM 3522 O O . PHE B 1 95 ? -31.203 2.613 -3.445 1 96 95 PHE B O 1
ATOM 3529 N N . PHE B 1 96 ? -32.656 1.335 -2.307 1 95.12 96 PHE B N 1
ATOM 3530 C CA . PHE B 1 96 ? -32.625 0.234 -3.264 1 95.12 96 PHE B CA 1
ATOM 3531 C C . PHE B 1 96 ? -33.781 0.371 -4.266 1 95.12 96 PHE B C 1
ATOM 3533 O O . PHE B 1 96 ? -34.906 0.626 -3.883 1 95.12 96 PHE B O 1
ATOM 3540 N N . ASN B 1 97 ? -33.375 0.196 -5.473 1 91.69 97 ASN B N 1
ATOM 3541 C CA . ASN B 1 97 ? -34.438 0.014 -6.457 1 91.69 97 ASN B CA 1
ATOM 3542 C C . ASN B 1 97 ? -35.094 -1.355 -6.324 1 91.69 97 ASN B C 1
ATOM 3544 O O . ASN B 1 97 ? -34.562 -2.238 -5.645 1 91.69 97 ASN B O 1
ATOM 3548 N N . GLN B 1 98 ? -36.219 -1.576 -6.977 1 88.56 98 GLN B N 1
ATOM 3549 C CA . GLN B 1 98 ? -37.031 -2.789 -6.84 1 88.56 98 GLN B CA 1
ATOM 3550 C C . GLN B 1 98 ? -36.219 -4.027 -7.223 1 88.56 98 GLN B C 1
ATOM 3552 O O . GLN B 1 98 ? -36.312 -5.07 -6.582 1 88.56 98 GLN B O 1
ATOM 3557 N N . ASN B 1 99 ? -35.344 -3.889 -8.148 1 88.38 99 ASN B N 1
ATOM 3558 C CA . ASN B 1 99 ? -34.594 -5.031 -8.656 1 88.38 99 ASN B CA 1
ATOM 3559 C C . ASN B 1 99 ? -33.344 -5.316 -7.805 1 88.38 99 ASN B C 1
ATOM 3561 O O . ASN B 1 99 ? -32.719 -6.359 -7.953 1 88.38 99 ASN B O 1
ATOM 3565 N N . ALA B 1 100 ? -33.031 -4.391 -6.84 1 89.94 100 ALA B N 1
ATOM 3566 C CA . ALA B 1 100 ? -31.797 -4.539 -6.09 1 89.94 100 ALA B CA 1
ATOM 3567 C C . ALA B 1 100 ? -32.094 -4.812 -4.613 1 89.94 100 ALA B C 1
ATOM 3569 O O . ALA B 1 100 ? -31.156 -4.867 -3.799 1 89.94 100 ALA B O 1
ATOM 3570 N N . ILE B 1 101 ? -33.281 -5.062 -4.246 1 89.38 101 ILE B N 1
ATOM 3571 C CA . ILE B 1 101 ? -33.719 -5.223 -2.855 1 89.38 101 ILE B CA 1
ATOM 3572 C C . ILE B 1 101 ? -33.031 -6.445 -2.252 1 89.38 101 ILE B C 1
ATOM 3574 O O . ILE B 1 101 ? -32.688 -6.461 -1.06 1 89.38 101 ILE B O 1
ATOM 3578 N N . GLY B 1 102 ? -32.75 -7.414 -3.029 1 88.69 102 GLY B N 1
ATOM 3579 C CA . GLY B 1 102 ? -32.094 -8.625 -2.555 1 88.69 102 GLY B CA 1
ATOM 3580 C C . GLY B 1 102 ? -30.688 -8.398 -2.033 1 88.69 102 GLY B C 1
ATOM 3581 O O . GLY B 1 102 ? -30.172 -9.188 -1.234 1 88.69 102 GLY B O 1
ATOM 3582 N N . LEU B 1 103 ? -30.109 -7.309 -2.422 1 92.5 103 LEU B N 1
ATOM 3583 C CA . LEU B 1 103 ? -28.734 -7.035 -2.039 1 92.5 103 LEU B CA 1
ATOM 3584 C C . LEU B 1 103 ? -28.656 -6.52 -0.605 1 92.5 103 LEU B C 1
ATOM 3586 O O . LEU B 1 103 ? -27.562 -6.41 -0.037 1 92.5 103 LEU B O 1
ATOM 3590 N N . LYS B 1 104 ? -29.797 -6.184 -0.03 1 92.75 104 LYS B N 1
ATOM 3591 C CA . LYS B 1 104 ? -29.828 -5.699 1.346 1 92.75 104 LYS B CA 1
ATOM 3592 C C . LYS B 1 104 ? -29.172 -6.695 2.295 1 92.75 104 LYS B C 1
ATOM 3594 O O . LYS B 1 104 ? -28.375 -6.309 3.158 1 92.75 104 LYS B O 1
ATOM 3599 N N . LYS B 1 105 ? -29.484 -7.891 2.059 1 92.06 105 LYS B N 1
ATOM 3600 C CA . LYS B 1 105 ? -28.906 -8.938 2.906 1 92.06 105 LYS B CA 1
ATOM 3601 C C . LYS B 1 105 ? -27.391 -8.977 2.789 1 92.06 105 LYS B C 1
ATOM 3603 O O . LYS B 1 105 ? -26.688 -9.133 3.791 1 92.06 105 LYS B O 1
ATOM 3608 N N . ASP B 1 106 ? -26.922 -8.828 1.627 1 91.81 106 ASP B N 1
ATOM 3609 C CA . ASP B 1 106 ? -25.484 -8.875 1.372 1 91.81 106 ASP B CA 1
ATOM 3610 C C . ASP B 1 106 ? -24.766 -7.738 2.096 1 91.81 106 ASP B C 1
ATOM 3612 O O . ASP B 1 106 ? -23.719 -7.949 2.709 1 91.81 106 ASP B O 1
ATOM 3616 N N . ILE B 1 107 ? -25.375 -6.602 2.01 1 93.06 107 ILE B N 1
ATOM 3617 C CA . ILE B 1 107 ? -24.75 -5.434 2.625 1 93.06 107 ILE B CA 1
ATOM 3618 C C . ILE B 1 107 ? -24.781 -5.57 4.145 1 93.06 107 ILE B C 1
ATOM 3620 O O . ILE B 1 107 ? -23.844 -5.18 4.832 1 93.06 107 ILE B O 1
ATOM 3624 N N . LYS B 1 108 ? -25.844 -6.113 4.625 1 93.69 108 LYS B N 1
ATOM 3625 C CA . LYS B 1 108 ? -25.922 -6.359 6.062 1 93.69 108 LYS B CA 1
ATOM 3626 C C . LYS B 1 108 ? -24.828 -7.32 6.52 1 93.69 108 LYS B C 1
ATOM 3628 O O . LYS B 1 108 ? -24.203 -7.109 7.559 1 93.69 108 LYS B O 1
ATOM 3633 N N . ASP B 1 109 ? -24.625 -8.25 5.746 1 91.81 109 ASP B N 1
ATOM 3634 C CA . ASP B 1 109 ? -23.609 -9.242 6.07 1 91.81 109 ASP B CA 1
ATOM 3635 C C . ASP B 1 109 ? -22.219 -8.609 6.043 1 91.81 109 ASP B C 1
ATOM 3637 O O . ASP B 1 109 ? -21.391 -8.883 6.914 1 91.81 109 ASP B O 1
ATOM 3641 N N . VAL B 1 110 ? -22.031 -7.805 5.074 1 90.5 110 VAL B N 1
ATOM 3642 C CA . VAL B 1 110 ? -20.734 -7.125 4.957 1 90.5 110 VAL B CA 1
ATOM 3643 C C . VAL B 1 110 ? -20.516 -6.234 6.176 1 90.5 110 VAL B C 1
ATOM 3645 O O . VAL B 1 110 ? -19.438 -6.254 6.777 1 90.5 110 VAL B O 1
ATOM 3648 N N . ALA B 1 111 ? -21.5 -5.465 6.508 1 90.19 111 ALA B N 1
ATOM 3649 C CA . ALA B 1 111 ? -21.406 -4.57 7.656 1 90.19 111 ALA B CA 1
ATOM 3650 C C . ALA B 1 111 ? -21.094 -5.348 8.93 1 90.19 111 ALA B C 1
ATOM 3652 O O . ALA B 1 111 ? -20.234 -4.934 9.727 1 90.19 111 ALA B O 1
ATOM 3653 N N . ARG B 1 112 ? -21.625 -6.496 9.062 1 88.81 112 ARG B N 1
ATOM 3654 C CA . ARG B 1 112 ? -21.484 -7.305 10.266 1 88.81 112 ARG B CA 1
ATOM 3655 C C . ARG B 1 112 ? -20.094 -7.961 10.312 1 88.81 112 ARG B C 1
ATOM 3657 O O . ARG B 1 112 ? -19.484 -8.039 11.375 1 88.81 112 ARG B O 1
ATOM 3664 N N . ARG B 1 113 ? -19.688 -8.328 9.18 1 88.5 113 ARG B N 1
ATOM 3665 C CA . ARG B 1 113 ? -18.5 -9.18 9.148 1 88.5 113 ARG B CA 1
ATOM 3666 C C . ARG B 1 113 ? -17.234 -8.352 8.945 1 88.5 113 ARG B C 1
ATOM 3668 O O . ARG B 1 113 ? -16.156 -8.727 9.414 1 88.5 113 ARG B O 1
ATOM 3675 N N . LYS B 1 114 ? -17.422 -7.16 8.297 1 87.06 114 LYS B N 1
ATOM 3676 C CA . LYS B 1 114 ? -16.188 -6.531 7.832 1 87.06 114 LYS B CA 1
ATOM 3677 C C . LYS B 1 114 ? -16.047 -5.117 8.383 1 87.06 114 LYS B C 1
ATOM 3679 O O . LYS B 1 114 ? -14.961 -4.531 8.328 1 87.06 114 LYS B O 1
ATOM 3684 N N . LEU B 1 115 ? -17.141 -4.535 8.906 1 87.12 115 LEU B N 1
ATOM 3685 C CA . LEU B 1 115 ? -17.031 -3.143 9.328 1 87.12 115 LEU B CA 1
ATOM 3686 C C . LEU B 1 115 ? -17.203 -3.018 10.836 1 87.12 115 LEU B C 1
ATOM 3688 O O . LEU B 1 115 ? -18.312 -3.189 11.367 1 87.12 115 LEU B O 1
ATOM 3692 N N . THR B 1 116 ? -16.094 -2.721 11.422 1 82.19 116 THR B N 1
ATOM 3693 C CA . THR B 1 116 ? -16.125 -2.539 12.867 1 82.19 116 THR B CA 1
ATOM 3694 C C . THR B 1 116 ? -16.953 -1.313 13.242 1 82.19 116 THR B C 1
ATOM 3696 O O . THR B 1 116 ? -16.797 -0.245 12.648 1 82.19 116 THR B O 1
ATOM 3699 N N . GLY B 1 117 ? -17.828 -1.504 14.148 1 81.31 117 GLY B N 1
ATOM 3700 C CA . GLY B 1 117 ? -18.547 -0.388 14.734 1 81.31 117 GLY B CA 1
ATOM 3701 C C . GLY B 1 117 ? -19.781 0 13.945 1 81.31 117 GLY B C 1
ATOM 3702 O O . GLY B 1 117 ? -20.531 0.892 14.359 1 81.31 117 GLY B O 1
ATOM 3703 N N . VAL B 1 118 ? -19.953 -0.666 12.781 1 88.94 118 VAL B N 1
ATOM 3704 C CA . VAL B 1 118 ? -21.109 -0.289 11.961 1 88.94 118 VAL B CA 1
ATOM 3705 C C . VAL B 1 118 ? -22.312 -1.146 12.328 1 88.94 118 VAL B C 1
ATOM 3707 O O . VAL B 1 118 ? -22.203 -2.373 12.406 1 88.94 118 VAL B O 1
ATOM 3710 N N . GLU B 1 119 ? -23.375 -0.462 12.594 1 90.81 119 GLU B N 1
ATOM 3711 C CA . GLU B 1 119 ? -24.609 -1.144 12.961 1 90.81 119 GLU B CA 1
ATOM 3712 C C . GLU B 1 119 ? -25.766 -0.738 12.055 1 90.81 119 GLU B C 1
ATOM 3714 O O . GLU B 1 119 ? -25.734 0.344 11.461 1 90.81 119 GLU B O 1
ATOM 3719 N N . ILE B 1 120 ? -26.703 -1.631 11.969 1 93.25 120 ILE B N 1
ATOM 3720 C CA . ILE B 1 120 ? -27.938 -1.327 11.258 1 93.25 120 ILE B CA 1
ATOM 3721 C C . ILE B 1 120 ? -28.875 -0.54 12.172 1 93.25 120 ILE B C 1
ATOM 3723 O O . ILE B 1 120 ? -29.266 -1.022 13.234 1 93.25 120 ILE B O 1
ATOM 3727 N N . VAL B 1 121 ? -29.219 0.653 11.742 1 93.56 121 VAL B N 1
ATOM 3728 C CA . VAL B 1 121 ? -30.016 1.488 12.641 1 93.56 121 VAL B CA 1
ATOM 3729 C C . VAL B 1 121 ? -31.453 1.6 12.117 1 93.56 121 VAL B C 1
ATOM 3731 O O . VAL B 1 121 ? -32.375 1.915 12.875 1 93.56 121 VAL B O 1
ATOM 3734 N N . ASP B 1 122 ? -31.594 1.488 10.844 1 94.12 122 ASP B N 1
ATOM 3735 C CA . ASP B 1 122 ? -32.906 1.558 10.219 1 94.12 122 ASP B CA 1
ATOM 3736 C C . ASP B 1 122 ? -32.969 0.663 8.984 1 94.12 122 ASP B C 1
ATOM 3738 O O . ASP B 1 122 ? -32.031 0.579 8.219 1 94.12 122 ASP B O 1
ATOM 3742 N N . GLU B 1 123 ? -34.094 -0.14 8.883 1 94.5 123 GLU B N 1
ATOM 3743 C CA . GLU B 1 123 ? -34.312 -1.004 7.727 1 94.5 123 GLU B CA 1
ATOM 3744 C C . GLU B 1 123 ? -35.75 -0.906 7.246 1 94.5 123 GLU B C 1
ATOM 3746 O O . GLU B 1 123 ? -36.688 -1.299 7.961 1 94.5 123 GLU B O 1
ATOM 3751 N N . GLY B 1 124 ? -35.906 -0.32 6.129 1 93.81 124 GLY B N 1
ATOM 3752 C CA . GLY B 1 124 ? -37.188 -0.271 5.461 1 93.81 124 GLY B CA 1
ATOM 3753 C C . GLY B 1 124 ? -37.281 -1.248 4.305 1 93.81 124 GLY B C 1
ATOM 3754 O O . GLY B 1 124 ? -36.406 -2.078 4.098 1 93.81 124 GLY B O 1
ATOM 3755 N N . ARG B 1 125 ? -38.438 -1.141 3.609 1 91.44 125 ARG B N 1
ATOM 3756 C CA . ARG B 1 125 ? -38.625 -2.039 2.477 1 91.44 125 ARG B CA 1
ATOM 3757 C C . ARG B 1 125 ? -37.531 -1.846 1.429 1 91.44 125 ARG B C 1
ATOM 3759 O O . ARG B 1 125 ? -36.906 -2.814 0.98 1 91.44 125 ARG B O 1
ATOM 3766 N N . ASN B 1 126 ? -37.281 -0.531 1.142 1 93.88 126 ASN B N 1
ATOM 3767 C CA . ASN B 1 126 ? -36.281 -0.261 0.101 1 93.88 126 ASN B CA 1
ATOM 3768 C C . ASN B 1 126 ? -35.125 0.582 0.63 1 93.88 126 ASN B C 1
ATOM 3770 O O . ASN B 1 126 ? -34.438 1.228 -0.144 1 93.88 126 ASN B O 1
ATOM 3774 N N . THR B 1 127 ? -35.062 0.653 1.951 1 95.94 127 THR B N 1
ATOM 3775 C CA . THR B 1 127 ? -34 1.501 2.525 1 95.94 127 THR B CA 1
ATOM 3776 C C . THR B 1 127 ? -33.25 0.753 3.613 1 95.94 127 THR B C 1
ATOM 3778 O O . THR B 1 127 ? -33.781 -0.173 4.23 1 95.94 127 THR B O 1
ATOM 3781 N N . LEU B 1 128 ? -32.031 1.022 3.717 1 96.38 128 LEU B N 1
ATOM 3782 C CA . LEU B 1 128 ? -31.172 0.503 4.766 1 96.38 128 LEU B CA 1
ATOM 3783 C C . LEU B 1 128 ? -30.219 1.588 5.277 1 96.38 128 LEU B C 1
ATOM 3785 O O . LEU B 1 128 ? -29.578 2.279 4.484 1 96.38 128 LEU B O 1
ATOM 3789 N N . THR B 1 129 ? -30.219 1.856 6.547 1 96.25 129 THR B N 1
ATOM 3790 C CA . THR B 1 129 ? -29.312 2.846 7.133 1 96.25 129 THR B CA 1
ATOM 3791 C C . THR B 1 129 ? -28.312 2.178 8.062 1 96.25 129 THR B C 1
ATOM 3793 O O . THR B 1 129 ? -28.703 1.503 9.023 1 96.25 129 THR B O 1
ATOM 3796 N N . LEU B 1 130 ? -27.047 2.285 7.711 1 95 130 LEU B N 1
ATOM 3797 C CA . LEU B 1 130 ? -25.953 1.838 8.555 1 95 130 LEU B CA 1
ATOM 3798 C C . LEU B 1 130 ? -25.297 3.016 9.266 1 95 130 LEU B C 1
ATOM 3800 O O . LEU B 1 130 ? -25.234 4.117 8.719 1 95 130 LEU B O 1
ATOM 3804 N N . GLN B 1 131 ? -24.891 2.836 10.492 1 92.31 131 GLN B N 1
ATOM 3805 C CA . GLN B 1 131 ? -24.25 3.912 11.234 1 92.31 131 GLN B CA 1
ATOM 3806 C C . GLN B 1 131 ? -23.016 3.406 11.984 1 92.31 131 GLN B C 1
ATOM 3808 O O . GLN B 1 131 ? -23.062 2.342 12.609 1 92.31 131 GLN B O 1
ATOM 3813 N N . ASN B 1 132 ? -21.969 4.055 11.773 1 87.69 132 ASN B N 1
ATOM 3814 C CA . ASN B 1 132 ? -20.766 3.795 12.555 1 87.69 132 ASN B CA 1
ATOM 3815 C C . ASN B 1 132 ? -20.891 4.355 13.969 1 87.69 132 ASN B C 1
ATOM 3817 O O . ASN B 1 132 ? -21.141 5.547 14.148 1 87.69 132 ASN B O 1
ATOM 3821 N N . LEU B 1 133 ? -20.734 3.578 14.945 1 77.81 133 LEU B N 1
ATOM 3822 C CA . LEU B 1 133 ? -20.953 3.998 16.328 1 77.81 133 LEU B CA 1
ATOM 3823 C C . LEU B 1 133 ? -19.641 4.109 17.094 1 77.81 133 LEU B C 1
ATOM 3825 O O . LEU B 1 133 ? -19.625 4.469 18.266 1 77.81 133 LEU B O 1
ATOM 3829 N N . ILE B 1 134 ? -18.625 3.705 16.453 1 68.69 134 ILE B N 1
ATOM 3830 C CA . ILE B 1 134 ? -17.359 3.748 17.141 1 68.69 134 ILE B CA 1
ATOM 3831 C C . ILE B 1 134 ? -16.625 5.043 16.797 1 68.69 134 ILE B C 1
ATOM 3833 O O . ILE B 1 134 ? -16.547 5.434 15.633 1 68.69 134 ILE B O 1
ATOM 3837 N N . ASN B 1 135 ? -16.641 5.871 17.859 1 59.41 135 ASN B N 1
ATOM 3838 C CA . ASN B 1 135 ? -15.734 7.004 17.703 1 59.41 135 ASN B CA 1
ATOM 3839 C C . ASN B 1 135 ? -14.297 6.621 18.047 1 59.41 135 ASN B C 1
ATOM 3841 O O . ASN B 1 135 ? -14.047 5.961 19.047 1 59.41 135 ASN B O 1
ATOM 3845 N N . ILE B 1 136 ? -13.594 6.207 17 1 56.31 136 ILE B N 1
ATOM 3846 C CA . ILE B 1 136 ? -12.219 5.797 17.281 1 56.31 136 ILE B CA 1
ATOM 3847 C C . ILE B 1 136 ? -11.68 6.566 18.484 1 56.31 136 ILE B C 1
ATOM 3849 O O . ILE B 1 136 ? -11.539 7.793 18.422 1 56.31 136 ILE B O 1
ATOM 3853 N N . PRO B 1 137 ? -11.938 5.984 19.672 1 50.22 137 PRO B N 1
ATOM 3854 C CA . PRO B 1 137 ? -11.438 6.668 20.875 1 50.22 137 PRO B CA 1
ATOM 3855 C C . PRO B 1 137 ? -9.969 7.066 20.75 1 50.22 137 PRO B C 1
ATOM 3857 O O . PRO B 1 137 ? -9.211 6.438 20.016 1 50.22 137 PRO B O 1
ATOM 3860 N N . GLY B 1 138 ? -9.602 8.25 21.234 1 55.81 138 GLY B N 1
ATOM 3861 C CA . GLY B 1 138 ? -8.234 8.641 21.531 1 55.81 138 GLY B CA 1
ATOM 3862 C C . GLY B 1 138 ? -7.395 7.496 22.062 1 55.81 138 GLY B C 1
ATOM 3863 O O . GLY B 1 138 ? -6.168 7.602 22.141 1 55.81 138 GLY B O 1
ATOM 3864 N N . ASP B 1 139 ? -8.031 6.254 22.344 1 57.59 139 ASP B N 1
ATOM 3865 C CA . ASP B 1 139 ? -7.301 5.293 23.156 1 57.59 139 ASP B CA 1
ATOM 3866 C C . ASP B 1 139 ? -6.715 4.172 22.312 1 57.59 139 ASP B C 1
ATOM 3868 O O . ASP B 1 139 ? -5.875 3.402 22.766 1 57.59 139 ASP B O 1
ATOM 3872 N N . ILE B 1 140 ? -7.281 3.881 21.125 1 66.44 140 ILE B N 1
ATOM 3873 C CA . ILE B 1 140 ? -6.633 2.783 20.406 1 66.44 140 ILE B CA 1
ATOM 3874 C C . ILE B 1 140 ? -5.547 3.332 19.484 1 66.44 140 ILE B C 1
ATOM 3876 O O . ILE B 1 140 ? -5.82 4.164 18.625 1 66.44 140 ILE B O 1
ATOM 3880 N N . SER B 1 141 ? -4.363 2.754 19.844 1 81.94 141 SER B N 1
ATOM 3881 C CA . SER B 1 141 ? -3.221 3.207 19.062 1 81.94 141 SER B CA 1
ATOM 3882 C C . SER B 1 141 ? -3.104 2.43 17.75 1 81.94 141 SER B C 1
ATOM 3884 O O . SER B 1 141 ? -3.623 1.318 17.641 1 81.94 141 SER B O 1
ATOM 3886 N N . ILE B 1 142 ? -2.697 2.98 16.781 1 88.19 142 ILE B N 1
ATOM 3887 C CA . ILE B 1 142 ? -2.404 2.367 15.484 1 88.19 142 ILE B CA 1
ATOM 3888 C C . ILE B 1 142 ? -1.638 1.063 15.695 1 88.19 142 ILE B C 1
ATOM 3890 O O . ILE B 1 142 ? -1.972 0.037 15.102 1 88.19 142 ILE B O 1
ATOM 3894 N N . SER B 1 143 ? -0.685 1.059 16.656 1 88.62 143 SER B N 1
ATOM 3895 C CA . SER B 1 143 ? 0.142 -0.112 16.922 1 88.62 143 SER B CA 1
ATOM 3896 C C . SER B 1 143 ? -0.692 -1.257 17.484 1 88.62 143 SER B C 1
ATOM 3898 O O . SER B 1 143 ? -0.442 -2.424 17.188 1 88.62 143 SER B O 1
ATOM 3900 N N . ASP B 1 144 ? -1.69 -0.932 18.266 1 89.31 144 ASP B N 1
ATOM 3901 C CA . ASP B 1 144 ? -2.551 -1.956 18.859 1 89.31 144 ASP B CA 1
ATOM 3902 C C . ASP B 1 144 ? -3.344 -2.691 17.781 1 89.31 144 ASP B C 1
ATOM 3904 O O . ASP B 1 144 ? -3.49 -3.914 17.844 1 89.31 144 ASP B O 1
ATOM 3908 N N . ILE B 1 145 ? -3.861 -1.955 16.859 1 91.81 145 ILE B N 1
ATOM 3909 C CA . ILE B 1 145 ? -4.648 -2.557 15.797 1 91.81 145 ILE B CA 1
ATOM 3910 C C . ILE B 1 145 ? -3.754 -3.453 14.938 1 91.81 145 ILE B C 1
ATOM 3912 O O . ILE B 1 145 ? -4.133 -4.578 14.602 1 91.81 145 ILE B O 1
ATOM 3916 N N . VAL B 1 146 ? -2.561 -2.982 14.617 1 94.5 146 VAL B N 1
ATOM 3917 C CA . VAL B 1 146 ? -1.611 -3.766 13.836 1 94.5 146 VAL B CA 1
ATOM 3918 C C . VAL B 1 146 ? -1.293 -5.07 14.562 1 94.5 146 VAL B C 1
ATOM 3920 O O . VAL B 1 146 ? -1.292 -6.145 13.961 1 94.5 146 VAL B O 1
ATOM 3923 N N . LEU B 1 147 ? -1.084 -4.98 15.875 1 93.94 147 LEU B N 1
ATOM 3924 C CA . LEU B 1 147 ? -0.746 -6.16 16.672 1 93.94 147 LEU B CA 1
ATOM 3925 C C . LEU B 1 147 ? -1.919 -7.133 16.719 1 93.94 147 LEU B C 1
ATOM 3927 O O . LEU B 1 147 ? -1.722 -8.352 16.75 1 93.94 147 LEU B O 1
ATOM 3931 N N . LYS B 1 148 ? -3.117 -6.617 16.766 1 94.25 148 LYS B N 1
ATOM 3932 C CA . LYS B 1 148 ? -4.293 -7.484 16.719 1 94.25 148 LYS B CA 1
ATOM 3933 C C . LYS B 1 148 ? -4.352 -8.273 15.414 1 94.25 148 LYS B C 1
ATOM 3935 O O . LYS B 1 148 ? -4.629 -9.469 15.422 1 94.25 148 LYS B O 1
ATOM 3940 N N . ILE B 1 149 ? -4.066 -7.605 14.258 1 96.88 149 ILE B N 1
ATOM 3941 C CA . ILE B 1 149 ? -4.035 -8.273 12.961 1 96.88 149 ILE B CA 1
ATOM 3942 C C . ILE B 1 149 ? -2.977 -9.375 12.977 1 96.88 149 ILE B C 1
ATOM 3944 O O . ILE B 1 149 ? -3.24 -10.508 12.562 1 96.88 149 ILE B O 1
ATOM 3948 N N . ILE B 1 150 ? -1.816 -9.016 13.508 1 97.31 150 ILE B N 1
ATOM 3949 C CA . ILE B 1 150 ? -0.701 -9.961 13.547 1 97.31 150 ILE B CA 1
ATOM 3950 C C . ILE B 1 150 ? -1.088 -11.188 14.375 1 97.31 150 ILE B C 1
ATOM 3952 O O . ILE B 1 150 ? -0.812 -12.32 13.977 1 97.31 150 ILE B O 1
ATOM 3956 N N . ARG B 1 151 ? -1.758 -10.992 15.445 1 96.69 151 ARG B N 1
ATOM 3957 C CA . ARG B 1 151 ? -2.158 -12.094 16.312 1 96.69 151 ARG B CA 1
ATOM 3958 C C . ARG B 1 151 ? -3.127 -13.031 15.594 1 96.69 151 ARG B C 1
ATOM 3960 O O . ARG B 1 151 ? -3.025 -14.25 15.711 1 96.69 151 ARG B O 1
ATOM 3967 N N . VAL B 1 152 ? -4.094 -12.453 14.891 1 97.5 152 VAL B N 1
ATOM 3968 C CA . VAL B 1 152 ? -5.035 -13.266 14.133 1 97.5 152 VAL B CA 1
ATOM 3969 C C . VAL B 1 152 ? -4.289 -14.078 13.07 1 97.5 152 VAL B C 1
ATOM 3971 O O . VAL B 1 152 ? -4.508 -15.281 12.93 1 97.5 152 VAL B O 1
ATOM 3974 N N . ILE B 1 153 ? -3.375 -13.414 12.359 1 98 153 ILE B N 1
ATOM 3975 C CA . ILE B 1 153 ? -2.602 -14.055 11.305 1 98 153 ILE B CA 1
ATOM 3976 C C . ILE B 1 153 ? -1.768 -15.188 11.891 1 98 153 ILE B C 1
ATOM 3978 O O . ILE B 1 153 ? -1.699 -16.281 11.32 1 98 153 ILE B O 1
ATOM 3982 N N . GLU B 1 154 ? -1.156 -14.945 13.062 1 97.06 154 GLU B N 1
ATOM 3983 C CA . GLU B 1 154 ? -0.37 -15.977 13.727 1 97.06 154 GLU B CA 1
ATOM 3984 C C . GLU B 1 154 ? -1.228 -17.188 14.062 1 97.06 154 GLU B C 1
ATOM 3986 O O . GLU B 1 154 ? -0.803 -18.328 13.859 1 97.06 154 GLU B O 1
ATOM 3991 N N . SER B 1 155 ? -2.379 -16.906 14.562 1 97.44 155 SER B N 1
ATOM 3992 C CA . SER B 1 155 ? -3.299 -17.984 14.891 1 97.44 155 SER B CA 1
ATOM 3993 C C . SER B 1 155 ? -3.701 -18.766 13.648 1 97.44 155 SER B C 1
ATOM 3995 O O . SER B 1 155 ? -3.779 -20 13.68 1 97.44 155 SER B O 1
ATOM 3997 N N . MET B 1 156 ? -3.941 -18.094 12.516 1 98.12 156 MET B N 1
ATOM 3998 C CA . MET B 1 156 ? -4.27 -18.75 11.25 1 98.12 156 MET B CA 1
ATOM 3999 C C . MET B 1 156 ? -3.119 -19.625 10.773 1 98.12 156 MET B C 1
ATOM 4001 O O . MET B 1 156 ? -3.338 -20.734 10.305 1 98.12 156 MET B O 1
ATOM 4005 N N . LEU B 1 157 ? -1.929 -19.141 10.938 1 97.88 157 LEU B N 1
ATOM 4006 C CA . LEU B 1 157 ? -0.748 -19.875 10.5 1 97.88 157 LEU B CA 1
ATOM 4007 C C . LEU B 1 157 ? -0.551 -21.125 11.352 1 97.88 157 LEU B C 1
ATOM 4009 O O . LEU B 1 157 ? -0.177 -22.188 10.828 1 97.88 157 LEU B O 1
ATOM 4013 N N . ASP B 1 158 ? -0.8 -21.016 12.617 1 96.94 158 ASP B N 1
ATOM 4014 C CA . ASP B 1 158 ? -0.73 -22.188 13.484 1 96.94 158 ASP B CA 1
ATOM 4015 C C . ASP B 1 158 ? -1.676 -23.281 13 1 96.94 158 ASP B C 1
ATOM 4017 O O . ASP B 1 158 ? -1.296 -24.453 12.938 1 96.94 158 ASP B O 1
ATOM 4021 N N . ASP B 1 159 ? -2.828 -22.875 12.648 1 97.5 159 ASP B N 1
ATOM 4022 C CA . ASP B 1 159 ? -3.834 -23.828 12.188 1 97.5 159 ASP B CA 1
ATOM 4023 C C . ASP B 1 159 ? -3.463 -24.406 10.828 1 97.5 159 ASP B C 1
ATOM 4025 O O . ASP B 1 159 ? -3.754 -25.562 10.539 1 97.5 159 ASP B O 1
ATOM 4029 N N . ILE B 1 160 ? -2.867 -23.625 9.969 1 97.44 160 ILE B N 1
ATOM 4030 C CA . ILE B 1 160 ? -2.438 -24.094 8.656 1 97.44 160 ILE B CA 1
ATOM 4031 C C . ILE B 1 160 ? -1.41 -25.219 8.82 1 97.44 160 ILE B C 1
ATOM 4033 O O . ILE B 1 160 ? -1.412 -26.188 8.062 1 97.44 160 ILE B O 1
ATOM 4037 N N . LYS B 1 161 ? -0.502 -25.031 9.789 1 95.88 161 LYS B N 1
ATOM 4038 C CA . LYS B 1 161 ? 0.487 -26.078 10.055 1 95.88 161 LYS B CA 1
ATOM 4039 C C . LYS B 1 161 ? -0.187 -27.406 10.383 1 95.88 161 LYS B C 1
ATOM 4041 O O . LYS B 1 161 ? 0.213 -28.453 9.875 1 95.88 161 LYS B O 1
ATOM 4046 N N . VAL B 1 162 ? -1.198 -27.297 11.195 1 95.88 162 VAL B N 1
ATOM 4047 C CA . VAL B 1 162 ? -1.953 -28.484 11.57 1 95.88 162 VAL B CA 1
ATOM 4048 C C . VAL B 1 162 ? -2.682 -29.047 10.344 1 95.88 162 VAL B C 1
ATOM 4050 O O . VAL B 1 162 ? -2.633 -30.25 10.086 1 95.88 162 VAL B O 1
ATOM 4053 N N . ALA B 1 163 ? -3.291 -28.156 9.562 1 95.69 163 ALA B N 1
ATOM 4054 C CA . ALA B 1 163 ? -4.102 -28.547 8.414 1 95.69 163 ALA B CA 1
ATOM 4055 C C . ALA B 1 163 ? -3.238 -29.188 7.332 1 95.69 163 ALA B C 1
ATOM 4057 O O . ALA B 1 163 ? -3.688 -30.109 6.633 1 95.69 163 ALA B O 1
ATOM 4058 N N . LEU B 1 164 ? -1.981 -28.766 7.219 1 94.69 164 LEU B N 1
ATOM 4059 C CA . LEU B 1 164 ? -1.079 -29.328 6.219 1 94.69 164 LEU B CA 1
ATOM 4060 C C . LEU B 1 164 ? -0.762 -30.781 6.535 1 94.69 164 LEU B C 1
ATOM 4062 O O . LEU B 1 164 ? -0.413 -31.547 5.637 1 94.69 164 LEU B O 1
ATOM 4066 N N . ASN B 1 165 ? -0.979 -31.156 7.797 1 92.5 165 ASN B N 1
ATOM 4067 C CA . ASN B 1 165 ? -0.688 -32.531 8.227 1 92.5 165 ASN B CA 1
ATOM 4068 C C . ASN B 1 165 ? -1.958 -33.375 8.312 1 92.5 165 ASN B C 1
ATOM 4070 O O . ASN B 1 165 ? -1.899 -34.594 8.234 1 92.5 165 ASN B O 1
ATOM 4074 N N . THR B 1 166 ? -3.123 -32.688 8.438 1 93.69 166 THR B N 1
ATOM 4075 C CA . THR B 1 166 ? -4.332 -33.469 8.742 1 93.69 166 THR B CA 1
ATOM 4076 C C . THR B 1 166 ? -5.398 -33.219 7.672 1 93.69 166 THR B C 1
ATOM 4078 O O . THR B 1 166 ? -6.312 -34.031 7.512 1 93.69 166 THR B O 1
ATOM 4081 N N . VAL B 1 167 ? -5.383 -32.062 7.07 1 95 167 VAL B N 1
ATOM 4082 C CA . VAL B 1 167 ? -6.363 -31.594 6.098 1 95 167 VAL B CA 1
ATOM 4083 C C . VAL B 1 167 ? -7.758 -31.609 6.715 1 95 167 VAL B C 1
ATOM 4085 O O . VAL B 1 167 ? -8.711 -32.094 6.09 1 95 167 VAL B O 1
ATOM 4088 N N . ASP B 1 168 ? -7.801 -31.281 7.938 1 95.06 168 ASP B N 1
ATOM 4089 C CA . ASP B 1 168 ? -9.086 -31.203 8.625 1 95.06 168 ASP B CA 1
ATOM 4090 C C . ASP B 1 168 ? -9.945 -30.078 8.047 1 95.06 168 ASP B C 1
ATOM 4092 O O . ASP B 1 168 ? -9.625 -28.891 8.203 1 95.06 168 ASP B O 1
ATOM 4096 N N . LYS B 1 169 ? -11.023 -30.422 7.488 1 95.94 169 LYS B N 1
ATOM 4097 C CA . LYS B 1 169 ? -11.883 -29.484 6.785 1 95.94 169 LYS B CA 1
ATOM 4098 C C . LYS B 1 169 ? -12.43 -28.422 7.738 1 95.94 169 LYS B C 1
ATOM 4100 O O . LYS B 1 169 ? -12.594 -27.25 7.355 1 95.94 169 LYS B O 1
ATOM 4105 N N . ASN B 1 170 ? -12.695 -28.797 8.922 1 96.5 170 ASN B N 1
ATOM 4106 C CA . ASN B 1 170 ? -13.219 -27.828 9.891 1 96.5 170 ASN B CA 1
ATOM 4107 C C . ASN B 1 170 ? -12.203 -26.75 10.219 1 96.5 170 ASN B C 1
ATOM 4109 O O . ASN B 1 170 ? -12.555 -25.562 10.32 1 96.5 170 ASN B O 1
ATOM 4113 N N . ILE B 1 171 ? -11.016 -27.172 10.359 1 97.25 171 ILE B N 1
ATOM 4114 C CA . ILE B 1 171 ? -9.938 -26.219 10.633 1 97.25 171 ILE B CA 1
ATOM 4115 C C . ILE B 1 171 ? -9.773 -25.266 9.445 1 97.25 171 ILE B C 1
ATOM 4117 O O . ILE B 1 171 ? -9.633 -24.062 9.625 1 97.25 171 ILE B O 1
ATOM 4121 N N . LEU B 1 172 ? -9.867 -25.844 8.273 1 97.69 172 LEU B N 1
ATOM 4122 C CA . LEU B 1 172 ? -9.672 -25.078 7.051 1 97.69 172 LEU B CA 1
ATOM 4123 C C . LEU B 1 172 ? -10.781 -24.047 6.875 1 97.69 172 LEU B C 1
ATOM 4125 O O . LEU B 1 172 ? -10.508 -22.891 6.543 1 97.69 172 LEU B O 1
ATOM 4129 N N . VAL B 1 173 ? -11.961 -24.422 7.133 1 96.94 173 VAL B N 1
ATOM 4130 C CA . VAL B 1 173 ? -13.102 -23.516 7 1 96.94 173 VAL B CA 1
ATOM 4131 C C . VAL B 1 173 ? -13.016 -22.422 8.047 1 96.94 173 VAL B C 1
ATOM 4133 O O . VAL B 1 173 ? -13.336 -21.25 7.766 1 96.94 173 VAL B O 1
ATOM 4136 N N . ASP B 1 174 ? -12.555 -22.75 9.172 1 96.81 174 ASP B N 1
ATOM 4137 C CA . ASP B 1 174 ? -12.391 -21.781 10.242 1 96.81 174 ASP B CA 1
ATOM 4138 C C . ASP B 1 174 ? -11.352 -20.719 9.859 1 96.81 174 ASP B C 1
ATOM 4140 O O . ASP B 1 174 ? -11.523 -19.547 10.18 1 96.81 174 ASP B O 1
ATOM 4144 N N . ILE B 1 175 ? -10.297 -21.156 9.25 1 97.38 175 ILE B N 1
ATOM 4145 C CA . ILE B 1 175 ? -9.258 -20.234 8.797 1 97.38 175 ILE B CA 1
ATOM 4146 C C . ILE B 1 175 ? -9.859 -19.203 7.84 1 97.38 175 ILE B C 1
ATOM 4148 O O . ILE B 1 175 ? -9.609 -18.016 7.973 1 97.38 175 ILE B O 1
ATOM 4152 N N . VAL B 1 176 ? -10.688 -19.656 6.934 1 96.56 176 VAL B N 1
ATOM 4153 C CA . VAL B 1 176 ? -11.305 -18.797 5.934 1 96.56 176 VAL B CA 1
ATOM 4154 C C . VAL B 1 176 ? -12.211 -17.781 6.617 1 96.56 176 VAL B C 1
ATOM 4156 O O . VAL B 1 176 ? -12.219 -16.594 6.262 1 96.56 176 VAL B O 1
ATOM 4159 N N . GLU B 1 177 ? -12.852 -18.219 7.652 1 94.38 177 GLU B N 1
ATOM 4160 C CA . GLU B 1 177 ? -13.766 -17.344 8.375 1 94.38 177 GLU B CA 1
ATOM 4161 C C . GLU B 1 177 ? -13.008 -16.281 9.172 1 94.38 177 GLU B C 1
ATOM 4163 O O . GLU B 1 177 ? -13.469 -15.148 9.305 1 94.38 177 GLU B O 1
ATOM 4168 N N . ARG B 1 178 ? -11.898 -16.672 9.672 1 95.19 178 ARG B N 1
ATOM 4169 C CA . ARG B 1 178 ? -11.117 -15.758 10.5 1 95.19 178 ARG B CA 1
ATOM 4170 C C . ARG B 1 178 ? -10.547 -14.617 9.672 1 95.19 178 ARG B C 1
ATOM 4172 O O . ARG B 1 178 ? -10.18 -13.57 10.211 1 95.19 178 ARG B O 1
ATOM 4179 N N . ASP B 1 179 ? -10.445 -14.852 8.375 1 95.31 179 ASP B N 1
ATOM 4180 C CA . ASP B 1 179 ? -10 -13.781 7.488 1 95.31 179 ASP B CA 1
ATOM 4181 C C . ASP B 1 179 ? -10.906 -12.555 7.605 1 95.31 179 ASP B C 1
ATOM 4183 O O . ASP B 1 179 ? -10.469 -11.43 7.367 1 95.31 179 ASP B O 1
ATOM 4187 N N . ASN B 1 180 ? -12.172 -12.773 8.008 1 93.62 180 ASN B N 1
ATOM 4188 C CA . ASN B 1 180 ? -13.094 -11.664 8.203 1 93.62 180 ASN B CA 1
ATOM 4189 C C . ASN B 1 180 ? -12.625 -10.742 9.328 1 93.62 180 ASN B C 1
ATOM 4191 O O . ASN B 1 180 ? -12.836 -9.523 9.266 1 93.62 180 ASN B O 1
ATOM 4195 N N . GLU B 1 181 ? -12.016 -11.344 10.312 1 93.94 181 GLU B N 1
ATOM 4196 C CA . GLU B 1 181 ? -11.484 -10.547 11.414 1 93.94 181 GLU B CA 1
ATOM 4197 C C . GLU B 1 181 ? -10.32 -9.68 10.953 1 93.94 181 GLU B C 1
ATOM 4199 O O . GLU B 1 181 ? -10.211 -8.516 11.336 1 93.94 181 GLU B O 1
ATOM 4204 N N . VAL B 1 182 ? -9.469 -10.242 10.117 1 95.88 182 VAL B N 1
ATOM 4205 C CA . VAL B 1 182 ? -8.359 -9.477 9.555 1 95.88 182 VAL B CA 1
ATOM 4206 C C . VAL B 1 182 ? -8.898 -8.328 8.711 1 95.88 182 VAL B C 1
ATOM 4208 O O . VAL B 1 182 ? -8.438 -7.191 8.836 1 95.88 182 VAL B O 1
ATOM 4211 N N . ASP B 1 183 ? -9.938 -8.578 7.934 1 93.81 183 ASP B N 1
ATOM 4212 C CA . ASP B 1 183 ? -10.562 -7.562 7.09 1 93.81 183 ASP B CA 1
ATOM 4213 C C . ASP B 1 183 ? -11.117 -6.414 7.934 1 93.81 183 ASP B C 1
ATOM 4215 O O . ASP B 1 183 ? -10.961 -5.246 7.578 1 93.81 183 ASP B O 1
ATOM 4219 N N . ARG B 1 184 ? -11.688 -6.789 9.016 1 92.75 184 ARG B N 1
ATOM 4220 C CA . ARG B 1 184 ? -12.281 -5.793 9.906 1 92.75 184 ARG B CA 1
ATOM 4221 C C . ARG B 1 184 ? -11.227 -4.805 10.398 1 92.75 184 ARG B C 1
ATOM 4223 O O . ARG B 1 184 ? -11.43 -3.59 10.328 1 92.75 184 ARG B O 1
ATOM 4230 N N . PHE B 1 185 ? -10.164 -5.363 10.852 1 93.75 185 PHE B N 1
ATOM 4231 C CA . PHE B 1 185 ? -9.109 -4.504 11.367 1 93.75 185 PHE B CA 1
ATOM 4232 C C . PHE B 1 185 ? -8.406 -3.766 10.234 1 93.75 185 PHE B C 1
ATOM 4234 O O . PHE B 1 185 ? -7.969 -2.627 10.406 1 93.75 185 PHE B O 1
ATOM 4241 N N . TYR B 1 186 ? -8.289 -4.383 9.078 1 95.88 186 TYR B N 1
ATOM 4242 C CA . TYR B 1 186 ? -7.703 -3.754 7.895 1 95.88 186 TYR B CA 1
ATOM 4243 C C . TYR B 1 186 ? -8.453 -2.482 7.523 1 95.88 186 TYR B C 1
ATOM 4245 O O . TYR B 1 186 ? -7.848 -1.424 7.348 1 95.88 186 TYR B O 1
ATOM 4253 N N . TRP B 1 187 ? -9.781 -2.584 7.453 1 93.56 187 TRP B N 1
ATOM 4254 C CA . TRP B 1 187 ? -10.602 -1.441 7.07 1 93.56 187 TRP B CA 1
ATOM 4255 C C . TRP B 1 187 ? -10.617 -0.385 8.172 1 93.56 187 TRP B C 1
ATOM 4257 O O . TRP B 1 187 ? -10.57 0.815 7.887 1 93.56 187 TRP B O 1
ATOM 4267 N N . LEU B 1 188 ? -10.664 -0.836 9.391 1 91.38 188 LEU B N 1
ATOM 4268 C CA . LEU B 1 188 ? -10.664 0.089 10.516 1 91.38 188 LEU B CA 1
ATOM 4269 C C . LEU B 1 188 ? -9.383 0.919 10.531 1 91.38 188 LEU B C 1
ATOM 4271 O O . LEU B 1 188 ? -9.43 2.143 10.672 1 91.38 188 LEU B O 1
ATOM 4275 N N . LEU B 1 189 ? -8.266 0.257 10.398 1 92.81 189 LEU B N 1
ATOM 4276 C CA . LEU B 1 189 ? -6.988 0.956 10.438 1 92.81 189 LEU B CA 1
ATOM 4277 C C . LEU B 1 189 ? -6.879 1.96 9.297 1 92.81 189 LEU B C 1
ATOM 4279 O O . LEU B 1 189 ? -6.438 3.094 9.5 1 92.81 189 LEU B O 1
ATOM 4283 N N . ASN B 1 190 ? -7.297 1.526 8.117 1 93.44 190 ASN B N 1
ATOM 4284 C CA . ASN B 1 190 ? -7.258 2.445 6.984 1 93.44 190 ASN B CA 1
ATOM 4285 C C . ASN B 1 190 ? -8.148 3.662 7.223 1 93.44 190 ASN B C 1
ATOM 4287 O O . ASN B 1 190 ? -7.793 4.781 6.844 1 93.44 190 ASN B O 1
ATOM 4291 N N . ARG B 1 191 ? -9.305 3.445 7.824 1 90.69 191 ARG B N 1
ATOM 4292 C CA . ARG B 1 191 ? -10.203 4.547 8.156 1 90.69 191 ARG B CA 1
ATOM 4293 C C . ARG B 1 191 ? -9.531 5.523 9.117 1 90.69 191 ARG B C 1
ATOM 4295 O O . ARG B 1 191 ? -9.617 6.738 8.93 1 90.69 191 ARG B O 1
ATOM 4302 N N . ILE B 1 192 ? -8.828 4.98 10.086 1 88.88 192 ILE B N 1
ATOM 4303 C CA . ILE B 1 192 ? -8.141 5.797 11.086 1 88.88 192 ILE B CA 1
ATOM 4304 C C . ILE B 1 192 ? -6.996 6.562 10.422 1 88.88 192 ILE B C 1
ATOM 4306 O O . ILE B 1 192 ? -6.84 7.766 10.641 1 88.88 192 ILE B O 1
ATOM 4310 N N . LEU B 1 193 ? -6.227 5.871 9.641 1 91.62 193 LEU B N 1
ATOM 4311 C CA . LEU B 1 193 ? -5.082 6.504 8.992 1 91.62 193 LEU B CA 1
ATOM 4312 C C . LEU B 1 193 ? -5.535 7.641 8.078 1 91.62 193 LEU B C 1
ATOM 4314 O O . LEU B 1 193 ? -4.906 8.703 8.047 1 91.62 193 LEU B O 1
ATOM 4318 N N . LYS B 1 194 ? -6.621 7.422 7.355 1 90 194 LYS B N 1
ATOM 4319 C CA . LYS B 1 194 ? -7.148 8.477 6.496 1 90 194 LYS B CA 1
ATOM 4320 C C . LYS B 1 194 ? -7.605 9.68 7.32 1 90 194 LYS B C 1
ATOM 4322 O O . LYS B 1 194 ? -7.363 10.828 6.938 1 90 194 LYS B O 1
ATOM 4327 N N . LYS B 1 195 ? -8.242 9.43 8.398 1 84.69 195 LYS B N 1
ATOM 4328 C CA . LYS B 1 195 ? -8.68 10.5 9.281 1 84.69 195 LYS B CA 1
ATOM 4329 C C . LYS B 1 195 ? -7.496 11.328 9.766 1 84.69 195 LYS B C 1
ATOM 4331 O O . LYS B 1 195 ? -7.586 12.555 9.875 1 84.69 195 LYS B O 1
ATOM 4336 N N . LEU B 1 196 ? -6.375 10.703 10.023 1 84.81 196 LEU B N 1
ATOM 4337 C CA . LEU B 1 196 ? -5.191 11.367 10.555 1 84.81 196 LEU B CA 1
ATOM 4338 C C . LEU B 1 196 ? -4.594 12.32 9.523 1 84.81 196 LEU B C 1
ATOM 4340 O O . LEU B 1 196 ? -3.877 13.258 9.883 1 84.81 196 LEU B O 1
ATOM 4344 N N . THR B 1 197 ? -4.883 12.094 8.297 1 84.31 197 THR B N 1
ATOM 4345 C CA . THR B 1 197 ? -4.34 12.969 7.262 1 84.31 197 THR B CA 1
ATOM 4346 C C . THR B 1 197 ? -5.125 14.273 7.199 1 84.31 197 THR B C 1
ATOM 4348 O O . THR B 1 197 ? -4.652 15.266 6.629 1 84.31 197 THR B O 1
ATOM 4351 N N . THR B 1 198 ? -6.336 14.336 7.75 1 77.12 198 THR B N 1
ATOM 4352 C CA . THR B 1 198 ? -7.219 15.477 7.582 1 77.12 198 THR B CA 1
ATOM 4353 C C . THR B 1 198 ? -6.902 16.562 8.609 1 77.12 198 THR B C 1
ATOM 4355 O O . THR B 1 198 ? -7.223 17.734 8.406 1 77.12 198 THR B O 1
ATOM 4358 N N . SER B 1 199 ? -6.402 16.109 9.703 1 69.25 199 SER B N 1
ATOM 4359 C CA . SER B 1 199 ? -6.164 17.125 10.727 1 69.25 199 SER B CA 1
ATOM 4360 C C . SER B 1 199 ? -4.938 16.781 11.562 1 69.25 199 SER B C 1
ATOM 4362 O O . SER B 1 199 ? -4.777 15.641 12.008 1 69.25 199 SER B O 1
ATOM 4364 N N . SER B 1 200 ? -4.086 17.75 11.648 1 68.5 200 SER B N 1
ATOM 4365 C CA . SER B 1 200 ? -2.934 17.594 12.531 1 68.5 200 SER B CA 1
ATOM 4366 C C . SER B 1 200 ? -3.369 17.391 13.977 1 68.5 200 SER B C 1
ATOM 4368 O O . SER B 1 200 ? -2.65 16.766 14.766 1 68.5 200 SER B O 1
ATOM 4370 N N . TYR B 1 201 ? -4.562 17.875 14.188 1 68.44 201 TYR B N 1
ATOM 4371 C CA . TYR B 1 201 ? -5.109 17.688 15.531 1 68.44 201 TYR B CA 1
ATOM 4372 C C . TYR B 1 201 ? -5.316 16.203 15.828 1 68.44 201 TYR B C 1
ATOM 4374 O O . TYR B 1 201 ? -4.891 15.719 16.875 1 68.44 201 TYR B O 1
ATOM 4382 N N . TYR B 1 202 ? -5.855 15.516 14.898 1 71.06 202 TYR B N 1
ATOM 4383 C CA . TYR B 1 202 ? -6.129 14.094 15.094 1 71.06 202 TYR B CA 1
ATOM 4384 C C . TYR B 1 202 ? -4.832 13.297 15.156 1 71.06 202 TYR B C 1
ATOM 4386 O O . TYR B 1 202 ? -4.715 12.352 15.938 1 71.06 202 TYR B O 1
ATOM 4394 N N . ALA B 1 203 ? -3.92 13.805 14.367 1 71.06 203 ALA B N 1
ATOM 4395 C CA . ALA B 1 203 ? -2.621 13.141 14.398 1 71.06 203 ALA B CA 1
ATOM 4396 C C . ALA B 1 203 ? -1.948 13.297 15.758 1 71.06 203 ALA B C 1
ATOM 4398 O O . ALA B 1 203 ? -1.371 12.344 16.281 1 71.06 203 ALA B O 1
ATOM 4399 N N . SER B 1 204 ? -2.092 14.383 16.312 1 66.62 204 SER B N 1
ATOM 4400 C CA . SER B 1 204 ? -1.485 14.656 17.609 1 66.62 204 SER B CA 1
ATOM 4401 C C . SER B 1 204 ? -2.168 13.859 18.719 1 66.62 204 SER B C 1
ATOM 4403 O O . SER B 1 204 ? -1.515 13.422 19.672 1 66.62 204 SER B O 1
ATOM 4405 N N . MET B 1 205 ? -3.434 13.555 18.547 1 65.56 205 MET B N 1
ATOM 4406 C CA . MET B 1 205 ? -4.203 12.844 19.562 1 65.56 205 MET B CA 1
ATOM 4407 C C . MET B 1 205 ? -3.986 11.336 19.453 1 65.56 205 MET B C 1
ATOM 4409 O O . MET B 1 205 ? -4.148 10.617 20.438 1 65.56 205 MET B O 1
ATOM 4413 N N . SER B 1 206 ? -3.633 10.891 18.266 1 68.31 206 SER B N 1
ATOM 4414 C CA . SER B 1 206 ? -3.525 9.461 18 1 68.31 206 SER B CA 1
ATOM 4415 C C . SER B 1 206 ? -2.234 8.891 18.562 1 68.31 206 SER B C 1
ATOM 4417 O O . SER B 1 206 ? -2.096 7.668 18.703 1 68.31 206 SER B O 1
ATOM 4419 N N . GLY B 1 207 ? -1.309 9.711 18.969 1 66.94 207 GLY B N 1
ATOM 4420 C CA . GLY B 1 207 ? -0.046 9.219 19.5 1 66.94 207 GLY B CA 1
ATOM 4421 C C . GLY B 1 207 ? 0.996 8.969 18.438 1 66.94 207 GLY B C 1
ATOM 4422 O O . GLY B 1 207 ? 2.104 8.516 18.734 1 66.94 207 GLY B O 1
ATOM 4423 N N . ILE B 1 208 ? 0.627 9.242 17.203 1 76.06 208 ILE B N 1
ATOM 4424 C CA . ILE B 1 208 ? 1.635 9.078 16.172 1 76.06 208 ILE B CA 1
ATOM 4425 C C . ILE B 1 208 ? 2.727 10.133 16.328 1 76.06 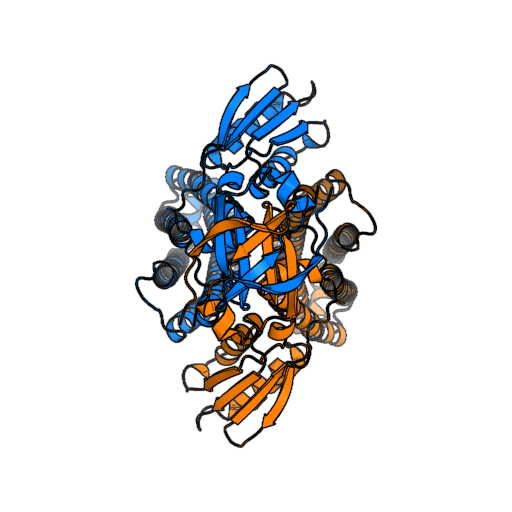208 ILE B C 1
ATOM 4427 O O . ILE B 1 208 ? 2.434 11.32 16.453 1 76.06 208 ILE B O 1
ATOM 4431 N N . LYS B 1 209 ? 3.934 9.625 16.422 1 73.5 209 LYS B N 1
ATOM 4432 C CA . LYS B 1 209 ? 5.062 10.508 16.688 1 73.5 209 LYS B CA 1
ATOM 4433 C C . LYS B 1 209 ? 5.387 11.375 15.477 1 73.5 209 LYS B C 1
ATOM 4435 O O . LYS B 1 209 ? 5.742 12.547 15.617 1 73.5 209 LYS B O 1
ATOM 4440 N N . ASP B 1 210 ? 5.258 10.742 14.312 1 83.12 210 ASP B N 1
ATOM 4441 C CA . ASP B 1 210 ? 5.578 11.406 13.055 1 83.12 210 ASP B CA 1
ATOM 4442 C C . ASP B 1 210 ? 4.527 11.102 11.984 1 83.12 210 ASP B C 1
ATOM 4444 O O . ASP B 1 210 ? 4.344 9.938 11.609 1 83.12 210 ASP B O 1
ATOM 4448 N N . PRO B 1 211 ? 3.822 12.164 11.531 1 84.25 211 PRO B N 1
ATOM 4449 C CA . PRO B 1 211 ? 2.744 11.953 10.562 1 84.25 211 PRO B CA 1
ATOM 4450 C C . PRO B 1 211 ? 3.225 11.266 9.289 1 84.25 211 PRO B C 1
ATOM 4452 O O . PRO B 1 211 ? 2.422 10.664 8.562 1 84.25 211 PRO B O 1
ATOM 4455 N N . ARG B 1 212 ? 4.523 11.289 8.984 1 87.31 212 ARG B N 1
ATOM 4456 C CA . ARG B 1 212 ? 5.059 10.625 7.801 1 87.31 212 ARG B CA 1
ATOM 4457 C C . ARG B 1 212 ? 4.852 9.109 7.883 1 87.31 212 ARG B C 1
ATOM 4459 O O . ARG B 1 212 ? 4.789 8.43 6.855 1 87.31 212 ARG B O 1
ATOM 4466 N N . THR B 1 213 ? 4.738 8.625 9.094 1 91 213 THR B N 1
ATOM 4467 C CA . THR B 1 213 ? 4.645 7.184 9.297 1 91 213 THR B CA 1
ATOM 4468 C C . THR B 1 213 ? 3.277 6.668 8.859 1 91 213 THR B C 1
ATOM 4470 O O . THR B 1 213 ? 3.084 5.457 8.711 1 91 213 THR B O 1
ATOM 4473 N N . ILE B 1 214 ? 2.344 7.551 8.633 1 91.69 214 ILE B N 1
ATOM 4474 C CA . ILE B 1 214 ? 0.99 7.184 8.234 1 91.69 214 ILE B CA 1
ATOM 4475 C C . ILE B 1 214 ? 1.041 6.324 6.977 1 91.69 214 ILE B C 1
ATOM 4477 O O . ILE B 1 214 ? 0.375 5.289 6.895 1 91.69 214 ILE B O 1
ATOM 4481 N N . LEU B 1 215 ? 1.854 6.652 6.031 1 94 215 LEU B N 1
ATOM 4482 C CA . LEU B 1 215 ? 1.98 5.918 4.777 1 94 215 LEU B CA 1
ATOM 4483 C C . LEU B 1 215 ? 2.574 4.531 5.016 1 94 215 LEU B C 1
ATOM 4485 O O . LEU B 1 215 ? 2.146 3.555 4.402 1 94 215 LEU B O 1
ATOM 4489 N N . ASP B 1 216 ? 3.543 4.48 5.875 1 94.94 216 ASP B N 1
ATOM 4490 C CA . ASP B 1 216 ? 4.18 3.201 6.18 1 94.94 216 ASP B CA 1
ATOM 4491 C C . ASP B 1 216 ? 3.197 2.24 6.84 1 94.94 216 ASP B C 1
ATOM 4493 O O . ASP B 1 216 ? 3.172 1.051 6.516 1 94.94 216 ASP B O 1
ATOM 4497 N N . TYR B 1 217 ? 2.408 2.785 7.703 1 93.69 217 TYR B N 1
ATOM 4498 C CA . TYR B 1 217 ? 1.422 1.938 8.367 1 93.69 217 TYR B CA 1
ATOM 4499 C C . TYR B 1 217 ? 0.378 1.44 7.371 1 93.69 217 TYR B C 1
ATOM 4501 O O . TYR B 1 217 ? -0.131 0.324 7.504 1 93.69 217 TYR B O 1
ATOM 4509 N N . ALA B 1 218 ? 0.041 2.305 6.422 1 95.56 218 ALA B N 1
ATOM 4510 C CA . ALA B 1 218 ? -0.882 1.863 5.383 1 95.56 218 ALA B CA 1
ATOM 4511 C C . ALA B 1 218 ? -0.295 0.701 4.586 1 95.56 218 ALA B C 1
ATOM 4513 O O . ALA B 1 218 ? -1 -0.26 4.266 1 95.56 218 ALA B O 1
ATOM 4514 N N . LEU B 1 219 ? 0.954 0.771 4.258 1 95.69 219 LEU B N 1
ATOM 4515 C CA . LEU B 1 219 ? 1.63 -0.285 3.514 1 95.69 219 LEU B CA 1
ATOM 4516 C C . LEU B 1 219 ? 1.722 -1.562 4.344 1 95.69 219 LEU B C 1
ATOM 4518 O O . LEU B 1 219 ? 1.525 -2.66 3.82 1 95.69 219 LEU B O 1
ATOM 4522 N N . ILE B 1 220 ? 2.033 -1.384 5.613 1 96.62 220 ILE B N 1
ATOM 4523 C CA . ILE B 1 220 ? 2.068 -2.527 6.52 1 96.62 220 ILE B CA 1
ATOM 4524 C C . ILE B 1 220 ? 0.697 -3.195 6.559 1 96.62 220 ILE B C 1
ATOM 4526 O O . ILE B 1 220 ? 0.591 -4.418 6.426 1 96.62 220 ILE B O 1
ATOM 4530 N N . ASN B 1 221 ? -0.291 -2.361 6.723 1 96.88 221 ASN B N 1
ATOM 4531 C CA . ASN B 1 221 ? -1.661 -2.859 6.789 1 96.88 221 ASN B CA 1
ATOM 4532 C C . ASN B 1 221 ? -2.027 -3.666 5.547 1 96.88 221 ASN B C 1
ATOM 4534 O O . ASN B 1 221 ? -2.582 -4.762 5.656 1 96.88 221 ASN B O 1
ATOM 4538 N N . LYS B 1 222 ? -1.697 -3.156 4.391 1 96.5 222 LYS B N 1
ATOM 4539 C CA . LYS B 1 222 ? -1.99 -3.84 3.133 1 96.5 222 LYS B CA 1
ATOM 4540 C C . LYS B 1 222 ? -1.231 -5.16 3.037 1 96.5 222 LYS B C 1
ATOM 4542 O O . LYS B 1 222 ? -1.791 -6.176 2.613 1 96.5 222 LYS B O 1
ATOM 4547 N N . SER B 1 223 ? 0.017 -5.141 3.402 1 97.19 223 SER B N 1
ATOM 4548 C CA . SER B 1 223 ? 0.827 -6.352 3.355 1 97.19 223 SER B CA 1
ATOM 4549 C C . SER B 1 223 ? 0.28 -7.422 4.297 1 97.19 223 SER B C 1
ATOM 4551 O O . SER B 1 223 ? 0.293 -8.609 3.971 1 97.19 223 SER B O 1
ATOM 4553 N N . LEU B 1 224 ? -0.194 -7.02 5.461 1 97.81 224 LEU B N 1
ATOM 4554 C CA . LEU B 1 224 ? -0.787 -7.965 6.398 1 97.81 224 LEU B CA 1
ATOM 4555 C C . LEU B 1 224 ? -2.064 -8.57 5.828 1 97.81 224 LEU B C 1
ATOM 4557 O O . LEU B 1 224 ? -2.307 -9.773 5.973 1 97.81 224 LEU B O 1
ATOM 4561 N N . GLU B 1 225 ? -2.854 -7.707 5.227 1 97.06 225 GLU B N 1
ATOM 4562 C CA . GLU B 1 225 ? -4.059 -8.195 4.566 1 97.06 225 GLU B CA 1
ATOM 4563 C C . GLU B 1 225 ? -3.723 -9.219 3.484 1 97.06 225 GLU B C 1
ATOM 4565 O O . GLU B 1 225 ? -4.387 -10.25 3.373 1 97.06 225 GLU B O 1
ATOM 4570 N N . ARG B 1 226 ? -2.713 -8.945 2.725 1 96 226 ARG B N 1
ATOM 4571 C CA . ARG B 1 226 ? -2.285 -9.867 1.674 1 96 226 ARG B CA 1
ATOM 4572 C C . ARG B 1 226 ? -1.766 -11.172 2.266 1 96 226 ARG B C 1
ATOM 4574 O O . ARG B 1 226 ? -1.962 -12.242 1.687 1 96 226 ARG B O 1
ATOM 4581 N N . LEU B 1 227 ? -1.05 -11.047 3.377 1 97.5 227 LEU B N 1
ATOM 4582 C CA . LEU B 1 227 ? -0.612 -12.25 4.078 1 97.5 227 LEU B CA 1
ATOM 4583 C C . LEU B 1 227 ? -1.801 -13.148 4.414 1 97.5 227 LEU B C 1
ATOM 4585 O O . LEU B 1 227 ? -1.772 -14.352 4.145 1 97.5 227 LEU B O 1
ATOM 4589 N N . SER B 1 228 ? -2.801 -12.562 5.012 1 97.88 228 SER B N 1
ATOM 4590 C CA . SER B 1 228 ? -4.004 -13.312 5.363 1 97.88 228 SER B CA 1
ATOM 4591 C C . SER B 1 228 ? -4.648 -13.93 4.133 1 97.88 228 SER B C 1
ATOM 4593 O O . SER B 1 228 ? -5.109 -15.078 4.172 1 97.88 228 SER B O 1
ATOM 4595 N N . ASP B 1 229 ? -4.691 -13.203 3.037 1 96.12 229 ASP B N 1
ATOM 4596 C CA . ASP B 1 229 ? -5.254 -13.711 1.79 1 96.12 229 ASP B CA 1
ATOM 4597 C C . ASP B 1 229 ? -4.539 -14.984 1.348 1 96.12 229 ASP B C 1
ATOM 4599 O O . ASP B 1 229 ? -5.176 -15.93 0.876 1 96.12 229 ASP B O 1
ATOM 4603 N N . HIS B 1 230 ? -3.279 -14.945 1.457 1 97.06 230 HIS B N 1
ATOM 4604 C CA . HIS B 1 230 ? -2.525 -16.109 1.011 1 97.06 230 HIS B CA 1
ATOM 4605 C C . HIS B 1 230 ? -2.717 -17.281 1.959 1 97.06 230 HIS B C 1
ATOM 4607 O O . HIS B 1 230 ? -2.703 -18.438 1.531 1 97.06 230 HIS B O 1
ATOM 4613 N N . ILE B 1 231 ? -2.9 -17.062 3.252 1 98.25 231 ILE B N 1
ATOM 4614 C CA . ILE B 1 231 ? -3.246 -18.141 4.18 1 98.25 231 ILE B CA 1
ATOM 4615 C C . ILE B 1 231 ? -4.574 -18.766 3.766 1 98.25 231 ILE B C 1
ATOM 4617 O O . ILE B 1 231 ? -4.695 -20 3.711 1 98.25 231 ILE B O 1
ATOM 4621 N N . VAL B 1 232 ? -5.52 -17.922 3.438 1 97.88 232 VAL B N 1
ATOM 4622 C CA . VAL B 1 232 ? -6.824 -18.391 2.988 1 97.88 232 VAL B CA 1
ATOM 4623 C C . VAL B 1 232 ? -6.672 -19.188 1.69 1 97.88 232 VAL B C 1
ATOM 4625 O O . VAL B 1 232 ? -7.34 -20.203 1.493 1 97.88 232 VAL B O 1
ATOM 4628 N N . GLN B 1 233 ? -5.824 -18.688 0.828 1 96 233 GLN B N 1
ATOM 4629 C CA . GLN B 1 233 ? -5.586 -19.391 -0.425 1 96 233 GLN B CA 1
ATOM 4630 C C . GLN B 1 233 ? -5.062 -20.797 -0.167 1 96 233 GLN B C 1
ATOM 4632 O O . GLN B 1 233 ? -5.492 -21.766 -0.82 1 96 233 GLN B O 1
ATOM 4637 N N . ILE B 1 234 ? -4.148 -20.969 0.754 1 96.94 234 ILE B N 1
ATOM 4638 C CA . ILE B 1 234 ? -3.635 -22.281 1.111 1 96.94 234 ILE B CA 1
ATOM 4639 C C . ILE B 1 234 ? -4.781 -23.172 1.598 1 96.94 234 ILE B C 1
ATOM 4641 O O . ILE B 1 234 ? -4.914 -24.312 1.163 1 96.94 234 ILE B O 1
ATOM 4645 N N . ALA B 1 235 ? -5.598 -22.609 2.453 1 97.69 235 ALA B N 1
ATOM 4646 C CA . ALA B 1 235 ? -6.754 -23.344 2.957 1 97.69 235 ALA B CA 1
ATOM 4647 C C . ALA B 1 235 ? -7.664 -23.797 1.813 1 97.69 235 ALA B C 1
ATOM 4649 O O . ALA B 1 235 ? -8.078 -24.953 1.753 1 97.69 235 ALA B O 1
ATOM 4650 N N . ASN B 1 236 ? -7.914 -22.938 0.909 1 95.62 236 ASN B N 1
ATOM 4651 C CA . ASN B 1 236 ? -8.82 -23.203 -0.201 1 95.62 236 ASN B CA 1
ATOM 4652 C C . ASN B 1 236 ? -8.25 -24.25 -1.149 1 95.62 236 ASN B C 1
ATOM 4654 O O . ASN B 1 236 ? -8.992 -24.938 -1.848 1 95.62 236 ASN B O 1
ATOM 4658 N N . GLU B 1 237 ? -6.926 -24.312 -1.231 1 93.25 237 GLU B N 1
ATOM 4659 C CA . GLU B 1 237 ? -6.297 -25.344 -2.043 1 93.25 237 GLU B CA 1
ATOM 4660 C C . GLU B 1 237 ? -6.469 -26.719 -1.405 1 93.25 237 GLU B C 1
ATOM 4662 O O . GLU B 1 237 ? -6.605 -27.719 -2.109 1 93.25 237 GLU B O 1
ATOM 4667 N N . LEU B 1 238 ? -6.5 -26.812 -0.125 1 95.19 238 LEU B N 1
ATOM 4668 C CA . LEU B 1 238 ? -6.523 -28.078 0.604 1 95.19 238 LEU B CA 1
ATOM 4669 C C . LEU B 1 238 ? -7.945 -28.625 0.708 1 95.19 238 LEU B C 1
ATOM 4671 O O . LEU B 1 238 ? -8.148 -29.844 0.741 1 95.19 238 LEU B O 1
ATOM 4675 N N . ILE B 1 239 ? -8.898 -27.734 0.701 1 94.81 239 ILE B N 1
ATOM 4676 C CA . ILE B 1 239 ? -10.281 -28.125 0.941 1 94.81 239 ILE B CA 1
ATOM 4677 C C . ILE B 1 239 ? -10.742 -29.109 -0.137 1 94.81 239 ILE B C 1
ATOM 4679 O O . ILE B 1 239 ? -11.203 -30.203 0.172 1 94.81 239 ILE B O 1
ATOM 4683 N N . PRO B 1 240 ? -10.539 -28.859 -1.418 1 92.19 240 PRO B N 1
ATOM 4684 C CA . PRO B 1 240 ? -11.031 -29.766 -2.449 1 92.19 240 PRO B CA 1
ATOM 4685 C C . PRO B 1 240 ? -10.219 -31.047 -2.545 1 92.19 240 PRO B C 1
ATOM 4687 O O . PRO B 1 240 ? -10.758 -32.125 -2.875 1 92.19 240 PRO B O 1
ATOM 4690 N N . VAL B 1 241 ? -8.906 -31 -2.326 1 90.25 241 VAL B N 1
ATOM 4691 C CA . VAL B 1 241 ? -8.047 -32.156 -2.516 1 90.25 241 VAL B CA 1
ATOM 4692 C C . VAL B 1 241 ? -8.18 -33.094 -1.323 1 90.25 241 VAL B C 1
ATOM 4694 O O . VAL B 1 241 ? -8.031 -34.312 -1.467 1 90.25 241 VAL B O 1
ATOM 4697 N N . GLY B 1 242 ? -8.352 -32.531 -0.197 1 90.75 242 GLY B N 1
ATOM 4698 C CA . GLY B 1 242 ? -8.562 -33.344 0.996 1 90.75 242 GLY B CA 1
ATOM 4699 C C . GLY B 1 242 ? -7.379 -34.219 1.332 1 90.75 242 GLY B C 1
ATOM 4700 O O . GLY B 1 242 ? -6.227 -33.812 1.229 1 90.75 242 GLY B O 1
ATOM 4701 N N . GLN B 1 243 ? -7.629 -35.406 1.694 1 90.19 243 GLN B N 1
ATOM 4702 C CA . GLN B 1 243 ? -6.613 -36.344 2.184 1 90.19 243 GLN B CA 1
ATOM 4703 C C . GLN B 1 243 ? -5.691 -36.781 1.055 1 90.19 243 GLN B C 1
ATOM 4705 O O . GLN B 1 243 ? -4.602 -37.312 1.306 1 90.19 243 GLN B O 1
ATOM 4710 N N . GLN B 1 244 ? -6.098 -36.562 -0.088 1 90.56 244 GLN B N 1
ATOM 4711 C CA . GLN B 1 244 ? -5.27 -36.938 -1.231 1 90.56 244 GLN B CA 1
ATOM 4712 C C . GLN B 1 244 ? -3.963 -36.156 -1.24 1 90.56 244 GLN B C 1
ATOM 4714 O O . GLN B 1 244 ? -2.949 -36.625 -1.759 1 90.56 244 GLN B O 1
ATOM 4719 N N . TYR B 1 245 ? -4.074 -35.031 -0.656 1 90.44 245 TYR B N 1
ATOM 4720 C CA . TYR B 1 245 ? -2.877 -34.219 -0.514 1 90.44 245 TYR B CA 1
ATOM 4721 C C . TYR B 1 245 ? -1.809 -34.938 0.292 1 90.44 245 TYR B C 1
ATOM 4723 O O . TYR B 1 245 ? -0.644 -35 -0.108 1 90.44 245 TYR B O 1
ATOM 4731 N N . ILE B 1 246 ? -2.199 -35.625 1.319 1 89.19 246 ILE B N 1
ATOM 4732 C CA . ILE B 1 246 ? -1.274 -36.312 2.219 1 89.19 246 ILE B CA 1
ATOM 4733 C C . ILE B 1 246 ? -0.676 -37.531 1.519 1 89.19 246 ILE B C 1
ATOM 4735 O O . ILE B 1 246 ? 0.51 -37.844 1.682 1 89.19 246 ILE B O 1
ATOM 4739 N N . MET B 1 247 ? -1.467 -38.094 0.716 1 88 247 MET B N 1
ATOM 4740 C CA . MET B 1 247 ? -1.049 -39.312 0.04 1 88 247 MET B CA 1
ATOM 4741 C C . MET B 1 247 ? -0.195 -39 -1.183 1 88 247 MET B C 1
ATOM 4743 O O . MET B 1 247 ? 0.681 -39.781 -1.554 1 88 247 MET B O 1
ATOM 4747 N N . GLY B 1 248 ? -0.495 -37.844 -1.663 1 86.56 248 GLY B N 1
ATOM 4748 C CA . GLY B 1 248 ? 0.098 -37.562 -2.959 1 86.56 248 GLY B CA 1
ATOM 4749 C C . GLY B 1 248 ? 1.415 -36.812 -2.857 1 86.56 248 GLY B C 1
ATOM 4750 O O . GLY B 1 248 ? 2.217 -36.844 -3.793 1 86.56 248 GLY B O 1
ATOM 4751 N N . ILE B 1 249 ? 1.621 -36.188 -1.793 1 89.44 249 ILE B N 1
ATOM 4752 C CA . ILE B 1 249 ? 2.852 -35.438 -1.616 1 89.44 249 ILE B CA 1
ATOM 4753 C C . ILE B 1 249 ? 3.758 -36.125 -0.609 1 89.44 249 ILE B C 1
ATOM 4755 O O . ILE B 1 249 ? 3.338 -36.438 0.513 1 89.44 249 ILE B O 1
ATOM 4759 N N . PRO B 1 250 ? 4.98 -36.344 -1.056 1 88.88 250 PRO B N 1
ATOM 4760 C CA . PRO B 1 250 ? 5.902 -37.031 -0.135 1 88.88 250 PRO B CA 1
ATOM 4761 C C . PRO B 1 250 ? 6.051 -36.281 1.192 1 88.88 250 PRO B C 1
ATOM 4763 O O . PRO B 1 250 ? 6.047 -35.062 1.219 1 88.88 250 PRO B O 1
ATOM 4766 N N . LYS B 1 251 ? 6.207 -37 2.205 1 90.38 251 LYS B N 1
ATOM 4767 C CA . LYS B 1 251 ? 6.301 -36.469 3.553 1 90.38 251 LYS B CA 1
ATOM 4768 C C . LYS B 1 251 ? 7.426 -35.438 3.648 1 90.38 251 LYS B C 1
ATOM 4770 O O . LYS B 1 251 ? 7.277 -34.406 4.301 1 90.38 251 LYS B O 1
ATOM 4775 N N . GLU B 1 252 ? 8.531 -35.719 3.023 1 90.5 252 GLU B N 1
ATOM 4776 C CA . GLU B 1 252 ? 9.68 -34.812 3.061 1 90.5 252 GLU B CA 1
ATOM 4777 C C . GLU B 1 252 ? 9.32 -33.438 2.527 1 90.5 252 GLU B C 1
ATOM 4779 O O . GLU B 1 252 ? 9.75 -32.406 3.08 1 90.5 252 GLU B O 1
ATOM 4784 N N . GLN B 1 253 ? 8.508 -33.438 1.506 1 90 253 GLN B N 1
ATOM 4785 C CA . GLN B 1 253 ? 8.094 -32.188 0.904 1 90 253 GLN B CA 1
ATOM 4786 C C . GLN B 1 253 ? 7.074 -31.453 1.78 1 90 253 GLN B C 1
ATOM 4788 O O . GLN B 1 253 ? 7.121 -30.234 1.921 1 90 253 GLN B O 1
ATOM 4793 N N . ARG B 1 254 ? 6.188 -32.219 2.348 1 92.06 254 ARG B N 1
ATOM 4794 C CA . ARG B 1 254 ? 5.223 -31.625 3.268 1 92.06 254 ARG B CA 1
ATOM 4795 C C . ARG B 1 254 ? 5.918 -31 4.477 1 92.06 254 ARG B C 1
ATOM 4797 O O . ARG B 1 254 ? 5.551 -29.906 4.922 1 92.06 254 ARG B O 1
ATOM 4804 N N . ASP B 1 255 ? 6.902 -31.703 4.941 1 94.06 255 ASP B N 1
ATOM 4805 C CA . ASP B 1 255 ? 7.664 -31.203 6.082 1 94.06 255 ASP B CA 1
ATOM 4806 C C . ASP B 1 255 ? 8.383 -29.906 5.738 1 94.06 255 ASP B C 1
ATOM 4808 O O . ASP B 1 255 ? 8.492 -29 6.574 1 94.06 255 ASP B O 1
ATOM 4812 N N . LYS B 1 256 ? 8.891 -29.812 4.523 1 93.75 256 LYS B N 1
ATOM 4813 C CA . LYS B 1 256 ? 9.547 -28.594 4.078 1 93.75 256 LYS B CA 1
ATOM 4814 C C . LYS B 1 256 ? 8.57 -27.422 4.078 1 93.75 256 LYS B C 1
ATOM 4816 O O . LYS B 1 256 ? 8.93 -26.312 4.488 1 93.75 256 LYS B O 1
ATOM 4821 N N . VAL B 1 257 ? 7.391 -27.703 3.605 1 95.06 257 VAL B N 1
ATOM 4822 C CA . VAL B 1 257 ? 6.355 -26.672 3.586 1 95.06 257 VAL B CA 1
ATOM 4823 C C . VAL B 1 257 ? 6.078 -26.188 5.008 1 95.06 257 VAL B C 1
ATOM 4825 O O . VAL B 1 257 ? 6 -24.984 5.258 1 95.06 257 VAL B O 1
ATOM 4828 N N . ILE B 1 258 ? 5.977 -27.125 5.887 1 95.69 258 ILE B N 1
ATOM 4829 C CA . ILE B 1 258 ? 5.711 -26.797 7.281 1 95.69 258 ILE B CA 1
ATOM 4830 C C . ILE B 1 258 ? 6.863 -25.969 7.848 1 95.69 258 ILE B C 1
ATOM 4832 O O . ILE B 1 258 ? 6.645 -25.016 8.609 1 95.69 258 ILE B O 1
ATOM 4836 N N . GLU B 1 259 ? 8.039 -26.266 7.492 1 96.56 259 GLU B N 1
ATOM 4837 C CA . GLU B 1 259 ? 9.219 -25.516 7.914 1 96.56 259 GLU B CA 1
ATOM 4838 C C . GLU B 1 259 ? 9.148 -24.078 7.422 1 96.56 259 GLU B C 1
ATOM 4840 O O . GLU B 1 259 ? 9.5 -23.141 8.156 1 96.56 259 GLU B O 1
ATOM 4845 N N . TYR B 1 260 ? 8.727 -23.906 6.191 1 97.31 260 TYR B N 1
ATOM 4846 C CA . TYR B 1 260 ? 8.609 -22.562 5.652 1 97.31 260 TYR B CA 1
ATOM 4847 C C . TYR B 1 260 ? 7.512 -21.781 6.363 1 97.31 260 TYR B C 1
ATOM 4849 O O . TYR B 1 260 ? 7.648 -20.578 6.598 1 97.31 260 TYR B O 1
ATOM 4857 N N . VAL B 1 261 ? 6.426 -22.453 6.711 1 97.69 261 VAL B N 1
ATOM 4858 C CA . VAL B 1 261 ? 5.359 -21.797 7.469 1 97.69 261 VAL B CA 1
ATOM 4859 C C . VAL B 1 261 ? 5.883 -21.375 8.836 1 97.69 261 VAL B C 1
ATOM 4861 O O . VAL B 1 261 ? 5.586 -20.281 9.312 1 97.69 261 VAL B O 1
ATOM 4864 N N . ASP B 1 262 ? 6.703 -22.219 9.414 1 97.12 262 ASP B N 1
ATOM 4865 C CA . ASP B 1 262 ? 7.332 -21.875 10.688 1 97.12 262 ASP B CA 1
ATOM 4866 C C . ASP B 1 262 ? 8.227 -20.641 10.547 1 97.12 262 ASP B C 1
ATOM 4868 O O . ASP B 1 262 ? 8.266 -19.797 11.445 1 97.12 262 ASP B O 1
ATOM 4872 N N . LYS B 1 263 ? 8.93 -20.609 9.461 1 97.38 263 LYS B N 1
ATOM 4873 C CA . LYS B 1 263 ? 9.789 -19.453 9.219 1 97.38 263 LYS B CA 1
ATOM 4874 C C . LYS B 1 263 ? 8.969 -18.172 9.07 1 97.38 263 LYS B C 1
ATOM 4876 O O . LYS B 1 263 ? 9.359 -17.109 9.57 1 97.38 263 LYS B O 1
ATOM 4881 N N . VAL B 1 264 ? 7.867 -18.281 8.359 1 98.06 264 VAL B N 1
ATOM 4882 C CA . VAL B 1 264 ? 6.957 -17.141 8.227 1 98.06 264 VAL B CA 1
ATOM 4883 C C . VAL B 1 264 ? 6.508 -16.672 9.602 1 98.06 264 VAL B C 1
ATOM 4885 O O . VAL B 1 264 ? 6.555 -15.484 9.906 1 98.06 264 VAL B O 1
ATOM 4888 N N . MET B 1 265 ? 6.164 -17.625 10.453 1 97.12 265 MET B N 1
ATOM 4889 C CA . MET B 1 265 ? 5.695 -17.312 11.797 1 97.12 265 MET B CA 1
ATOM 4890 C C . MET B 1 265 ? 6.805 -16.656 12.617 1 97.12 265 MET B C 1
ATOM 4892 O O . MET B 1 265 ? 6.562 -15.688 13.344 1 97.12 265 MET B O 1
ATOM 4896 N N . GLU B 1 266 ? 7.938 -17.156 12.516 1 96.81 266 GLU B N 1
ATOM 4897 C CA . GLU B 1 266 ? 9.086 -16.594 13.211 1 96.81 266 GLU B CA 1
ATOM 4898 C C . GLU B 1 266 ? 9.344 -15.141 12.789 1 96.81 266 GLU B C 1
ATOM 4900 O O . GLU B 1 266 ? 9.57 -14.273 13.633 1 96.81 266 GLU B O 1
ATOM 4905 N N . LEU B 1 267 ? 9.305 -14.914 11.516 1 97.31 267 LEU B N 1
ATOM 4906 C CA . LEU B 1 267 ? 9.578 -13.586 10.992 1 97.31 267 LEU B CA 1
ATOM 4907 C C . LEU B 1 267 ? 8.484 -12.602 11.406 1 97.31 267 LEU B C 1
ATOM 4909 O O . LEU B 1 267 ? 8.773 -11.453 11.742 1 97.31 267 LEU B O 1
ATOM 4913 N N . ILE B 1 268 ? 7.254 -13.055 11.43 1 96.44 268 ILE B N 1
ATOM 4914 C CA . ILE B 1 268 ? 6.141 -12.219 11.859 1 96.44 268 ILE B CA 1
ATOM 4915 C C . ILE B 1 268 ? 6.312 -11.844 13.328 1 96.44 268 ILE B C 1
ATOM 4917 O O . ILE B 1 268 ? 6.055 -10.703 13.727 1 96.44 268 ILE B O 1
ATOM 4921 N N . SER B 1 269 ? 6.777 -12.797 14.109 1 92.38 269 SER B N 1
ATOM 4922 C CA . SER B 1 269 ? 7.02 -12.547 15.523 1 92.38 269 SER B CA 1
ATOM 4923 C C . SER B 1 269 ? 8.086 -11.477 15.727 1 92.38 269 SER B C 1
ATOM 4925 O O . SER B 1 269 ? 7.961 -10.633 16.609 1 92.38 269 SER B O 1
ATOM 4927 N N . VAL B 1 270 ? 9.07 -11.477 14.875 1 91.62 270 VAL B N 1
ATOM 4928 C CA . VAL B 1 270 ? 10.125 -10.469 14.945 1 91.62 270 VAL B CA 1
ATOM 4929 C C . VAL B 1 270 ? 9.555 -9.102 14.578 1 91.62 270 VAL B C 1
ATOM 4931 O O . VAL B 1 270 ? 9.883 -8.094 15.219 1 91.62 270 VAL B O 1
ATOM 4934 N N . LEU B 1 271 ? 8.711 -9.062 13.602 1 91.94 271 LEU B N 1
ATOM 4935 C CA . LEU B 1 271 ? 8.117 -7.82 13.125 1 91.94 271 LEU B CA 1
ATOM 4936 C C . LEU B 1 271 ? 7.23 -7.191 14.188 1 91.94 271 LEU B C 1
ATOM 4938 O O . LEU B 1 271 ? 7.09 -5.965 14.242 1 91.94 271 LEU B O 1
AT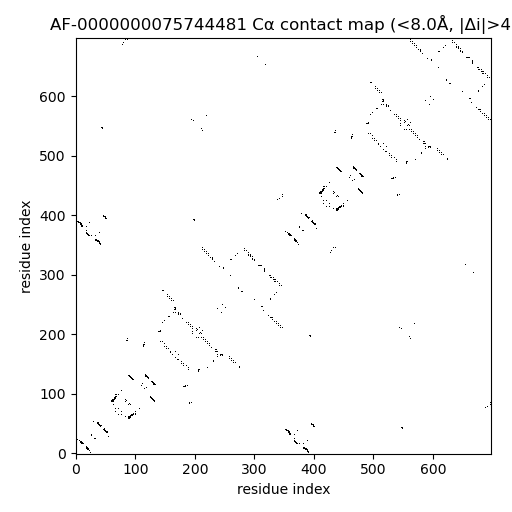OM 4942 N N . SER B 1 272 ? 6.672 -8.031 15.055 1 90.5 272 SER B N 1
ATOM 4943 C CA . SER B 1 272 ? 5.719 -7.535 16.047 1 90.5 272 SER B CA 1
ATOM 4944 C C . SER B 1 272 ? 6.426 -6.777 17.172 1 90.5 272 SER B C 1
ATOM 4946 O O . SER B 1 272 ? 5.832 -5.906 17.797 1 90.5 272 SER B O 1
ATOM 4948 N N . LYS B 1 273 ? 7.648 -6.98 17.359 1 87.94 273 LYS B N 1
ATOM 4949 C CA . LYS B 1 273 ? 8.383 -6.426 18.484 1 87.94 273 LYS B CA 1
ATOM 4950 C C . LYS B 1 273 ? 8.539 -4.914 18.359 1 87.94 273 LYS B C 1
ATOM 4952 O O . LYS B 1 273 ? 8.156 -4.164 19.25 1 87.94 273 LYS B O 1
ATOM 4957 N N . PRO B 1 274 ? 9.055 -4.449 17.188 1 84.75 274 PRO B N 1
ATOM 4958 C CA . PRO B 1 274 ? 9.195 -2.996 17.047 1 84.75 274 PRO B CA 1
ATOM 4959 C C . PRO B 1 274 ? 7.848 -2.271 17.062 1 84.75 274 PRO B C 1
ATOM 4961 O O . PRO B 1 274 ? 7.781 -1.099 17.438 1 84.75 274 PRO B O 1
ATOM 4964 N N . ILE B 1 275 ? 6.84 -2.869 16.703 1 85.44 275 ILE B N 1
ATOM 4965 C CA . ILE B 1 275 ? 5.512 -2.264 16.641 1 85.44 275 ILE B CA 1
ATOM 4966 C C . ILE B 1 275 ? 4.957 -2.105 18.047 1 85.44 275 ILE B C 1
ATOM 4968 O O . ILE B 1 275 ? 4.281 -1.116 18.359 1 85.44 275 ILE B O 1
ATOM 4972 N N . SER B 1 276 ? 5.262 -2.984 18.984 1 78.38 276 SER B N 1
ATOM 4973 C CA . SER B 1 276 ? 4.777 -2.959 20.359 1 78.38 276 SER B CA 1
ATOM 4974 C C . SER B 1 276 ? 5.586 -1.985 21.219 1 78.38 276 SER B C 1
ATOM 4976 O O . SER B 1 276 ? 5.258 -1.751 22.375 1 78.38 276 SER B O 1
ATOM 4978 N N . SER B 1 277 ? 6.418 -1.051 20.578 1 65.75 277 SER B N 1
ATOM 4979 C CA . SER B 1 277 ? 7.23 -0.063 21.281 1 65.75 277 SER B CA 1
ATOM 4980 C C . SER B 1 277 ? 8.031 -0.704 22.406 1 65.75 277 SER B C 1
ATOM 4982 O O . SER B 1 277 ? 8.594 -0.004 23.266 1 65.75 277 SER B O 1
ATOM 4984 N N . GLN B 1 278 ? 7.973 -1.968 22.578 1 54.5 278 GLN B N 1
ATOM 4985 C CA . GLN B 1 278 ? 8.633 -2.611 23.703 1 54.5 278 GLN B CA 1
ATOM 4986 C C . GLN B 1 278 ? 10.141 -2.699 23.484 1 54.5 278 GLN B C 1
ATOM 4988 O O . GLN B 1 278 ? 10.914 -2.66 24.438 1 54.5 278 GLN B O 1
ATOM 4993 N N . VAL B 1 279 ? 10.453 -2.867 22.281 1 55.16 279 VAL B N 1
ATOM 4994 C CA . VAL B 1 279 ? 11.867 -3.084 22.016 1 55.16 279 VAL B CA 1
ATOM 4995 C C . VAL B 1 279 ? 12.281 -2.291 20.781 1 55.16 279 VAL B C 1
ATOM 4997 O O . VAL B 1 279 ? 11.555 -2.254 19.781 1 55.16 279 VAL B O 1
ATOM 5000 N N . THR B 1 280 ? 13.109 -1.323 20.906 1 60.06 280 THR B N 1
ATOM 5001 C CA . THR B 1 280 ? 13.664 -0.668 19.719 1 60.06 280 THR B CA 1
ATOM 5002 C C . THR B 1 280 ? 14.547 -1.631 18.938 1 60.06 280 THR B C 1
ATOM 5004 O O . THR B 1 280 ? 15.641 -1.983 19.375 1 60.06 280 THR B O 1
ATOM 5007 N N . ASN B 1 281 ? 13.875 -2.447 18.156 1 62.81 281 ASN B N 1
ATOM 5008 C CA . ASN B 1 281 ? 14.758 -3.219 17.297 1 62.81 281 ASN B CA 1
ATOM 5009 C C . ASN B 1 281 ? 15.75 -2.318 16.547 1 62.81 281 ASN B C 1
ATOM 5011 O O . ASN B 1 281 ? 15.43 -1.173 16.234 1 62.81 281 ASN B O 1
ATOM 5015 N N . SER B 1 282 ? 16.938 -2.869 16.484 1 79.31 282 SER B N 1
ATOM 5016 C CA . SER B 1 282 ? 17.969 -2.15 15.758 1 79.31 282 SER B CA 1
ATOM 5017 C C . SER B 1 282 ? 17.734 -2.215 14.25 1 79.31 282 SER B C 1
ATOM 5019 O O . SER B 1 282 ? 17 -3.088 13.773 1 79.31 282 SER B O 1
ATOM 5021 N N . VAL B 1 283 ? 18 -1.299 13.609 1 85.69 283 VAL B N 1
ATOM 5022 C CA . VAL B 1 283 ? 18.031 -1.242 12.148 1 85.69 283 VAL B CA 1
ATOM 5023 C C . VAL B 1 283 ? 18.609 -2.535 11.594 1 85.69 283 VAL B C 1
ATOM 5025 O O . VAL B 1 283 ? 18.125 -3.074 10.602 1 85.69 283 VAL B O 1
ATOM 5028 N N . ASN B 1 284 ? 19.469 -3.127 12.352 1 87.75 284 ASN B N 1
ATOM 5029 C CA . ASN B 1 284 ? 20.141 -4.352 11.914 1 87.75 284 ASN B CA 1
ATOM 5030 C C . ASN B 1 284 ? 19.203 -5.555 11.992 1 87.75 284 ASN B C 1
ATOM 5032 O O . ASN B 1 284 ? 19.203 -6.41 11.102 1 87.75 284 ASN B O 1
ATOM 5036 N N . GLU B 1 285 ? 18.469 -5.578 12.992 1 90.31 285 GLU B N 1
ATOM 5037 C CA . GLU B 1 285 ? 17.531 -6.688 13.156 1 90.31 285 GLU B CA 1
ATOM 5038 C C . GLU B 1 285 ? 16.484 -6.695 12.047 1 90.31 285 GLU B C 1
ATOM 5040 O O . GLU B 1 285 ? 16.141 -7.75 11.508 1 90.31 285 GLU B O 1
ATOM 5045 N N . ILE B 1 286 ? 16.062 -5.551 11.664 1 92.94 286 ILE B N 1
ATOM 5046 C CA . ILE B 1 286 ? 15.055 -5.445 10.617 1 92.94 286 ILE B CA 1
ATOM 5047 C C . ILE B 1 286 ? 15.672 -5.801 9.266 1 92.94 286 ILE B C 1
ATOM 5049 O O . ILE B 1 286 ? 15.062 -6.492 8.453 1 92.94 286 ILE B O 1
ATOM 5053 N N . ASN B 1 287 ? 16.875 -5.367 9.062 1 93.19 287 ASN B N 1
ATOM 5054 C CA . ASN B 1 287 ? 17.578 -5.734 7.844 1 93.19 287 ASN B CA 1
ATOM 5055 C C . ASN B 1 287 ? 17.781 -7.246 7.746 1 93.19 287 ASN B C 1
ATOM 5057 O O . ASN B 1 287 ? 17.625 -7.828 6.676 1 93.19 287 ASN B O 1
ATOM 5061 N N . ASN B 1 288 ? 18.141 -7.793 8.875 1 94.44 288 ASN B N 1
ATOM 5062 C CA . ASN B 1 288 ? 18.297 -9.242 8.898 1 94.44 288 ASN B CA 1
ATOM 5063 C C . ASN B 1 288 ? 16.984 -9.945 8.531 1 94.44 288 ASN B C 1
ATOM 5065 O O . ASN B 1 288 ? 17 -10.93 7.793 1 94.44 288 ASN B O 1
ATOM 5069 N N . LEU B 1 289 ? 15.977 -9.453 9.055 1 95.88 289 LEU B N 1
ATOM 5070 C CA . LEU B 1 289 ? 14.656 -10.016 8.773 1 95.88 289 LEU B CA 1
ATOM 5071 C C . LEU B 1 289 ? 14.336 -9.922 7.285 1 95.88 289 LEU B C 1
ATOM 5073 O O . LEU B 1 289 ? 13.859 -10.898 6.688 1 95.88 289 LEU B O 1
ATOM 5077 N N . ILE B 1 290 ? 14.57 -8.742 6.684 1 96.5 290 ILE B N 1
ATOM 5078 C CA . ILE B 1 290 ? 14.289 -8.523 5.27 1 96.5 290 ILE B CA 1
ATOM 5079 C C . ILE B 1 290 ? 15.117 -9.484 4.422 1 96.5 290 ILE B C 1
ATOM 5081 O O . ILE B 1 290 ? 14.594 -10.156 3.527 1 96.5 290 ILE B O 1
ATOM 5085 N N . ASP B 1 291 ? 16.359 -9.609 4.762 1 96.38 291 ASP B N 1
ATOM 5086 C CA . ASP B 1 291 ? 17.266 -10.492 4.023 1 96.38 291 ASP B CA 1
ATOM 5087 C C . ASP B 1 291 ? 16.812 -11.945 4.113 1 96.38 291 ASP B C 1
ATOM 5089 O O . ASP B 1 291 ? 16.766 -12.648 3.102 1 96.38 291 ASP B O 1
ATOM 5093 N N . LEU B 1 292 ? 16.484 -12.266 5.273 1 96.88 292 LEU B N 1
ATOM 5094 C CA . LEU B 1 292 ? 16.078 -13.648 5.496 1 96.88 292 LEU B CA 1
ATOM 5095 C C . LEU B 1 292 ? 14.773 -13.945 4.758 1 96.88 292 LEU B C 1
ATOM 5097 O O . LEU B 1 292 ? 14.633 -15.008 4.141 1 96.88 292 LEU B O 1
ATOM 5101 N N . ALA B 1 293 ? 13.805 -13.07 4.832 1 97.75 293 ALA B N 1
ATOM 5102 C CA . ALA B 1 293 ? 12.539 -13.25 4.129 1 97.75 293 ALA B CA 1
ATOM 5103 C C . ALA B 1 293 ? 12.758 -13.414 2.629 1 97.75 293 ALA B C 1
ATOM 5105 O O . ALA B 1 293 ? 12.172 -14.297 1.998 1 97.75 293 ALA B O 1
ATOM 5106 N N . ARG B 1 294 ? 13.609 -12.602 2.09 1 95.81 294 ARG B N 1
ATOM 5107 C CA . ARG B 1 294 ? 13.898 -12.656 0.661 1 95.81 294 ARG B CA 1
ATOM 5108 C C . ARG B 1 294 ? 14.617 -13.945 0.292 1 95.81 294 ARG B C 1
ATOM 5110 O O . ARG B 1 294 ? 14.312 -14.562 -0.732 1 95.81 294 ARG B O 1
ATOM 5117 N N . GLU B 1 295 ? 15.531 -14.297 1.105 1 96.75 295 GLU B N 1
ATOM 5118 C CA . GLU B 1 295 ? 16.25 -15.539 0.883 1 96.75 295 GLU B CA 1
ATOM 5119 C C . GLU B 1 295 ? 15.312 -16.734 0.886 1 96.75 295 GLU B C 1
ATOM 5121 O O . GLU B 1 295 ? 15.359 -17.578 -0.013 1 96.75 295 GLU B O 1
ATOM 5126 N N . LYS B 1 296 ? 14.453 -16.781 1.854 1 97.38 296 LYS B N 1
ATOM 5127 C CA . LYS B 1 296 ? 13.523 -17.891 1.97 1 97.38 296 LYS B CA 1
ATOM 5128 C C . LYS B 1 296 ? 12.5 -17.891 0.838 1 97.38 296 LYS B C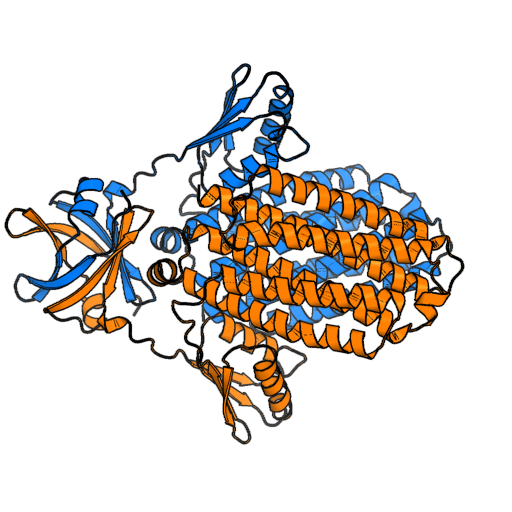 1
ATOM 5130 O O . LYS B 1 296 ? 12.102 -18.938 0.348 1 97.38 296 LYS B O 1
ATOM 5135 N N . ALA B 1 297 ? 12.055 -16.688 0.451 1 95.94 297 ALA B N 1
ATOM 5136 C CA . ALA B 1 297 ? 11.156 -16.594 -0.699 1 95.94 297 ALA B CA 1
ATOM 5137 C C . ALA B 1 297 ? 11.805 -17.188 -1.946 1 95.94 297 ALA B C 1
ATOM 5139 O O . ALA B 1 297 ? 11.156 -17.922 -2.693 1 95.94 297 ALA B O 1
ATOM 5140 N N . HIS B 1 298 ? 13.086 -16.922 -2.115 1 92.62 298 HIS B N 1
ATOM 5141 C CA . HIS B 1 298 ? 13.828 -17.453 -3.252 1 92.62 298 HIS B CA 1
ATOM 5142 C C . HIS B 1 298 ? 13.945 -18.969 -3.174 1 92.62 298 HIS B C 1
ATOM 5144 O O . HIS B 1 298 ? 13.797 -19.656 -4.184 1 92.62 298 HIS B O 1
ATOM 5150 N N . GLU B 1 299 ? 14.18 -19.453 -2.02 1 94.31 299 GLU B N 1
ATOM 5151 C CA . GLU B 1 299 ? 14.273 -20.891 -1.81 1 94.31 299 GLU B CA 1
ATOM 5152 C C . GLU B 1 299 ? 12.961 -21.578 -2.162 1 94.31 299 GLU B C 1
ATOM 5154 O O . GLU B 1 299 ? 12.961 -22.609 -2.834 1 94.31 299 GLU B O 1
ATOM 5159 N N . VAL B 1 300 ? 11.875 -21.031 -1.711 1 94.69 300 VAL B N 1
ATOM 5160 C CA . VAL B 1 300 ? 10.555 -21.609 -1.945 1 94.69 300 VAL B CA 1
ATOM 5161 C C . VAL B 1 300 ? 10.258 -21.625 -3.441 1 94.69 300 VAL B C 1
ATOM 5163 O O . VAL B 1 300 ? 9.734 -22.609 -3.969 1 94.69 300 VAL B O 1
ATOM 5166 N N . ARG B 1 301 ? 10.609 -20.594 -4.137 1 86.5 301 ARG B N 1
ATOM 5167 C CA . ARG B 1 301 ? 10.406 -20.531 -5.578 1 86.5 301 ARG B CA 1
ATOM 5168 C C . ARG B 1 301 ? 11.219 -21.609 -6.293 1 86.5 301 ARG B C 1
ATOM 5170 O O . ARG B 1 301 ? 10.773 -22.156 -7.301 1 86.5 301 ARG B O 1
ATOM 5177 N N . GLY B 1 302 ? 12.398 -21.875 -5.777 1 83.12 302 GLY B N 1
ATOM 5178 C CA . GLY B 1 302 ? 13.211 -22.953 -6.328 1 83.12 302 GLY B CA 1
ATOM 5179 C C . GLY B 1 302 ? 12.562 -24.312 -6.211 1 83.12 302 GLY B C 1
ATOM 5180 O O . GLY B 1 302 ? 12.672 -25.141 -7.121 1 83.12 302 GLY B O 1
ATOM 5181 N N . LEU B 1 303 ? 11.805 -24.5 -5.188 1 86 303 LEU B N 1
ATOM 5182 C CA . LEU B 1 303 ? 11.109 -25.766 -4.957 1 86 303 LEU B CA 1
ATOM 5183 C C . LEU B 1 303 ? 9.961 -25.938 -5.945 1 86 303 LEU B C 1
ATOM 5185 O O . LEU B 1 303 ? 9.656 -27.062 -6.355 1 86 303 LEU B O 1
ATOM 5189 N N . GLN B 1 304 ? 9.266 -24.906 -6.301 1 80.19 304 GLN B N 1
ATOM 5190 C CA . GLN B 1 304 ? 8.172 -24.969 -7.262 1 80.19 304 GLN B CA 1
ATOM 5191 C C . GLN B 1 304 ? 8.641 -25.547 -8.594 1 80.19 304 GLN B C 1
ATOM 5193 O O . GLN B 1 304 ? 7.926 -26.328 -9.227 1 80.19 304 GLN B O 1
ATOM 5198 N N . GLY B 1 305 ? 9.836 -25.312 -8.992 1 70.62 305 GLY B N 1
ATOM 5199 C CA . GLY B 1 305 ? 10.406 -25.781 -10.242 1 70.62 305 GLY B CA 1
ATOM 5200 C C . GLY B 1 305 ? 10.664 -27.281 -10.242 1 70.62 305 GLY B C 1
ATOM 5201 O O . GLY B 1 305 ? 10.672 -27.922 -11.305 1 70.62 305 GLY B O 1
ATOM 5202 N N . SER B 1 306 ? 10.719 -27.891 -9.07 1 73.81 306 SER B N 1
ATOM 5203 C CA . SER B 1 306 ? 11.102 -29.297 -8.969 1 73.81 306 SER B CA 1
ATOM 5204 C C . SER B 1 306 ? 9.883 -30.203 -8.812 1 73.81 306 SER B C 1
ATOM 5206 O O . SER B 1 306 ? 10.008 -31.422 -8.711 1 73.81 306 SER B O 1
ATOM 5208 N N . LEU B 1 307 ? 8.68 -29.688 -8.742 1 75.94 307 LEU B N 1
ATOM 5209 C CA . LEU B 1 307 ? 7.465 -30.438 -8.445 1 75.94 307 LEU B CA 1
ATOM 5210 C C . LEU B 1 307 ? 7.137 -31.406 -9.578 1 75.94 307 LEU B C 1
ATOM 5212 O O . LEU B 1 307 ? 6.48 -32.438 -9.359 1 75.94 307 LEU B O 1
ATOM 5216 N N . ARG B 1 308 ? 7.562 -31.109 -10.711 1 65.69 308 ARG B N 1
ATOM 5217 C CA . ARG B 1 308 ? 7.223 -31.906 -11.891 1 65.69 308 ARG B CA 1
ATOM 5218 C C . ARG B 1 308 ? 7.805 -33.312 -11.797 1 65.69 308 ARG B C 1
ATOM 5220 O O . ARG B 1 308 ? 7.367 -34.219 -12.508 1 65.69 308 ARG B O 1
ATOM 5227 N N . GLU B 1 309 ? 8.617 -33.438 -10.938 1 68 309 GLU B N 1
ATOM 5228 C CA . GLU B 1 309 ? 9.289 -34.719 -10.82 1 68 309 GLU B CA 1
ATOM 5229 C C . GLU B 1 309 ? 8.445 -35.719 -10.039 1 68 309 GLU B C 1
ATOM 5231 O O . GLU B 1 309 ? 8.711 -36.938 -10.07 1 68 309 GLU B O 1
ATOM 5236 N N . TYR B 1 310 ? 7.363 -35.156 -9.516 1 72.19 310 TYR B N 1
ATOM 5237 C CA . TYR B 1 310 ? 6.586 -36.062 -8.656 1 72.19 310 TYR B CA 1
ATOM 5238 C C . TYR B 1 310 ? 5.52 -36.781 -9.461 1 72.19 310 TYR B C 1
ATOM 5240 O O . TYR B 1 310 ? 4.875 -36.219 -10.336 1 72.19 310 TYR B O 1
ATOM 5248 N N . GLU B 1 311 ? 5.523 -38 -9.297 1 73.62 311 GLU B N 1
ATOM 5249 C CA . GLU B 1 311 ? 4.516 -38.844 -9.953 1 73.62 311 GLU B CA 1
ATOM 5250 C C . GLU B 1 311 ? 3.209 -38.844 -9.164 1 73.62 311 GLU B C 1
ATOM 5252 O O . GLU B 1 311 ? 2.951 -39.75 -8.383 1 73.62 311 GLU B O 1
ATOM 5257 N N . THR B 1 312 ? 2.484 -37.875 -9.164 1 80.44 312 THR B N 1
ATOM 5258 C CA . THR B 1 312 ? 1.177 -37.75 -8.531 1 80.44 312 THR B CA 1
ATOM 5259 C C . THR B 1 312 ? 0.185 -37.031 -9.438 1 80.44 312 THR B C 1
ATOM 5261 O O . THR B 1 312 ? 0.521 -36.688 -10.57 1 80.44 312 THR B O 1
ATOM 5264 N N . SER B 1 313 ? -1.044 -36.969 -9.031 1 82.06 313 SER B N 1
ATOM 5265 C CA . SER B 1 313 ? -2.094 -36.375 -9.844 1 82.06 313 SER B CA 1
ATOM 5266 C C . SER B 1 313 ? -1.792 -34.906 -10.133 1 82.06 313 SER B C 1
ATOM 5268 O O . SER B 1 313 ? -1.265 -34.188 -9.273 1 82.06 313 SER B O 1
ATOM 5270 N N . PRO B 1 314 ? -2.049 -34.5 -11.305 1 78.62 314 PRO B N 1
ATOM 5271 C CA . PRO B 1 314 ? -1.839 -33.094 -11.672 1 78.62 314 PRO B CA 1
ATOM 5272 C C . PRO B 1 314 ? -2.557 -32.125 -10.742 1 78.62 314 PRO B C 1
ATOM 5274 O O . PRO B 1 314 ? -2.051 -31.047 -10.469 1 78.62 314 PRO B O 1
ATOM 5277 N N . THR B 1 315 ? -3.646 -32.594 -10.242 1 82.5 315 THR B N 1
ATOM 5278 C CA . THR B 1 315 ? -4.434 -31.75 -9.352 1 82.5 315 THR B CA 1
ATOM 5279 C C . THR B 1 315 ? -3.705 -31.531 -8.031 1 82.5 315 THR B C 1
ATOM 5281 O O . THR B 1 315 ? -3.686 -30.422 -7.504 1 82.5 315 THR B O 1
ATOM 5284 N N . ILE B 1 316 ? -3.104 -32.562 -7.59 1 87.06 316 ILE B N 1
ATOM 5285 C CA . ILE B 1 316 ? -2.375 -32.469 -6.328 1 87.06 316 ILE B CA 1
ATOM 5286 C C . ILE B 1 316 ? -1.116 -31.625 -6.508 1 87.06 316 ILE B C 1
ATOM 5288 O O . ILE B 1 316 ? -0.784 -30.812 -5.652 1 87.06 316 ILE B O 1
ATOM 5292 N N . ILE B 1 317 ? -0.48 -31.797 -7.617 1 83.88 317 ILE B N 1
ATOM 5293 C CA . ILE B 1 317 ? 0.726 -31.031 -7.918 1 83.88 317 ILE B CA 1
ATOM 5294 C C . ILE B 1 317 ? 0.38 -29.547 -8.031 1 83.88 317 ILE B C 1
ATOM 5296 O O . ILE B 1 317 ? 1.109 -28.703 -7.52 1 83.88 317 ILE B O 1
ATOM 5300 N N . ALA B 1 318 ? -0.767 -29.297 -8.656 1 82.75 318 ALA B N 1
ATOM 5301 C CA . ALA B 1 318 ? -1.213 -27.906 -8.805 1 82.75 318 ALA B CA 1
ATOM 5302 C C . ALA B 1 318 ? -1.517 -27.281 -7.449 1 82.75 318 ALA B C 1
ATOM 5304 O O . ALA B 1 318 ? -1.16 -26.125 -7.199 1 82.75 318 ALA B O 1
ATOM 5305 N N . ALA B 1 319 ? -2.129 -28.047 -6.648 1 88.25 319 ALA B N 1
ATOM 5306 C CA . ALA B 1 319 ? -2.445 -27.547 -5.309 1 88.25 319 ALA B CA 1
ATOM 5307 C C . ALA B 1 319 ? -1.172 -27.281 -4.512 1 88.25 319 ALA B C 1
ATOM 5309 O O . ALA B 1 319 ? -1.049 -26.234 -3.871 1 88.25 319 ALA B O 1
ATOM 5310 N N . PHE B 1 320 ? -0.259 -28.203 -4.629 1 90.31 320 PHE B N 1
ATOM 5311 C CA . PHE B 1 320 ? 1.007 -28.062 -3.922 1 90.31 320 PHE B CA 1
ATOM 5312 C C . PHE B 1 320 ? 1.786 -26.859 -4.438 1 90.31 320 PHE B C 1
ATOM 5314 O O . PHE B 1 320 ? 2.352 -26.094 -3.652 1 90.31 320 PHE B O 1
ATOM 5321 N N . ASP B 1 321 ? 1.787 -26.703 -5.641 1 87.88 321 ASP B N 1
ATOM 5322 C CA . ASP B 1 321 ? 2.441 -25.547 -6.262 1 87.88 321 ASP B CA 1
ATOM 5323 C C . ASP B 1 321 ? 1.828 -24.25 -5.773 1 87.88 321 ASP B C 1
ATOM 5325 O O . ASP B 1 321 ? 2.549 -23.297 -5.453 1 87.88 321 ASP B O 1
ATOM 5329 N N . SER B 1 322 ? 0.522 -24.188 -5.688 1 90.12 322 SER B N 1
ATOM 5330 C CA . SER B 1 322 ? -0.195 -23.016 -5.215 1 90.12 322 SER B CA 1
ATOM 5331 C C . SER B 1 322 ? 0.145 -22.703 -3.76 1 90.12 322 SER B C 1
ATOM 5333 O O . SER B 1 322 ? 0.274 -21.531 -3.381 1 90.12 322 SER B O 1
ATOM 5335 N N . ILE B 1 323 ? 0.298 -23.703 -3.061 1 95 323 ILE B N 1
ATOM 5336 C CA . ILE B 1 323 ? 0.648 -23.547 -1.654 1 95 323 ILE B CA 1
ATOM 5337 C C . ILE B 1 323 ? 2.045 -22.938 -1.535 1 95 323 ILE B C 1
ATOM 5339 O O . ILE B 1 323 ? 2.244 -21.969 -0.803 1 95 323 ILE B O 1
ATOM 5343 N N . LEU B 1 324 ? 2.98 -23.484 -2.289 1 93.88 324 LEU B N 1
ATOM 5344 C CA . LEU B 1 324 ? 4.344 -22.969 -2.285 1 93.88 324 LEU B CA 1
ATOM 5345 C C . LEU B 1 324 ? 4.371 -21.516 -2.768 1 93.88 324 LEU B C 1
ATOM 5347 O O . LEU B 1 324 ? 5.074 -20.688 -2.197 1 93.88 324 LEU B O 1
ATOM 5351 N N . TYR B 1 325 ? 3.59 -21.234 -3.688 1 89.5 325 TYR B N 1
ATOM 5352 C CA . TYR B 1 325 ? 3.473 -19.875 -4.203 1 89.5 325 TYR B CA 1
ATOM 5353 C C . TYR B 1 325 ? 2.99 -18.922 -3.121 1 89.5 325 TYR B C 1
ATOM 5355 O O . TYR B 1 325 ? 3.566 -17.844 -2.932 1 89.5 325 TYR B O 1
ATOM 5363 N N . SER B 1 326 ? 1.975 -19.312 -2.473 1 95.62 326 SER B N 1
ATOM 5364 C CA . SER B 1 326 ? 1.425 -18.484 -1.402 1 95.62 326 SER B CA 1
ATOM 5365 C C . SER B 1 326 ? 2.463 -18.234 -0.316 1 95.62 326 SER B C 1
ATOM 5367 O O . SER B 1 326 ? 2.574 -17.109 0.186 1 95.62 326 SER B O 1
ATOM 5369 N N . ILE B 1 327 ? 3.201 -19.203 -0.024 1 97.5 327 ILE B N 1
ATOM 5370 C CA . ILE B 1 327 ? 4.223 -19.062 1.008 1 97.5 327 ILE B CA 1
ATOM 5371 C C . ILE B 1 327 ? 5.293 -18.078 0.536 1 97.5 327 ILE B C 1
ATOM 5373 O O . ILE B 1 327 ? 5.719 -17.203 1.293 1 97.5 327 ILE B O 1
ATOM 5377 N N . ALA B 1 328 ? 5.734 -18.203 -0.684 1 95.5 328 ALA B N 1
ATOM 5378 C CA . ALA B 1 328 ? 6.719 -17.281 -1.235 1 95.5 328 ALA B CA 1
ATOM 5379 C C . ALA B 1 328 ? 6.211 -15.844 -1.174 1 95.5 328 ALA B C 1
ATOM 5381 O O . ALA B 1 328 ? 6.953 -14.93 -0.798 1 95.5 328 ALA B O 1
ATOM 5382 N N . ARG B 1 329 ? 4.969 -15.664 -1.449 1 93.81 329 ARG B N 1
ATOM 5383 C CA . ARG B 1 329 ? 4.367 -14.336 -1.421 1 93.81 329 ARG B CA 1
ATOM 5384 C C . ARG B 1 329 ? 4.297 -13.797 0.005 1 93.81 329 ARG B C 1
ATOM 5386 O O . ARG B 1 329 ? 4.551 -12.617 0.243 1 93.81 329 ARG B O 1
ATOM 5393 N N . MET B 1 330 ? 3.914 -14.672 0.879 1 97.75 330 MET B N 1
ATOM 5394 C CA . MET B 1 330 ? 3.871 -14.25 2.277 1 97.75 330 MET B CA 1
ATOM 5395 C C . MET B 1 330 ? 5.23 -13.727 2.73 1 97.75 330 MET B C 1
ATOM 5397 O O . MET B 1 330 ? 5.312 -12.688 3.385 1 97.75 330 MET B O 1
ATOM 5401 N N . LEU B 1 331 ? 6.25 -14.398 2.307 1 98.19 331 LEU B N 1
ATOM 5402 C CA . LEU B 1 331 ? 7.605 -13.992 2.662 1 98.19 331 LEU B CA 1
ATOM 5403 C C . LEU B 1 331 ? 7.957 -12.656 2.023 1 98.19 331 LEU B C 1
ATOM 5405 O O . LEU B 1 331 ? 8.602 -11.812 2.65 1 98.19 331 LEU B O 1
ATOM 5409 N N . GLU B 1 332 ? 7.504 -12.43 0.871 1 95.69 332 GLU B N 1
ATOM 5410 C CA . GLU B 1 332 ? 7.727 -11.156 0.199 1 95.69 332 GLU B CA 1
ATOM 5411 C C . GLU B 1 332 ? 6.992 -10.023 0.913 1 95.69 332 GLU B C 1
ATOM 5413 O O . GLU B 1 332 ? 7.531 -8.922 1.061 1 95.69 332 GLU B O 1
ATOM 5418 N N . TYR B 1 333 ? 5.793 -10.312 1.329 1 96.81 333 TYR B N 1
ATOM 5419 C CA . TYR B 1 333 ? 5.031 -9.289 2.043 1 96.81 333 TYR B CA 1
ATOM 5420 C C . TYR B 1 333 ? 5.668 -8.984 3.393 1 96.81 333 TYR B C 1
ATOM 5422 O O . TYR B 1 333 ? 5.621 -7.844 3.861 1 96.81 333 TYR B O 1
ATOM 5430 N N . ILE B 1 334 ? 6.266 -10.008 3.977 1 98 334 ILE B N 1
ATOM 5431 C CA . ILE B 1 334 ? 6.996 -9.781 5.219 1 98 334 ILE B CA 1
ATOM 5432 C C . ILE B 1 334 ? 8.18 -8.852 4.965 1 98 334 ILE B C 1
ATOM 5434 O O . ILE B 1 334 ? 8.453 -7.949 5.758 1 98 334 ILE B O 1
ATOM 5438 N N . SER B 1 335 ? 8.852 -9.102 3.869 1 97.19 335 SER B N 1
ATOM 5439 C CA . SER B 1 335 ? 9.945 -8.211 3.482 1 97.19 335 SER B CA 1
ATOM 5440 C C . SER B 1 335 ? 9.445 -6.777 3.299 1 97.19 335 SER B C 1
ATOM 5442 O O . SER B 1 335 ? 10.102 -5.828 3.738 1 97.19 335 SER B O 1
ATOM 5444 N N . ASP B 1 336 ? 8.258 -6.586 2.734 1 95.94 336 ASP B N 1
ATOM 5445 C CA . ASP B 1 336 ? 7.652 -5.27 2.545 1 95.94 336 ASP B CA 1
ATOM 5446 C C . ASP B 1 336 ? 7.379 -4.594 3.887 1 95.94 336 ASP B C 1
ATOM 5448 O O . ASP B 1 336 ? 7.613 -3.395 4.043 1 95.94 336 ASP B O 1
ATOM 5452 N N . ILE B 1 337 ? 6.875 -5.402 4.742 1 97.31 337 ILE B N 1
ATOM 5453 C CA . ILE B 1 337 ? 6.598 -4.875 6.07 1 97.31 337 ILE B CA 1
ATOM 5454 C C . ILE B 1 337 ? 7.898 -4.426 6.734 1 97.31 337 ILE B C 1
ATOM 5456 O O . ILE B 1 337 ? 7.953 -3.361 7.352 1 97.31 337 ILE B O 1
ATOM 5460 N N . GLY B 1 338 ? 8.945 -5.258 6.629 1 96.31 338 GLY B N 1
ATOM 5461 C CA . GLY B 1 338 ? 10.25 -4.879 7.156 1 96.31 338 GLY B CA 1
ATOM 5462 C C . GLY B 1 338 ? 10.75 -3.555 6.613 1 96.31 338 GLY B C 1
ATOM 5463 O O . GLY B 1 338 ? 11.258 -2.725 7.371 1 96.31 338 GLY B O 1
ATOM 5464 N N . GLU B 1 339 ? 10.578 -3.328 5.355 1 95 339 GLU B N 1
ATOM 5465 C CA . GLU B 1 339 ? 11.016 -2.08 4.734 1 95 339 GLU B CA 1
ATOM 5466 C C . GLU B 1 339 ? 10.227 -0.891 5.273 1 95 339 GLU B C 1
ATOM 5468 O O . GLU B 1 339 ? 10.789 0.172 5.535 1 95 339 GLU B O 1
ATOM 5473 N N . ALA B 1 340 ? 8.945 -1.072 5.41 1 94.88 340 ALA B N 1
ATOM 5474 C CA . ALA B 1 340 ? 8.109 -0.013 5.969 1 94.88 340 ALA B CA 1
ATOM 5475 C C . ALA B 1 340 ? 8.508 0.308 7.406 1 94.88 340 ALA B C 1
ATOM 5477 O O . ALA B 1 340 ? 8.555 1.476 7.801 1 94.88 340 ALA B O 1
ATOM 5478 N N . LEU B 1 341 ? 8.836 -0.733 8.156 1 93.69 341 LEU B N 1
ATOM 5479 C CA . LEU B 1 341 ? 9.266 -0.535 9.539 1 93.69 341 LEU B CA 1
ATOM 5480 C C . LEU B 1 341 ? 10.594 0.208 9.594 1 93.69 341 LEU B C 1
ATOM 5482 O O . LEU B 1 341 ? 10.805 1.057 10.461 1 93.69 341 LEU B O 1
ATOM 5486 N N . LEU B 1 342 ? 11.469 -0.155 8.695 1 92.94 342 LEU B N 1
ATOM 5487 C CA . LEU B 1 342 ? 12.742 0.561 8.602 1 92.94 342 LEU B CA 1
ATOM 5488 C C . LEU B 1 342 ? 12.508 2.045 8.344 1 92.94 342 LEU B C 1
ATOM 5490 O O . LEU B 1 342 ? 13.148 2.896 8.969 1 92.94 342 LEU B O 1
ATOM 5494 N N . ASN B 1 343 ? 11.609 2.361 7.473 1 93 343 ASN B N 1
ATOM 5495 C CA . ASN B 1 343 ? 11.258 3.75 7.188 1 93 343 ASN B CA 1
ATOM 5496 C C . ASN B 1 343 ? 10.734 4.457 8.43 1 93 343 ASN B C 1
ATOM 5498 O O . ASN B 1 343 ? 11.109 5.594 8.711 1 93 343 ASN B O 1
ATOM 5502 N N . ILE B 1 344 ? 9.883 3.752 9.133 1 90.62 344 ILE B N 1
ATOM 5503 C CA . ILE B 1 344 ? 9.312 4.32 10.352 1 90.62 344 ILE B CA 1
ATOM 5504 C C . ILE B 1 344 ? 10.438 4.637 11.344 1 90.62 344 ILE B C 1
ATOM 5506 O O . ILE B 1 344 ? 10.461 5.715 11.938 1 90.62 344 ILE B O 1
ATOM 5510 N N . MET B 1 345 ? 11.375 3.738 11.484 1 88.06 345 MET B N 1
ATOM 5511 C CA . MET B 1 345 ? 12.477 3.914 12.43 1 88.06 345 MET B CA 1
ATOM 5512 C C . MET B 1 345 ? 13.32 5.129 12.055 1 88.06 345 MET B C 1
ATOM 5514 O O . MET B 1 345 ? 13.766 5.879 12.93 1 88.06 345 MET B O 1
ATOM 5518 N N . ILE B 1 346 ? 13.508 5.344 10.828 1 87.38 346 ILE B N 1
ATOM 5519 C CA . ILE B 1 346 ? 14.305 6.465 10.328 1 87.38 346 ILE B CA 1
ATOM 5520 C C . ILE B 1 346 ? 13.539 7.77 10.539 1 87.38 346 ILE B C 1
ATOM 5522 O O . ILE B 1 346 ? 14.125 8.781 10.945 1 87.38 346 ILE B O 1
ATOM 5526 N N . GLU B 1 347 ? 12.266 7.75 10.336 1 84.94 347 GLU B N 1
ATOM 5527 C CA . GLU B 1 347 ? 11.438 8.953 10.398 1 84.94 347 GLU B CA 1
ATOM 5528 C C . GLU B 1 347 ? 11.266 9.422 11.844 1 84.94 347 GLU B C 1
ATOM 5530 O O . GLU B 1 347 ? 11.18 10.625 12.102 1 84.94 347 GLU B O 1
ATOM 5535 N N . VAL B 1 348 ? 11.227 8.492 12.742 1 79.06 348 VAL B N 1
ATOM 5536 C CA . VAL B 1 348 ? 10.969 8.867 14.133 1 79.06 348 VAL B CA 1
ATOM 5537 C C . VAL B 1 348 ? 12.297 9.141 14.844 1 79.06 348 VAL B C 1
ATOM 5539 O O . VAL B 1 348 ? 12.305 9.656 15.961 1 79.06 348 VAL B O 1
ATOM 5542 N N . ALA B 1 349 ? 13.414 8.883 14.227 1 76.06 349 ALA B N 1
ATOM 5543 C CA . ALA B 1 349 ? 14.719 9.133 14.836 1 76.06 349 ALA B CA 1
ATOM 5544 C C . ALA B 1 349 ? 15.062 10.617 14.812 1 76.06 349 ALA B C 1
ATOM 5546 O O . ALA B 1 349 ? 14.594 11.352 13.938 1 76.06 349 ALA B O 1
#

Sequence (698 aa):
MALESESRRIQLTGGSTLIVSLPKEWARQLNLQPGDEVVLLPQRDMSLLLVPKKAIKPSYTEAKIEVTEELAKGDRLTRVTLGYYLAGYDVFRLFFNQNAIGLKKDIKDVARRKLTGVEIVDEGRNTLTLQNLINIPGDISISDIVLKIIRVIESMLDDIKVALNTVDKNILVDIVERDNEVDRFYWLLNRILKKLTTSSYYASMSGIKDPRTILDYALINKSLERLSDHIVQIANELIPVGQQYIMGIPKEQRDKVIEYVDKVMELISVLSKPISSQVTNSVNEINNLIDLAREKAHEVRGLQGSLREYETSPTIIAAFDSILYSIARMLEYISDIGEALLNIMIEVAMALESESRRIQLTGGSTLIVSLPKEWARQLNLQPGDEVVLLPQRDMSLLLVPKKAIKPSYTEAKIEVTEELAKGDRLTRVTLGYYLAGYDVFRLFFNQNAIGLKKDIKDVARRKLTGVEIVDEGRNTLTLQNLINIPGDISISDIVLKIIRVIESMLDDIKVALNTVDKNILVDIVERDNEVDRFYWLLNRILKKLTTSSYYASMSGIKDPRTILDYALINKSLERLSDHIVQIANELIPVGQQYIMGIPKEQRDKVIEYVDKVMELISVLSKPISSQVTNSVNEINNLIDLAREKAHEVRGLQGSLREYETSPTIIAAFDSILYSIARMLEYISDIGEALLNIMIEVA

Solvent-accessible surface area (backbone atoms only — not comparable to full-atom values): 36574 Å² total; per-residue (Å²): 130,84,67,66,70,44,77,40,51,30,36,74,45,95,88,75,43,44,29,40,68,54,59,64,69,63,36,56,75,66,65,63,47,72,67,42,49,29,36,38,36,58,40,89,76,68,27,35,38,36,36,48,60,78,67,65,61,80,72,81,39,74,43,80,44,77,36,42,76,74,38,55,43,84,63,42,46,59,51,53,52,49,32,42,45,39,63,60,42,28,31,40,39,37,40,38,38,90,90,33,44,77,49,52,60,56,51,51,49,44,34,70,51,36,35,73,49,40,40,81,77,46,78,55,91,45,35,41,29,37,33,49,71,58,66,84,52,76,76,68,37,68,48,56,53,53,49,51,43,50,51,53,47,49,53,42,50,55,50,47,52,52,31,73,74,60,42,43,58,68,60,36,53,48,42,50,56,49,46,34,57,43,43,16,50,46,49,48,50,49,23,50,50,30,52,36,48,58,28,70,65,50,28,62,54,45,64,56,88,41,58,47,40,49,58,34,52,51,52,36,44,50,32,52,53,50,36,45,50,31,54,34,48,40,34,60,45,42,58,81,53,30,64,52,46,64,75,54,41,57,64,71,58,52,51,49,53,44,49,51,51,50,48,49,51,51,52,52,56,57,60,48,39,50,54,66,69,76,38,85,65,50,72,61,57,42,48,49,49,27,51,48,24,49,51,50,23,52,53,38,55,57,51,56,72,57,53,79,74,54,92,48,57,68,66,52,52,50,36,50,42,51,37,43,49,32,51,27,49,38,24,47,31,50,26,51,34,32,52,31,51,52,33,39,55,58,56,69,98,131,86,67,67,69,45,77,42,52,30,36,74,46,96,87,77,42,43,29,37,68,53,60,65,68,62,35,56,75,64,65,63,47,72,66,41,48,31,37,38,35,58,41,91,78,68,26,36,37,36,36,46,62,77,66,65,60,80,74,80,38,74,43,81,42,77,37,41,75,74,37,53,44,84,63,42,46,57,52,53,52,52,33,42,46,39,64,58,43,29,32,40,39,36,39,37,38,88,91,32,45,76,49,53,60,54,52,51,49,45,35,68,50,37,36,74,49,38,40,82,76,45,79,55,92,46,36,40,28,37,33,49,70,60,66,83,52,75,75,68,37,70,49,56,53,54,50,52,42,49,50,52,46,51,54,46,51,55,48,47,54,52,32,74,74,62,42,42,60,68,61,36,52,48,43,51,56,50,45,34,57,44,44,16,50,46,49,48,49,50,22,51,50,31,52,35,48,57,28,71,65,49,28,62,54,46,65,56,88,41,57,48,38,50,59,34,51,51,51,34,44,50,32,51,52,49,37,46,49,32,54,36,49,40,35,61,44,42,58,83,53,30,64,52,45,65,73,53,41,57,64,71,58,54,51,49,52,45,50,51,53,50,48,51,51,52,52,51,56,58,58,48,39,50,55,65,70,75,38,85,65,49,72,62,57,42,49,49,49,29,51,50,25,50,51,50,22,53,51,39,54,54,51,57,74,56,54,78,74,54,90,50,56,67,66,52,52,51,37,50,42,50,37,42,49,31,52,25,48,36,25,46,32,49,26,50,35,34,51,32,50,51,34,39,55,58,56,67,100

pLDDT: mean 88.48, std 10.33, range [38.44, 98.25]